Protein AF-A0A4T0MCL0-F1 (afdb_monomer)

Mean predicted aligned error: 19.54 Å

Structure (mmCIF, N/CA/C/O backbone):
data_AF-A0A4T0MCL0-F1
#
_entry.id   AF-A0A4T0MCL0-F1
#
loop_
_atom_site.group_PDB
_atom_site.id
_atom_site.type_symbol
_atom_site.label_atom_id
_atom_site.label_alt_id
_atom_site.label_comp_id
_atom_site.label_asym_id
_atom_site.label_entity_id
_atom_site.label_seq_id
_atom_site.pdbx_PDB_ins_code
_atom_site.Cartn_x
_atom_site.Cartn_y
_atom_site.Cartn_z
_atom_site.occupancy
_atom_site.B_iso_or_equiv
_atom_site.auth_seq_id
_atom_site.auth_comp_id
_atom_site.auth_asym_id
_atom_site.auth_atom_id
_atom_site.pdbx_PDB_model_num
ATOM 1 N N . MET A 1 1 ? -9.465 30.708 39.239 1.00 35.47 1 MET A N 1
ATOM 2 C CA . MET A 1 1 ? -9.310 29.512 40.098 1.00 35.47 1 MET A CA 1
ATOM 3 C C . MET A 1 1 ? -10.680 28.953 40.477 1.00 35.47 1 MET A C 1
ATOM 5 O O . MET A 1 1 ? -11.430 29.629 41.169 1.00 35.47 1 MET A O 1
ATOM 9 N N . LYS A 1 2 ? -10.993 27.729 40.043 1.00 23.66 2 LYS A N 1
ATOM 10 C CA . LYS A 1 2 ? -11.916 26.788 40.710 1.00 23.66 2 LYS A CA 1
ATOM 11 C C . LYS A 1 2 ? -11.189 25.430 40.770 1.00 23.66 2 LYS A C 1
ATOM 13 O O . LYS A 1 2 ? -10.156 25.287 40.120 1.00 23.66 2 LYS A O 1
ATOM 18 N N . ARG A 1 3 ? -11.621 24.527 41.655 1.00 25.94 3 ARG A N 1
ATOM 19 C CA . ARG A 1 3 ? -10.794 23.405 42.150 1.00 25.94 3 ARG A CA 1
ATOM 20 C C . ARG A 1 3 ? -10.579 22.286 41.110 1.00 25.94 3 ARG A C 1
ATOM 22 O O . ARG A 1 3 ? -11.408 22.162 40.210 1.00 25.94 3 ARG A O 1
ATOM 29 N N . PRO A 1 4 ? -9.523 21.458 41.260 1.00 33.88 4 PRO A N 1
ATOM 30 C CA . PRO A 1 4 ? -9.397 20.187 40.544 1.00 33.88 4 PRO A CA 1
ATOM 31 C C . PRO A 1 4 ? -10.547 19.228 40.881 1.00 33.88 4 PRO A C 1
ATOM 33 O O . PRO A 1 4 ? -11.198 19.370 41.919 1.00 33.88 4 PRO A O 1
ATOM 36 N N . TYR A 1 5 ? -10.757 18.217 40.036 1.00 29.42 5 TYR A N 1
ATOM 37 C CA . TYR A 1 5 ? -11.669 17.114 40.335 1.00 29.42 5 TYR A CA 1
ATOM 38 C C . TYR A 1 5 ? -11.066 16.182 41.395 1.00 29.42 5 TYR A C 1
ATOM 40 O O . TYR A 1 5 ? -10.228 15.335 41.093 1.00 29.42 5 TYR A O 1
ATOM 48 N N . GLU A 1 6 ? -11.531 16.300 42.638 1.00 30.05 6 GLU A N 1
ATOM 49 C CA . GLU A 1 6 ? -11.354 15.247 43.640 1.00 30.05 6 GLU A CA 1
ATOM 50 C C . GLU A 1 6 ? -12.147 14.006 43.197 1.00 30.05 6 GLU A C 1
ATOM 52 O O . GLU A 1 6 ? -13.378 14.040 43.100 1.00 30.05 6 GLU A O 1
ATOM 57 N N . ILE A 1 7 ? -11.453 12.896 42.917 1.00 34.06 7 ILE A N 1
ATOM 58 C CA . ILE A 1 7 ? -12.102 11.607 42.648 1.00 34.06 7 ILE A CA 1
ATOM 59 C C . ILE A 1 7 ? -12.719 11.125 43.961 1.00 34.06 7 ILE A C 1
ATOM 61 O O . ILE A 1 7 ? -12.040 10.596 44.837 1.00 34.06 7 ILE A O 1
ATOM 65 N N . ASN A 1 8 ? -14.023 11.345 44.104 1.00 29.36 8 ASN A N 1
ATOM 66 C CA . ASN A 1 8 ? -14.743 11.103 45.345 1.00 29.36 8 ASN A CA 1
ATOM 67 C C . ASN A 1 8 ? -14.793 9.592 45.662 1.00 29.36 8 ASN A C 1
ATOM 69 O O . ASN A 1 8 ? -15.578 8.847 45.068 1.00 29.36 8 ASN A O 1
ATOM 73 N N . GLU A 1 9 ? -13.951 9.128 46.594 1.00 33.19 9 GLU A N 1
ATOM 74 C CA . GLU A 1 9 ? -13.765 7.698 46.911 1.00 33.19 9 GLU A CA 1
ATOM 75 C C . GLU A 1 9 ? -15.066 6.975 47.295 1.00 33.19 9 GLU A C 1
ATOM 77 O O . GLU A 1 9 ? -15.204 5.767 47.075 1.00 33.19 9 GLU A O 1
ATOM 82 N N . THR A 1 10 ? -16.049 7.707 47.823 1.00 31.98 10 THR A N 1
ATOM 83 C CA . THR A 1 10 ? -17.382 7.170 48.123 1.00 31.98 10 THR A CA 1
ATOM 84 C C . THR A 1 10 ? -18.070 6.615 46.871 1.00 31.98 10 THR A C 1
ATOM 86 O O . THR A 1 10 ? -18.556 5.484 46.899 1.00 31.98 10 THR A O 1
ATOM 89 N N . ALA A 1 11 ? -18.014 7.323 45.738 1.00 33.84 11 ALA A N 1
ATOM 90 C CA . ALA A 1 11 ? -18.582 6.866 44.467 1.00 33.84 11 ALA A CA 1
ATOM 91 C C . ALA A 1 11 ? -17.864 5.617 43.917 1.00 33.84 11 ALA A C 1
ATOM 93 O O . ALA A 1 11 ? -18.502 4.737 43.335 1.00 33.84 11 ALA A O 1
ATOM 94 N N . SER A 1 12 ? -16.553 5.493 44.161 1.00 39.44 12 SER A N 1
ATOM 95 C CA . SER A 1 12 ? -15.769 4.294 43.822 1.00 39.44 12 SER A CA 1
ATOM 96 C C . SER A 1 12 ? -16.256 3.056 44.589 1.00 39.44 12 SER A C 1
ATOM 98 O O . SER A 1 12 ? -16.355 1.970 44.014 1.00 39.44 12 SER A O 1
ATOM 100 N N . ARG A 1 13 ? -16.635 3.208 45.867 1.00 38.28 13 ARG A N 1
ATOM 101 C CA . ARG A 1 13 ? -17.207 2.113 46.670 1.00 38.28 13 ARG A CA 1
ATOM 102 C C . ARG A 1 13 ? -18.640 1.770 46.251 1.00 38.28 13 ARG A C 1
ATOM 104 O O . ARG A 1 13 ? -18.924 0.590 46.049 1.00 38.28 13 ARG A O 1
ATOM 111 N N . THR A 1 14 ? -19.513 2.760 46.051 1.00 44.50 14 THR A N 1
ATOM 112 C CA . THR A 1 14 ? -20.922 2.518 45.679 1.00 44.50 14 THR A CA 1
ATOM 113 C C . THR A 1 14 ? -21.052 1.822 44.321 1.00 44.50 14 THR A C 1
ATOM 115 O O . THR A 1 14 ? -21.792 0.846 44.208 1.00 44.50 14 THR A O 1
ATOM 118 N N . ASN A 1 15 ? -20.269 2.233 43.313 1.00 48.12 15 ASN A N 1
ATOM 119 C CA . ASN A 1 15 ? -20.253 1.559 42.009 1.00 48.12 15 ASN A CA 1
ATOM 120 C C . ASN A 1 15 ? -19.793 0.095 42.118 1.00 48.12 15 ASN A C 1
ATOM 122 O O . ASN A 1 15 ? -20.393 -0.779 41.501 1.00 48.12 15 ASN A O 1
ATOM 126 N N . ARG A 1 16 ? -18.772 -0.210 42.934 1.00 45.88 16 ARG A N 1
ATOM 127 C CA . ARG A 1 16 ? -18.293 -1.595 43.123 1.00 45.88 16 ARG A CA 1
ATOM 128 C C . ARG A 1 16 ? -19.343 -2.514 43.759 1.00 45.88 16 ARG A C 1
ATOM 130 O O . ARG A 1 16 ? -19.327 -3.707 43.461 1.00 45.88 16 ARG A O 1
ATOM 137 N N . ALA A 1 17 ? -20.239 -1.977 44.590 1.00 46.94 17 ALA A N 1
ATOM 138 C CA . ALA A 1 17 ? -21.375 -2.716 45.142 1.00 46.94 17 ALA A CA 1
ATOM 139 C C . ALA A 1 17 ? -22.468 -2.944 44.080 1.00 46.94 17 ALA A C 1
ATOM 141 O O . ALA A 1 17 ? -22.787 -4.093 43.778 1.00 46.94 17 ALA A O 1
ATOM 142 N N . TYR A 1 18 ? -22.948 -1.877 43.428 1.00 50.81 18 TYR A N 1
ATOM 143 C CA . TYR A 1 18 ? -23.974 -1.962 42.375 1.00 50.81 18 TYR A CA 1
ATOM 144 C C . TYR A 1 18 ? -23.580 -2.905 41.226 1.00 50.81 18 TYR A C 1
ATOM 146 O O . TYR A 1 18 ? -24.400 -3.678 40.739 1.00 50.81 18 TYR A O 1
ATOM 154 N N . ILE A 1 19 ? -22.311 -2.891 40.814 1.00 48.31 19 ILE A N 1
ATOM 155 C CA . ILE A 1 19 ? -21.790 -3.755 39.745 1.00 48.31 19 ILE A CA 1
ATOM 156 C C . ILE A 1 19 ? -21.726 -5.239 40.171 1.00 48.31 19 ILE A C 1
ATOM 158 O O . ILE A 1 19 ? -21.778 -6.129 39.322 1.00 48.31 19 ILE A O 1
ATOM 162 N N . ALA A 1 20 ? -21.634 -5.534 41.473 1.00 50.47 20 ALA A N 1
ATOM 163 C CA . ALA A 1 20 ? -21.706 -6.904 41.983 1.00 50.47 20 ALA A CA 1
ATOM 164 C C . ALA A 1 20 ? -23.153 -7.428 42.069 1.00 50.47 20 ALA A C 1
ATOM 166 O O . ALA A 1 20 ? -23.376 -8.612 41.838 1.00 50.47 20 ALA A O 1
ATOM 167 N N . GLU A 1 21 ? -24.115 -6.552 42.366 1.00 53.91 21 GLU A N 1
ATOM 168 C CA . GLU A 1 21 ? -25.534 -6.888 42.551 1.00 53.91 21 GLU A CA 1
ATOM 169 C C . GLU A 1 21 ? -26.311 -6.938 41.220 1.00 53.91 21 GLU A C 1
ATOM 171 O O . GLU A 1 21 ? -27.020 -7.902 40.939 1.00 53.91 21 GLU A O 1
ATOM 176 N N . PHE A 1 22 ? -26.110 -5.952 40.338 1.00 61.03 22 PHE A N 1
ATOM 177 C CA . PHE A 1 22 ? -26.878 -5.776 39.094 1.00 61.03 22 PHE A CA 1
ATOM 178 C C . PHE A 1 22 ? -26.144 -6.251 37.829 1.00 61.03 22 PHE A C 1
ATOM 180 O O . PHE A 1 22 ? -26.522 -5.894 36.712 1.00 61.03 22 PHE A O 1
ATOM 187 N N . GLY A 1 23 ? -25.097 -7.068 37.969 1.00 62.66 23 GLY A N 1
ATOM 188 C CA . GLY A 1 23 ? -24.224 -7.462 36.856 1.00 62.66 23 GLY A CA 1
ATOM 189 C C . GLY A 1 23 ? -24.945 -8.086 35.647 1.00 62.66 23 GLY A C 1
ATOM 190 O O . GLY A 1 23 ? -24.581 -7.804 34.507 1.00 62.66 23 GLY A O 1
ATOM 191 N N . LEU A 1 24 ? -26.003 -8.876 35.873 1.00 67.12 24 LEU A N 1
ATOM 192 C CA . LEU A 1 24 ? -26.820 -9.447 34.791 1.00 67.12 24 LEU A CA 1
ATOM 193 C C . LEU A 1 24 ? -27.650 -8.376 34.060 1.00 67.12 24 LEU A C 1
ATOM 195 O O . LEU A 1 24 ? -27.776 -8.425 32.838 1.00 67.12 24 LEU A O 1
ATOM 199 N N . ALA A 1 25 ? -28.173 -7.382 34.784 1.00 71.38 25 ALA A N 1
ATOM 200 C CA . ALA A 1 25 ? -28.903 -6.269 34.183 1.00 71.38 25 ALA A CA 1
ATOM 201 C C . ALA A 1 25 ? -27.974 -5.418 33.304 1.00 71.38 25 ALA A C 1
ATOM 203 O O . ALA A 1 25 ? -28.339 -5.088 32.181 1.00 71.38 25 ALA A O 1
ATOM 204 N N . TYR A 1 26 ? -26.743 -5.145 33.752 1.00 72.69 26 TYR A N 1
ATOM 205 C CA . TYR A 1 26 ? -25.740 -4.470 32.922 1.00 72.69 26 TYR A CA 1
ATOM 206 C C . TYR A 1 26 ? -25.353 -5.263 31.669 1.00 72.69 26 TYR A C 1
ATOM 208 O O . TYR A 1 26 ? -25.144 -4.648 30.628 1.00 72.69 26 TYR A O 1
ATOM 216 N N . HIS A 1 27 ? -25.296 -6.599 31.727 1.00 73.69 27 HIS A N 1
ATOM 217 C CA . HIS A 1 27 ? -25.091 -7.415 30.525 1.00 73.69 27 HIS A CA 1
ATOM 218 C C . HIS A 1 27 ? -26.250 -7.259 29.530 1.00 73.69 27 HIS A C 1
ATOM 220 O O . HIS A 1 27 ? -26.014 -6.949 28.364 1.00 73.69 27 HIS A O 1
ATOM 226 N N . LEU A 1 28 ? -27.496 -7.387 29.999 1.00 76.25 28 LEU A N 1
ATOM 227 C CA . LEU A 1 28 ? -28.688 -7.204 29.163 1.00 76.25 28 LEU A CA 1
ATOM 228 C C . LEU A 1 28 ? -28.732 -5.798 28.540 1.00 76.25 28 LEU A C 1
ATOM 230 O O . LEU A 1 28 ? -28.903 -5.674 27.328 1.00 76.25 28 LEU A O 1
ATOM 234 N N . ILE A 1 29 ? -28.493 -4.753 29.340 1.00 83.62 29 ILE A N 1
ATOM 235 C CA . ILE A 1 29 ? -28.441 -3.358 28.878 1.00 83.62 29 ILE A CA 1
ATOM 236 C C . ILE A 1 29 ? -27.310 -3.164 27.856 1.00 83.62 29 ILE A C 1
ATOM 238 O O . ILE A 1 29 ? -27.558 -2.585 26.800 1.00 83.62 29 ILE A O 1
ATOM 242 N N . TYR A 1 30 ? -26.102 -3.689 28.102 1.00 88.12 30 TYR A N 1
ATOM 243 C CA . TYR A 1 30 ? -25.001 -3.633 27.132 1.00 88.12 30 TYR A CA 1
ATOM 244 C C . TYR A 1 30 ? -25.420 -4.249 25.793 1.00 88.12 30 TYR A C 1
ATOM 246 O O . TYR A 1 30 ? -25.293 -3.594 24.763 1.00 88.12 30 TYR A O 1
ATOM 254 N N . THR A 1 31 ? -26.009 -5.451 25.802 1.00 85.25 31 THR A N 1
ATOM 255 C CA . THR A 1 31 ? -26.493 -6.109 24.573 1.00 85.25 31 THR A CA 1
ATOM 256 C C . THR A 1 31 ? -27.685 -5.409 23.909 1.00 85.25 31 THR A C 1
ATOM 258 O O . THR A 1 31 ? -28.024 -5.742 22.772 1.00 85.25 31 THR A O 1
ATOM 261 N N . GLY A 1 32 ? -28.320 -4.444 24.579 1.00 86.25 32 GLY A N 1
ATOM 262 C CA . GLY A 1 32 ? -29.332 -3.564 23.995 1.00 86.25 32 GLY A CA 1
ATOM 263 C C . GLY A 1 32 ? -28.739 -2.431 23.151 1.00 86.25 32 GLY A C 1
ATOM 264 O O . GLY A 1 32 ? -29.317 -2.095 22.123 1.00 86.25 32 GLY A O 1
ATOM 265 N N . TYR A 1 33 ? -27.584 -1.887 23.550 1.00 91.12 33 TYR A N 1
ATOM 266 C CA . TYR A 1 33 ? -26.942 -0.727 22.906 1.00 91.12 33 TYR A CA 1
ATOM 267 C C . TYR A 1 33 ? -25.737 -1.073 22.019 1.00 91.12 33 TYR A C 1
ATOM 269 O O . TYR A 1 33 ? -25.442 -0.339 21.082 1.00 91.12 33 TYR A O 1
ATOM 277 N N . PHE A 1 34 ? -25.039 -2.174 22.301 1.00 93.00 34 PHE A N 1
ATOM 278 C CA . PHE A 1 34 ? -23.826 -2.579 21.594 1.00 93.00 34 PHE A CA 1
ATOM 279 C C . PHE A 1 34 ? -23.909 -4.028 21.106 1.00 93.00 34 PHE A C 1
ATOM 281 O O . PHE A 1 34 ? -24.577 -4.885 21.700 1.00 93.00 34 PHE A O 1
ATOM 288 N N . ASP A 1 35 ? -23.199 -4.312 20.019 1.00 91.94 35 ASP A N 1
ATOM 289 C CA . ASP A 1 35 ? -22.966 -5.675 19.548 1.00 91.94 35 ASP A CA 1
ATOM 290 C C . ASP A 1 35 ? -21.971 -6.411 20.459 1.00 91.94 35 ASP A C 1
ATOM 292 O O . ASP A 1 35 ? -20.990 -5.841 20.932 1.00 91.94 35 ASP A O 1
ATOM 296 N N . SER A 1 36 ? -22.236 -7.693 20.728 1.00 88.06 36 SER A N 1
ATOM 297 C CA . SER A 1 36 ? -21.440 -8.517 21.654 1.00 88.06 36 SER A CA 1
ATOM 298 C C . SER A 1 36 ? -20.767 -9.729 21.005 1.00 88.06 36 SER A C 1
ATOM 300 O O . SER A 1 36 ? -19.917 -10.360 21.636 1.00 88.06 36 SER A O 1
ATOM 302 N N . LEU A 1 37 ? -21.104 -10.069 19.753 1.00 89.88 37 LEU A N 1
ATOM 303 C CA . LEU A 1 37 ? -20.612 -11.292 19.107 1.00 89.88 37 LEU A CA 1
ATOM 304 C C . LEU A 1 37 ? -19.093 -11.252 18.919 1.00 89.88 37 LEU A C 1
ATOM 306 O O . LEU A 1 37 ? -18.436 -12.262 19.148 1.00 89.88 37 LEU A O 1
ATOM 310 N N . ALA A 1 38 ? -18.539 -10.093 18.555 1.00 91.44 38 ALA A N 1
ATOM 311 C CA . ALA A 1 38 ? -17.099 -9.866 18.464 1.00 91.44 38 ALA A CA 1
ATOM 312 C C . ALA A 1 38 ? -16.371 -10.242 19.762 1.00 91.44 38 ALA A C 1
ATOM 314 O O . ALA A 1 38 ? -15.429 -11.032 19.768 1.00 91.44 38 ALA A O 1
ATOM 315 N N . ILE A 1 39 ? -16.864 -9.723 20.884 1.00 89.00 39 ILE A N 1
ATOM 316 C CA . ILE A 1 39 ? -16.235 -9.884 22.193 1.00 89.00 39 ILE A CA 1
ATOM 317 C C . ILE A 1 39 ? -16.382 -11.328 22.693 1.00 89.00 39 ILE A C 1
ATOM 319 O O . ILE A 1 39 ? -15.420 -11.892 23.210 1.00 89.00 39 ILE A O 1
ATOM 323 N N . ASN A 1 40 ? -17.527 -11.969 22.428 1.00 86.12 40 ASN A N 1
ATOM 324 C CA . ASN A 1 40 ? -17.756 -13.395 22.694 1.00 86.12 40 ASN A CA 1
ATOM 325 C C . ASN A 1 40 ? -16.797 -14.330 21.924 1.00 86.12 40 ASN A C 1
ATOM 327 O O . ASN A 1 40 ? -16.605 -15.468 22.345 1.00 86.12 40 ASN A O 1
ATOM 331 N N . ARG A 1 41 ? -16.215 -13.887 20.797 1.00 89.25 41 ARG A N 1
ATOM 332 C CA . ARG A 1 41 ? -15.206 -14.648 20.029 1.00 89.25 41 ARG A CA 1
ATOM 333 C C . ARG A 1 41 ? -13.765 -14.335 20.450 1.00 89.25 41 ARG A C 1
ATOM 335 O O . ARG A 1 41 ? -12.896 -15.185 20.278 1.00 89.25 41 ARG A O 1
ATOM 342 N N . ARG A 1 42 ? -13.512 -13.126 20.970 1.00 87.81 42 ARG A N 1
ATOM 343 C CA . ARG A 1 42 ? -12.167 -12.583 21.249 1.00 87.81 42 ARG A CA 1
ATOM 344 C C . ARG A 1 42 ? -11.719 -12.735 22.711 1.00 87.81 42 ARG A C 1
ATOM 346 O O . ARG A 1 42 ? -10.526 -12.895 22.960 1.00 87.81 42 ARG A O 1
ATOM 353 N N . LEU A 1 43 ? -12.634 -12.693 23.686 1.00 82.12 43 LEU A N 1
ATOM 354 C CA . LEU A 1 43 ? -12.301 -12.810 25.114 1.00 82.12 43 LEU A CA 1
ATOM 355 C C . LEU A 1 43 ? -12.535 -14.222 25.665 1.00 82.12 43 LEU A C 1
ATOM 357 O O . LEU A 1 43 ? -13.575 -14.830 25.437 1.00 82.12 43 LEU A O 1
ATOM 361 N N . ALA A 1 44 ? -11.577 -14.711 26.461 1.00 71.44 44 ALA A N 1
ATOM 362 C CA . ALA A 1 44 ? -11.624 -16.045 27.065 1.00 71.44 44 ALA A CA 1
ATOM 363 C C . ALA A 1 44 ? -12.731 -16.208 28.121 1.00 71.44 44 ALA A C 1
ATOM 365 O O . ALA A 1 44 ? -13.306 -17.285 28.266 1.00 71.44 44 ALA A O 1
ATOM 366 N N . SER A 1 45 ? -13.043 -15.141 28.860 1.00 69.88 45 SER A N 1
ATOM 367 C CA . SER A 1 45 ? -14.214 -15.082 29.732 1.00 69.88 45 SER A CA 1
ATOM 368 C C . SER A 1 45 ? -14.742 -13.653 29.833 1.00 69.88 45 SER A C 1
ATOM 370 O O . SER A 1 45 ? -13.980 -12.694 29.975 1.00 69.88 45 SER A O 1
ATOM 372 N N . LEU A 1 46 ? -16.066 -13.512 29.778 1.00 74.06 46 LEU A N 1
ATOM 373 C CA . LEU A 1 46 ? -16.759 -12.268 30.083 1.00 74.06 46 LEU A CA 1
ATOM 374 C C . LEU A 1 46 ? -17.310 -12.341 31.502 1.00 74.06 46 LEU A C 1
ATOM 376 O O . LEU A 1 46 ? -18.221 -13.113 31.792 1.00 74.06 46 LEU A O 1
ATOM 380 N N . ASN A 1 47 ? -16.762 -11.516 32.391 1.00 77.19 47 ASN A N 1
ATOM 381 C CA . ASN A 1 47 ? -17.321 -11.318 33.721 1.00 77.19 47 ASN A CA 1
ATOM 382 C C . ASN A 1 47 ? -18.232 -10.080 33.721 1.00 77.19 47 ASN A C 1
ATOM 384 O O . ASN A 1 47 ? -17.921 -9.064 33.095 1.00 77.19 47 ASN A O 1
ATOM 388 N N . ASN A 1 48 ? -19.344 -10.143 34.459 1.00 80.38 48 ASN A N 1
ATOM 389 C CA . ASN A 1 48 ? -20.340 -9.065 34.484 1.00 80.38 48 ASN A CA 1
ATOM 390 C C . ASN A 1 48 ? -19.750 -7.704 34.891 1.00 80.38 48 ASN A C 1
ATOM 392 O O . ASN A 1 48 ? -20.187 -6.679 34.379 1.00 80.38 48 ASN A O 1
ATOM 396 N N . LYS A 1 49 ? -18.724 -7.684 35.757 1.00 80.75 49 LYS A N 1
ATOM 397 C CA . LYS A 1 49 ? -18.076 -6.438 36.199 1.00 80.75 49 LYS A CA 1
ATOM 398 C C . LYS A 1 49 ? -17.354 -5.737 35.048 1.00 80.75 49 LYS A C 1
ATOM 400 O O . LYS A 1 49 ? -17.441 -4.518 34.926 1.00 80.75 49 LYS A O 1
ATOM 405 N N . GLY A 1 50 ? -16.706 -6.518 34.185 1.00 85.62 50 GLY A N 1
ATOM 406 C CA . GLY A 1 50 ? -16.109 -6.064 32.936 1.00 85.62 50 GLY A CA 1
ATOM 407 C C . GLY A 1 50 ? -17.122 -5.457 31.978 1.00 85.62 50 GLY A C 1
ATOM 408 O O . GLY A 1 50 ? -16.881 -4.378 31.449 1.00 85.62 50 GLY A O 1
ATOM 409 N N . ILE A 1 51 ? -18.281 -6.095 31.817 1.00 85.81 51 ILE A N 1
ATOM 410 C CA . ILE A 1 51 ? -19.350 -5.601 30.940 1.00 85.81 51 ILE A CA 1
ATOM 411 C C . ILE A 1 51 ? -19.960 -4.300 31.490 1.00 85.81 51 ILE A C 1
ATOM 413 O O . ILE A 1 51 ? -20.124 -3.343 30.737 1.00 85.81 51 ILE A O 1
ATOM 417 N N . SER A 1 52 ? -20.217 -4.210 32.803 1.00 84.50 52 SER A N 1
ATOM 418 C CA . SER A 1 52 ? -20.655 -2.963 33.454 1.00 84.50 52 SER A CA 1
ATOM 419 C C . SER A 1 52 ? -19.644 -1.824 33.295 1.00 84.50 52 SER A C 1
ATOM 421 O O . SER A 1 52 ? -20.038 -0.684 33.052 1.00 84.50 52 SER A O 1
ATOM 423 N N . PHE A 1 53 ? -18.348 -2.122 33.444 1.00 87.56 53 PHE A N 1
ATOM 424 C CA . PHE A 1 53 ? -17.271 -1.149 33.269 1.00 87.56 53 PHE A CA 1
ATOM 425 C C . PHE A 1 53 ? -17.213 -0.651 31.820 1.00 87.56 53 PHE A C 1
ATOM 427 O O . PHE A 1 53 ? -17.313 0.550 31.581 1.00 87.56 53 PHE A O 1
ATOM 434 N N . GLU A 1 54 ? -17.132 -1.574 30.859 1.00 91.50 54 GLU A N 1
ATOM 435 C CA . GLU A 1 54 ? -17.064 -1.266 29.429 1.00 91.50 54 GLU A CA 1
ATOM 436 C C . GLU A 1 54 ? -18.276 -0.444 28.970 1.00 91.50 54 GLU A C 1
ATOM 438 O O . GLU A 1 54 ? -18.116 0.554 28.271 1.00 91.50 54 GLU A O 1
ATOM 443 N N . PHE A 1 55 ? -19.484 -0.809 29.412 1.00 91.31 55 PHE A N 1
ATOM 444 C CA . PHE A 1 55 ? -20.717 -0.082 29.110 1.00 91.31 55 PHE A CA 1
ATOM 445 C C . PHE A 1 55 ? -20.619 1.409 29.474 1.00 91.31 55 PHE A C 1
ATOM 447 O O . PHE A 1 55 ? -20.862 2.284 28.640 1.00 91.31 55 PHE A O 1
ATOM 454 N N . VAL A 1 56 ? -20.215 1.702 30.714 1.00 90.44 56 VAL A N 1
ATOM 455 C CA . VAL A 1 56 ? -20.049 3.076 31.214 1.00 90.44 56 VAL A CA 1
ATOM 456 C C . VAL A 1 56 ? -18.930 3.805 30.463 1.00 90.44 56 VAL A C 1
ATOM 458 O O . VAL A 1 56 ? -19.070 4.979 30.115 1.00 90.44 56 VAL A O 1
ATOM 461 N N . GLU A 1 57 ? -17.828 3.115 30.187 1.00 92.75 57 GLU A N 1
ATOM 462 C CA . GLU A 1 57 ? -16.654 3.672 29.519 1.00 92.75 57 GLU A CA 1
ATOM 463 C C . GLU A 1 57 ? -16.872 3.985 28.029 1.00 92.75 57 GLU A C 1
ATOM 465 O O . GLU A 1 57 ? -16.325 4.977 27.533 1.00 92.75 57 GLU A O 1
ATOM 470 N N . ARG A 1 58 ? -17.714 3.217 27.323 1.00 94.62 58 ARG A N 1
ATOM 471 C CA . ARG A 1 58 ? -18.150 3.531 25.950 1.00 94.62 58 ARG A CA 1
ATOM 472 C C . ARG A 1 58 ? -19.064 4.751 25.917 1.00 94.62 58 ARG A C 1
ATOM 474 O O . ARG A 1 58 ? -18.828 5.654 25.120 1.00 94.62 58 ARG A O 1
ATOM 481 N N . PHE A 1 59 ? -20.042 4.847 26.819 1.00 94.50 59 PHE A N 1
ATOM 482 C CA . PHE A 1 59 ? -20.926 6.018 26.865 1.00 94.50 59 PHE A CA 1
ATOM 483 C C . PHE A 1 59 ? -20.193 7.316 27.236 1.00 94.50 59 PHE A C 1
ATOM 485 O O . PHE A 1 59 ? -20.450 8.348 26.619 1.00 94.50 59 PHE A O 1
ATOM 492 N N . LYS A 1 60 ? -19.225 7.286 28.166 1.00 95.19 60 LYS A N 1
ATOM 493 C CA . LYS A 1 60 ? -18.341 8.442 28.427 1.00 95.19 60 LYS A CA 1
ATOM 494 C C . LYS A 1 60 ? -17.584 8.880 27.171 1.00 95.19 60 LYS A C 1
ATOM 496 O O . LYS A 1 60 ? -17.587 10.060 26.838 1.00 95.19 60 LYS A O 1
ATOM 501 N N . CYS A 1 61 ? -16.969 7.921 26.483 1.00 96.69 61 CYS A N 1
ATOM 502 C CA . CYS A 1 61 ? -16.184 8.132 25.270 1.00 96.69 61 CYS A CA 1
ATOM 503 C C . CYS A 1 61 ? -17.015 8.794 24.155 1.00 96.69 61 CYS A C 1
ATOM 505 O O . CYS A 1 61 ? -16.667 9.865 23.658 1.00 96.69 61 CYS A O 1
ATOM 507 N N . LEU A 1 62 ? -18.181 8.226 23.835 1.00 96.69 62 LEU A N 1
ATOM 508 C CA . LEU A 1 62 ? -19.096 8.747 22.812 1.00 96.69 62 LEU A CA 1
ATOM 509 C C . LEU A 1 62 ? -19.658 10.139 23.169 1.00 96.69 62 LEU A C 1
ATOM 511 O O . LEU A 1 62 ? -19.776 11.013 22.303 1.00 96.69 62 LEU A O 1
ATOM 515 N N . ASN A 1 63 ? -19.925 10.393 24.455 1.00 96.12 63 ASN A N 1
ATOM 516 C CA . ASN A 1 63 ? -20.311 11.721 24.939 1.00 96.12 63 ASN A CA 1
ATOM 517 C C . ASN A 1 63 ? -19.163 12.740 24.807 1.00 96.12 63 ASN A C 1
ATOM 519 O O . ASN A 1 63 ? -19.414 13.889 24.432 1.00 96.12 63 ASN A O 1
ATOM 523 N N . ARG A 1 64 ? -17.902 12.338 25.041 1.00 97.12 64 ARG A N 1
ATOM 524 C CA . ARG A 1 64 ? -16.730 13.194 24.781 1.00 97.12 64 ARG A CA 1
ATOM 525 C C . ARG A 1 64 ? -16.609 13.534 23.297 1.00 97.12 64 ARG A C 1
ATOM 527 O O . ARG A 1 64 ? -16.529 14.716 22.992 1.00 97.12 64 ARG A O 1
ATOM 534 N N . PHE A 1 65 ? -16.736 12.581 22.369 1.00 97.25 65 PHE A N 1
ATOM 535 C CA . PHE A 1 65 ? -16.758 12.893 20.925 1.00 97.25 65 PHE A CA 1
ATOM 536 C C . PHE A 1 65 ? -17.877 13.874 20.533 1.00 97.25 65 PHE A C 1
ATOM 538 O O . PHE A 1 65 ? -17.633 14.834 19.800 1.00 97.25 65 PHE A O 1
ATOM 545 N N . THR A 1 66 ? -19.078 13.708 21.094 1.00 95.56 66 THR A N 1
ATOM 546 C CA . THR A 1 66 ? -20.198 14.652 20.902 1.00 95.56 66 THR A CA 1
ATOM 547 C C . THR A 1 66 ? -19.870 16.057 21.442 1.00 95.56 66 THR A C 1
ATOM 549 O O . THR A 1 66 ? -20.221 17.073 20.834 1.00 95.56 66 THR A O 1
ATOM 552 N N . THR A 1 67 ? -19.136 16.134 22.555 1.00 96.12 67 THR A N 1
ATOM 553 C CA . THR A 1 67 ? -18.645 17.395 23.140 1.00 96.12 67 THR A CA 1
ATOM 554 C C . THR A 1 67 ? -17.542 18.028 22.283 1.00 96.12 67 THR A C 1
ATOM 556 O O . THR A 1 67 ? -17.602 19.227 22.012 1.00 96.12 67 THR A O 1
ATOM 559 N N . ARG A 1 68 ? -16.574 17.244 21.786 1.00 96.06 68 ARG A N 1
ATOM 560 C CA . ARG A 1 68 ? -15.487 17.711 20.900 1.00 96.06 68 ARG A CA 1
ATOM 561 C C . ARG A 1 68 ? -16.033 18.353 19.623 1.00 96.06 68 ARG A C 1
ATOM 563 O O . ARG A 1 68 ? -15.623 19.452 19.260 1.00 96.06 68 ARG A O 1
ATOM 570 N N . ILE A 1 69 ? -17.032 17.726 18.996 1.00 94.56 69 ILE A N 1
ATOM 571 C CA . ILE A 1 69 ? -17.727 18.276 17.820 1.00 94.56 69 ILE A CA 1
ATOM 572 C C . ILE A 1 69 ? -18.483 19.570 18.142 1.00 94.56 69 ILE A C 1
ATOM 574 O O . ILE A 1 69 ? -18.302 20.576 17.456 1.00 94.56 69 ILE A O 1
ATOM 578 N N . SER A 1 70 ? -19.313 19.575 19.189 1.00 94.75 70 SER A N 1
ATOM 579 C CA . SER A 1 70 ? -20.157 20.737 19.516 1.00 94.75 70 SER A CA 1
ATOM 580 C C . SER A 1 70 ? -19.368 21.951 20.026 1.00 94.75 70 SER A C 1
ATOM 582 O O . SER A 1 70 ? -19.781 23.085 19.792 1.00 94.75 70 SER A O 1
ATOM 584 N N . THR A 1 71 ? -18.214 21.735 20.664 1.00 95.44 71 THR A N 1
ATOM 585 C CA . THR A 1 71 ? -17.304 22.803 21.126 1.00 95.44 71 THR A CA 1
ATOM 586 C C . THR A 1 71 ? -16.226 23.188 20.109 1.00 95.44 71 THR A C 1
ATOM 588 O O . THR A 1 71 ? -15.591 24.228 20.272 1.00 95.44 71 THR A O 1
ATOM 591 N N . ARG A 1 72 ? -16.012 22.363 19.073 1.00 91.50 72 ARG A N 1
ATOM 592 C CA . ARG A 1 72 ? -14.871 22.399 18.134 1.00 91.50 72 ARG A CA 1
ATOM 593 C C . ARG A 1 72 ? -13.488 22.211 18.780 1.00 91.50 72 ARG A C 1
ATOM 595 O O . ARG A 1 72 ? -12.475 22.421 18.117 1.00 91.50 72 ARG A O 1
ATOM 602 N N . VAL A 1 73 ? -13.423 21.783 20.041 1.00 94.62 73 VAL A N 1
ATOM 603 C CA . VAL A 1 73 ? -12.173 21.381 20.699 1.00 94.62 73 VAL A CA 1
ATOM 604 C C . VAL A 1 73 ? -11.936 19.910 20.374 1.00 94.62 73 VAL A C 1
ATOM 606 O O . VAL A 1 73 ? -12.522 19.035 21.000 1.00 94.62 73 VAL A O 1
ATOM 609 N N . LEU A 1 74 ? -11.129 19.630 19.347 1.00 93.75 74 LEU A N 1
ATOM 610 C CA . LEU A 1 74 ? -10.926 18.262 18.849 1.00 93.75 74 LEU A CA 1
ATOM 611 C C . LEU A 1 74 ? -9.857 17.465 19.617 1.00 93.75 74 LEU A C 1
ATOM 613 O O . LEU A 1 74 ? -9.803 16.252 19.466 1.00 93.75 74 LEU A O 1
ATOM 617 N N . LEU A 1 75 ? -9.027 18.120 20.435 1.00 94.62 75 LEU A N 1
ATOM 618 C CA . LEU A 1 75 ? -7.948 17.493 21.205 1.00 94.62 75 LEU A CA 1
ATOM 619 C C . LEU A 1 75 ? -8.064 17.822 22.697 1.00 94.62 75 LEU A C 1
ATOM 621 O O . LEU A 1 75 ? -8.260 18.976 23.076 1.00 94.62 75 LEU A O 1
ATOM 625 N N . ASP A 1 76 ? -7.886 16.795 23.521 1.00 93.81 76 ASP A N 1
ATOM 626 C CA . ASP A 1 76 ? -7.789 16.832 24.982 1.00 93.81 76 ASP A CA 1
ATOM 627 C C . ASP A 1 76 ? -7.003 15.605 25.497 1.00 93.81 76 ASP A C 1
ATOM 629 O O . ASP A 1 76 ? -6.688 14.690 24.729 1.00 93.81 76 ASP A O 1
ATOM 633 N N . ASP A 1 77 ? -6.713 15.562 26.801 1.00 92.38 77 ASP A N 1
ATOM 634 C CA . ASP A 1 77 ? -5.898 14.511 27.435 1.00 92.38 77 ASP A CA 1
ATOM 635 C C . ASP A 1 77 ? -6.499 13.089 27.318 1.00 92.38 77 ASP A C 1
ATOM 637 O O . ASP A 1 77 ? -5.765 12.100 27.349 1.00 92.38 77 ASP A O 1
ATOM 641 N N . ASP A 1 78 ? -7.822 12.958 27.151 1.00 94.19 78 ASP A N 1
ATOM 642 C CA . ASP A 1 78 ? -8.505 11.668 26.960 1.00 94.19 78 ASP A CA 1
ATOM 643 C C . ASP A 1 78 ? -8.412 11.156 25.506 1.00 94.19 78 ASP A C 1
ATOM 645 O O . ASP A 1 78 ? -8.652 9.971 25.250 1.00 94.19 78 ASP A O 1
ATOM 649 N N . THR A 1 79 ? -8.097 12.026 24.537 1.00 95.19 79 THR A N 1
ATOM 650 C CA . THR A 1 79 ? -8.365 11.787 23.105 1.00 95.19 79 THR A CA 1
ATOM 651 C C . THR A 1 79 ? -7.675 10.540 22.545 1.00 95.19 79 THR A C 1
ATOM 653 O O . THR A 1 79 ? -8.289 9.818 21.762 1.00 95.19 79 THR A O 1
ATOM 656 N N . LEU A 1 80 ? -6.446 10.217 22.967 1.00 94.88 80 LEU A N 1
ATOM 657 C CA . LEU A 1 80 ? -5.747 9.006 22.509 1.00 94.88 80 LEU A CA 1
ATOM 658 C C . LEU A 1 80 ? -6.478 7.717 22.931 1.00 94.88 80 LEU A C 1
ATOM 660 O O . LEU A 1 80 ? -6.704 6.835 22.103 1.00 94.88 80 LEU A O 1
ATOM 664 N N . LEU A 1 81 ? -6.868 7.612 24.206 1.00 94.62 81 LEU A N 1
ATOM 665 C CA . LEU A 1 81 ? -7.576 6.439 24.735 1.00 94.62 81 LEU A CA 1
ATOM 666 C C . LEU A 1 81 ? -9.001 6.345 24.180 1.00 94.62 81 LEU A C 1
ATOM 668 O O . LEU A 1 81 ? -9.477 5.249 23.881 1.00 94.62 81 LEU A O 1
ATOM 672 N N . ASP A 1 82 ? -9.658 7.490 24.000 1.00 97.19 82 ASP A N 1
ATOM 673 C CA . ASP A 1 82 ? -10.966 7.579 23.357 1.00 97.19 82 ASP A CA 1
ATOM 674 C C . ASP A 1 82 ? -10.929 7.107 21.900 1.00 97.19 82 ASP A C 1
ATOM 676 O O . ASP A 1 82 ? -11.790 6.325 21.503 1.00 97.19 82 ASP A O 1
ATOM 680 N N . LEU A 1 83 ? -9.924 7.522 21.120 1.00 97.81 83 LEU A N 1
ATOM 681 C CA . LEU A 1 83 ? -9.735 7.083 19.735 1.00 97.81 83 LEU A CA 1
ATOM 682 C C . LEU A 1 83 ? -9.588 5.560 19.645 1.00 97.81 83 LEU A C 1
ATOM 684 O O . LEU A 1 83 ? -10.326 4.916 18.898 1.00 97.81 83 LEU A O 1
ATOM 688 N N . ILE A 1 84 ? -8.703 4.966 20.453 1.00 96.94 84 ILE A N 1
ATOM 689 C CA . ILE A 1 84 ? -8.519 3.504 20.498 1.00 96.94 84 ILE A CA 1
ATOM 690 C C . ILE A 1 84 ? -9.841 2.804 20.866 1.00 96.94 84 ILE A C 1
ATOM 692 O O . ILE A 1 84 ? -10.195 1.783 20.273 1.00 96.94 84 ILE A O 1
ATOM 696 N N . ARG A 1 85 ? -10.615 3.369 21.802 1.00 97.12 85 ARG A N 1
ATOM 697 C CA . ARG A 1 85 ? -11.905 2.808 22.225 1.00 97.12 85 ARG A CA 1
ATOM 698 C C . ARG A 1 85 ? -12.982 2.896 21.139 1.00 97.12 85 ARG A C 1
ATOM 700 O O . ARG A 1 85 ? -13.716 1.925 20.973 1.00 97.12 85 ARG A O 1
ATOM 707 N N . VAL A 1 86 ? -13.083 3.987 20.373 1.00 97.69 86 VAL A N 1
ATOM 708 C CA . VAL A 1 86 ? -14.048 4.049 19.253 1.00 97.69 86 VAL A CA 1
ATOM 709 C C . VAL A 1 86 ? -13.623 3.203 18.061 1.00 97.69 86 VAL A C 1
ATOM 711 O O . VAL A 1 86 ? -14.493 2.620 17.421 1.00 97.69 86 VAL A O 1
ATOM 714 N N . TYR A 1 87 ? -12.321 3.032 17.813 1.00 97.94 87 TYR A N 1
ATOM 715 C CA . TYR A 1 87 ? -11.840 2.048 16.839 1.00 97.94 87 TYR A CA 1
ATOM 716 C C . TYR A 1 87 ? -12.331 0.636 17.190 1.00 97.94 87 TYR A C 1
ATOM 718 O O . TYR A 1 87 ? -12.907 -0.032 16.334 1.00 97.94 87 TYR A O 1
ATOM 726 N N . LEU A 1 88 ? -12.219 0.224 18.461 1.00 97.00 88 LEU A N 1
ATOM 727 C CA . LEU A 1 88 ? -12.779 -1.048 18.936 1.00 97.00 88 LEU A CA 1
ATOM 728 C C . LEU A 1 88 ? -14.302 -1.127 18.730 1.00 97.00 88 LEU A C 1
ATOM 730 O O . LEU A 1 88 ? -14.774 -2.119 18.186 1.00 97.00 88 LEU A O 1
ATOM 734 N N . ILE A 1 89 ? -15.069 -0.078 19.058 1.00 96.75 89 ILE A N 1
ATOM 735 C CA . ILE A 1 89 ? -16.526 -0.033 18.798 1.00 96.75 89 ILE A CA 1
ATOM 736 C C . ILE A 1 89 ? -16.844 -0.234 17.301 1.00 96.75 89 ILE A C 1
ATOM 738 O O . ILE A 1 89 ? -17.805 -0.931 16.968 1.00 96.75 89 ILE A O 1
ATOM 742 N N . ILE A 1 90 ? -16.045 0.336 16.394 1.00 97.56 90 ILE A N 1
ATOM 743 C CA . ILE A 1 90 ? -16.234 0.198 14.942 1.00 97.56 90 ILE A CA 1
ATOM 744 C C . ILE A 1 90 ? -15.912 -1.233 14.477 1.00 97.56 90 ILE A C 1
ATOM 746 O O . ILE A 1 90 ? -16.732 -1.836 13.786 1.00 97.56 90 ILE A O 1
ATOM 750 N N . ILE A 1 91 ? -14.784 -1.822 14.897 1.00 96.88 91 ILE A N 1
ATOM 751 C CA . ILE A 1 91 ? -14.373 -3.189 14.491 1.00 96.88 91 ILE A CA 1
ATOM 752 C C . ILE A 1 91 ? -15.077 -4.327 15.263 1.00 96.88 91 ILE A C 1
ATOM 754 O O . ILE A 1 91 ? -14.761 -5.511 15.097 1.00 96.88 91 ILE A O 1
ATOM 758 N N . GLU A 1 92 ? -16.020 -3.974 16.134 1.00 96.00 92 GLU A N 1
ATOM 759 C CA . GLU A 1 92 ? -16.932 -4.873 16.853 1.00 96.00 92 GLU A CA 1
ATOM 760 C C . GLU A 1 92 ? -18.383 -4.762 16.355 1.00 96.00 92 GLU A C 1
ATOM 762 O O . GLU A 1 92 ? -19.269 -5.408 16.905 1.00 96.00 92 GLU A O 1
ATOM 767 N N . ASN A 1 93 ? -18.638 -3.952 15.324 1.00 94.94 93 ASN A N 1
ATOM 768 C CA . ASN A 1 93 ? -19.968 -3.723 14.769 1.00 94.94 93 ASN A CA 1
ATOM 769 C C . ASN A 1 93 ? -20.480 -4.919 13.950 1.00 94.94 93 ASN A C 1
ATOM 771 O O . ASN A 1 93 ? -19.886 -5.285 12.935 1.00 94.94 93 ASN A O 1
ATOM 775 N N . ASP A 1 94 ? -21.641 -5.443 14.333 1.00 94.38 94 ASP A N 1
ATOM 776 C CA . ASP A 1 94 ? -22.424 -6.411 13.553 1.00 94.38 94 ASP A CA 1
ATOM 777 C C . ASP A 1 94 ? -23.771 -5.817 13.090 1.00 94.38 94 ASP A C 1
ATOM 779 O O . ASP A 1 94 ? -24.406 -6.339 12.174 1.00 94.38 94 ASP A O 1
ATOM 783 N N . GLY A 1 95 ? -24.178 -4.672 13.649 1.00 91.00 95 GLY A N 1
ATOM 784 C CA . GLY A 1 95 ? -25.291 -3.864 13.159 1.00 91.00 95 GLY A CA 1
ATOM 785 C C . GLY A 1 95 ? -25.689 -2.698 14.066 1.00 91.00 95 GLY A C 1
ATOM 786 O O . GLY A 1 95 ? -26.084 -1.657 13.545 1.00 91.00 95 GLY A O 1
ATOM 787 N N . LYS A 1 96 ? -25.575 -2.843 15.392 1.00 89.44 96 LYS A N 1
ATOM 788 C CA . LYS A 1 96 ? -26.065 -1.866 16.386 1.00 89.44 96 LYS A CA 1
ATOM 789 C C . LYS A 1 96 ? -25.131 -0.682 16.575 1.00 89.44 96 LYS A C 1
ATOM 791 O O . LYS A 1 96 ? -25.591 0.444 16.724 1.00 89.44 96 LYS A O 1
ATOM 796 N N . ASN A 1 97 ? -23.817 -0.911 16.524 1.00 92.31 97 ASN A N 1
ATOM 797 C CA . ASN A 1 97 ? -22.840 0.151 16.788 1.00 92.31 97 ASN A CA 1
ATOM 798 C C . ASN A 1 97 ? -22.901 1.282 15.726 1.00 92.31 97 ASN A C 1
ATOM 800 O O . ASN A 1 97 ? -22.354 2.364 15.951 1.00 92.31 97 ASN A O 1
ATOM 804 N N . ARG A 1 98 ? -23.603 1.052 14.601 1.00 91.56 98 ARG A N 1
ATOM 805 C CA . ARG A 1 98 ? -23.875 2.017 13.521 1.00 91.56 98 ARG A CA 1
ATOM 806 C C . ARG A 1 98 ? -24.541 3.313 13.988 1.00 91.56 98 ARG A C 1
ATOM 808 O O . ARG A 1 98 ? -24.245 4.355 13.407 1.00 91.56 98 ARG A O 1
ATOM 815 N N . ASP A 1 99 ? -25.363 3.283 15.038 1.00 89.56 99 ASP A N 1
ATOM 816 C CA . ASP A 1 99 ? -26.050 4.476 15.571 1.00 89.56 99 ASP A CA 1
ATOM 817 C C . ASP A 1 99 ? -25.067 5.588 15.987 1.00 89.56 99 ASP A C 1
ATOM 819 O O . ASP A 1 99 ? -25.388 6.777 15.950 1.00 89.56 99 ASP A O 1
ATOM 823 N N . TYR A 1 100 ? -23.833 5.212 16.332 1.00 92.31 100 TYR A N 1
ATOM 824 C CA . TYR A 1 100 ? -22.776 6.131 16.752 1.00 92.31 100 TYR A CA 1
ATOM 825 C C . TYR A 1 100 ? -21.905 6.639 15.593 1.00 92.31 100 TYR A C 1
ATOM 827 O O . TYR A 1 100 ? -21.159 7.606 15.764 1.00 92.31 100 TYR A O 1
ATOM 835 N N . PHE A 1 101 ? -21.982 6.014 14.413 1.00 95.19 101 PHE A N 1
ATOM 836 C CA . PHE A 1 101 ? -21.013 6.224 13.333 1.00 95.19 101 PHE A CA 1
ATOM 837 C C . PHE A 1 101 ? -21.039 7.646 12.766 1.00 95.19 101 PHE A C 1
ATOM 839 O O . PHE A 1 101 ? -19.975 8.179 12.477 1.00 95.19 101 PHE A O 1
ATOM 846 N N . SER A 1 102 ? -22.201 8.305 12.684 1.00 95.19 102 SER A N 1
ATOM 847 C CA . SER A 1 102 ? -22.295 9.685 12.170 1.00 95.19 102 SER A CA 1
ATOM 848 C C . SER A 1 102 ? -21.435 10.671 12.978 1.00 95.19 102 SER A C 1
ATOM 850 O O . SER A 1 102 ? -20.658 11.437 12.411 1.00 95.19 102 SER A O 1
ATOM 852 N N . THR A 1 103 ? -21.478 10.604 14.314 1.00 95.75 103 THR A N 1
ATOM 853 C CA . THR A 1 103 ? -20.651 11.458 15.189 1.00 95.75 103 THR A CA 1
ATOM 854 C C . THR A 1 103 ? -19.154 11.188 15.011 1.00 95.75 103 THR A C 1
ATOM 856 O O . THR A 1 103 ? -18.352 12.119 15.064 1.00 95.75 103 THR A O 1
ATOM 859 N N . LEU A 1 104 ? -18.775 9.929 14.774 1.00 97.56 104 LEU A N 1
ATOM 860 C CA . LEU A 1 104 ? -17.381 9.510 14.601 1.00 97.56 104 LEU A CA 1
ATOM 861 C C . LEU A 1 104 ? -16.833 9.883 13.213 1.00 97.56 104 LEU A C 1
ATOM 863 O O . LEU A 1 104 ? -15.726 10.411 13.133 1.00 97.56 104 LEU A O 1
ATOM 867 N N . SER A 1 105 ? -17.634 9.717 12.154 1.00 96.62 105 SER A N 1
ATOM 868 C CA . SER A 1 105 ? -17.392 10.257 10.807 1.00 96.62 105 SER A CA 1
ATOM 869 C C . SER A 1 105 ? -17.133 11.759 10.846 1.00 96.62 105 SER A C 1
ATOM 871 O O . SER A 1 105 ? -16.082 12.217 10.402 1.00 96.62 105 SER A O 1
ATOM 873 N N . ASN A 1 106 ? -18.060 12.517 11.444 1.00 96.44 106 ASN A N 1
ATOM 874 C CA . ASN A 1 106 ? -17.963 13.972 11.550 1.00 96.44 106 ASN A CA 1
ATOM 875 C C . ASN A 1 106 ? -16.715 14.406 12.335 1.00 96.44 106 ASN A C 1
ATOM 877 O O . ASN A 1 106 ? -16.123 15.435 12.019 1.00 96.44 106 ASN A O 1
ATOM 881 N N . TYR A 1 107 ? -16.300 13.635 13.349 1.00 97.81 107 TYR A N 1
ATOM 882 C CA . TYR A 1 107 ? -15.068 13.907 14.090 1.00 97.81 107 TYR A CA 1
ATOM 883 C C . TYR A 1 107 ? -13.818 13.639 13.251 1.00 97.81 107 TYR A C 1
ATOM 885 O O . TYR A 1 107 ? -12.947 14.504 13.198 1.00 97.81 107 TYR A O 1
ATOM 893 N N . ALA A 1 108 ? -13.715 12.477 12.598 1.00 97.62 108 ALA A N 1
ATOM 894 C CA . ALA A 1 108 ? -12.545 12.146 11.787 1.00 97.62 108 ALA A CA 1
ATOM 895 C C . ALA A 1 108 ? -12.376 13.143 10.632 1.00 97.62 108 ALA A C 1
ATOM 897 O O . ALA A 1 108 ? -11.280 13.653 10.414 1.00 97.62 108 ALA A O 1
ATOM 898 N N . ASP A 1 109 ? -13.483 13.505 9.983 1.00 95.56 109 ASP A N 1
ATOM 899 C CA . ASP A 1 109 ? -13.535 14.534 8.948 1.00 95.56 109 ASP A CA 1
ATOM 900 C C . ASP A 1 109 ? -13.071 15.910 9.464 1.00 95.56 109 ASP A C 1
ATOM 902 O O . ASP A 1 109 ? -12.134 16.502 8.922 1.00 95.56 109 ASP A O 1
ATOM 906 N N . ALA A 1 110 ? -13.655 16.393 10.567 1.00 95.94 110 ALA A N 1
ATOM 907 C CA . ALA A 1 110 ? -13.266 17.665 11.175 1.00 95.94 110 ALA A CA 1
ATOM 908 C C . ALA A 1 110 ? -11.797 17.678 11.633 1.00 95.94 110 ALA A C 1
ATOM 910 O O . ALA A 1 110 ? -11.146 18.720 11.557 1.00 95.94 110 ALA A O 1
ATOM 911 N N . PHE A 1 111 ? -11.263 16.534 12.079 1.00 97.44 111 PHE A N 1
ATOM 912 C CA . PHE A 1 111 ? -9.866 16.388 12.483 1.00 97.44 111 PHE A CA 1
ATOM 913 C C . PHE A 1 111 ? -8.920 16.441 11.279 1.00 97.44 111 PHE A C 1
ATOM 915 O O . PHE A 1 111 ? -7.963 17.212 11.301 1.00 97.44 111 PHE A O 1
ATOM 922 N N . ILE A 1 112 ? -9.206 15.686 10.212 1.00 96.94 112 ILE A N 1
ATOM 923 C CA . ILE A 1 112 ? -8.389 15.636 8.985 1.00 96.94 112 ILE A CA 1
ATOM 924 C C . ILE A 1 112 ? -8.369 16.993 8.262 1.00 96.94 112 ILE A C 1
ATOM 926 O O . ILE A 1 112 ? -7.363 17.347 7.648 1.00 96.94 112 ILE A O 1
ATOM 930 N N . ARG A 1 113 ? -9.445 17.786 8.369 1.00 93.88 113 ARG A N 1
ATOM 931 C CA . ARG A 1 113 ? -9.506 19.172 7.862 1.00 93.88 113 ARG A CA 1
ATOM 932 C C . ARG A 1 113 ? -8.907 20.221 8.820 1.00 93.88 113 ARG A C 1
ATOM 934 O O . ARG A 1 113 ? -8.887 21.401 8.472 1.00 93.88 113 ARG A O 1
ATOM 941 N N . SER A 1 114 ? -8.452 19.841 10.018 1.00 94.06 114 SER A N 1
ATOM 942 C CA . SER A 1 114 ? -7.891 20.770 11.013 1.00 94.06 114 SER A CA 1
ATOM 943 C C . SER A 1 114 ? -6.386 20.993 10.836 1.00 94.06 114 SER A C 1
ATOM 945 O O . SER A 1 114 ? -5.668 20.132 10.334 1.00 94.06 114 SER A O 1
ATOM 947 N N . SER A 1 115 ? -5.870 22.112 11.352 1.00 90.81 115 SER A N 1
ATOM 948 C CA . SER A 1 115 ? -4.422 22.365 11.448 1.00 90.81 115 SER A CA 1
ATOM 949 C C . SER A 1 115 ? -3.691 21.463 12.455 1.00 90.81 115 SER A C 1
ATOM 951 O O . SER A 1 115 ? -2.473 21.559 12.582 1.00 90.81 115 SER A O 1
ATOM 953 N N . SER A 1 116 ? -4.406 20.588 13.170 1.00 90.94 116 SER A N 1
ATOM 954 C CA . SER A 1 116 ? -3.836 19.569 14.060 1.00 90.94 116 SER A CA 1
ATOM 955 C C . SER A 1 116 ? -3.555 18.235 13.354 1.00 90.94 116 SER A C 1
ATOM 957 O O . SER A 1 116 ? -3.160 17.278 14.019 1.00 90.94 116 SER A O 1
ATOM 959 N N . PHE A 1 117 ? -3.755 18.156 12.034 1.00 94.06 117 PHE A N 1
ATOM 960 C CA . PHE A 1 117 ? -3.491 16.974 11.218 1.00 94.06 117 PHE A CA 1
ATOM 961 C C . PHE A 1 117 ? -2.511 17.287 10.064 1.00 94.06 117 PHE A C 1
ATOM 963 O O . PHE A 1 117 ? -2.744 18.241 9.322 1.00 94.06 117 PHE A O 1
ATOM 970 N N . PRO A 1 118 ? -1.444 16.487 9.852 1.00 95.44 118 PRO A N 1
ATOM 971 C CA . PRO A 1 118 ? -0.959 15.397 10.703 1.00 95.44 118 PRO A CA 1
ATOM 972 C C . PRO A 1 118 ? -0.535 15.862 12.104 1.00 95.44 118 PRO A C 1
ATOM 974 O O . PRO A 1 118 ? 0.148 16.869 12.259 1.00 95.44 118 PRO A O 1
ATOM 977 N N . HIS A 1 119 ? -0.915 15.087 13.114 1.00 94.56 119 HIS A N 1
ATOM 978 C CA . HIS A 1 119 ? -0.557 15.284 14.514 1.00 94.56 119 HIS A CA 1
ATOM 979 C C . HIS A 1 119 ? 0.853 14.732 14.814 1.00 94.56 119 HIS A C 1
ATOM 981 O O . HIS A 1 119 ? 1.331 13.846 14.103 1.00 94.56 119 HIS A O 1
ATOM 987 N N . ASP A 1 120 ? 1.511 15.187 15.886 1.00 90.38 120 ASP A N 1
ATOM 988 C CA . ASP A 1 120 ? 2.843 14.682 16.281 1.00 90.38 120 ASP A CA 1
ATOM 989 C C . ASP A 1 120 ? 2.810 13.236 16.813 1.00 90.38 120 ASP A C 1
ATOM 991 O O . ASP A 1 120 ? 3.792 12.503 16.712 1.00 90.38 120 ASP A O 1
ATOM 995 N N . ASN A 1 121 ? 1.674 12.803 17.372 1.00 91.94 121 ASN A N 1
ATOM 996 C CA . ASN A 1 121 ? 1.456 11.414 17.782 1.00 91.94 121 ASN A CA 1
ATOM 997 C C . ASN A 1 121 ? 0.840 10.607 16.626 1.00 91.94 121 ASN A C 1
ATOM 999 O O . ASN A 1 121 ? -0.349 10.747 16.324 1.00 91.94 121 ASN A O 1
ATOM 1003 N N . ASP A 1 122 ? 1.636 9.719 16.027 1.00 90.31 122 ASP A N 1
ATOM 1004 C CA . ASP A 1 122 ? 1.239 8.925 14.860 1.00 90.31 122 ASP A CA 1
ATOM 1005 C C . ASP A 1 122 ? 0.141 7.884 15.136 1.00 90.31 122 ASP A C 1
ATOM 1007 O O . ASP A 1 122 ? -0.537 7.453 14.203 1.00 90.31 122 ASP A O 1
ATOM 1011 N N . ILE A 1 123 ? -0.123 7.548 16.402 1.00 93.88 123 ILE A N 1
ATOM 1012 C CA . ILE A 1 123 ? -1.246 6.686 16.799 1.00 93.88 123 ILE A CA 1
ATOM 1013 C C . ILE A 1 123 ? -2.575 7.430 16.624 1.00 93.88 123 ILE A C 1
ATOM 1015 O O . ILE A 1 123 ? -3.551 6.854 16.144 1.00 93.88 123 ILE A O 1
ATOM 1019 N N . ILE A 1 124 ? -2.604 8.729 16.944 1.00 96.94 124 ILE A N 1
ATOM 1020 C CA . ILE A 1 124 ? -3.770 9.590 16.700 1.00 96.94 124 ILE A CA 1
ATOM 1021 C C . ILE A 1 124 ? -4.018 9.704 15.192 1.00 96.94 124 ILE A C 1
ATOM 1023 O O . ILE A 1 124 ? -5.144 9.478 14.751 1.00 96.94 124 ILE A O 1
ATOM 1027 N N . ASN A 1 125 ? -2.965 9.943 14.399 1.00 97.25 125 ASN A N 1
ATOM 1028 C CA . ASN A 1 125 ? -3.055 9.952 12.934 1.00 97.25 125 ASN A CA 1
ATOM 1029 C C . ASN A 1 125 ? -3.643 8.644 12.392 1.00 97.25 125 ASN A C 1
ATOM 1031 O O . ASN A 1 125 ? -4.569 8.666 11.584 1.00 97.25 125 ASN A O 1
ATOM 1035 N N . ALA A 1 126 ? -3.112 7.506 12.843 1.00 97.31 126 ALA A N 1
ATOM 1036 C CA . ALA A 1 126 ? -3.522 6.199 12.360 1.00 97.31 126 ALA A CA 1
ATOM 1037 C C . ALA A 1 126 ? -4.987 5.891 12.675 1.00 97.31 126 ALA A C 1
ATOM 1039 O O . ALA A 1 126 ? -5.740 5.537 11.770 1.00 97.31 126 ALA A O 1
ATOM 1040 N N . ILE A 1 127 ? -5.416 6.067 13.928 1.00 98.25 127 ILE A N 1
ATOM 1041 C CA . ILE A 1 127 ? -6.797 5.765 14.307 1.00 98.25 127 ILE A CA 1
ATOM 1042 C C . ILE A 1 127 ? -7.786 6.712 13.610 1.00 98.25 127 ILE A C 1
ATOM 1044 O O . ILE A 1 127 ? -8.808 6.243 13.118 1.00 98.25 127 ILE A O 1
ATOM 1048 N N . VAL A 1 128 ? -7.481 8.010 13.488 1.00 98.44 128 VAL A N 1
ATOM 1049 C CA . VAL A 1 128 ? -8.337 8.964 12.755 1.00 98.44 128 VAL A CA 1
ATOM 1050 C C . VAL A 1 128 ? -8.497 8.562 11.282 1.00 98.44 128 VAL A C 1
ATOM 1052 O O . VAL A 1 128 ? -9.621 8.527 10.782 1.00 98.44 128 VAL A O 1
ATOM 1055 N N . LEU A 1 129 ? -7.406 8.178 10.610 1.00 98.56 129 LEU A N 1
ATOM 1056 C CA . LEU A 1 129 ? -7.441 7.680 9.229 1.00 98.56 129 LEU A CA 1
ATOM 1057 C C . LEU A 1 129 ? -8.244 6.376 9.084 1.00 98.56 129 LEU A C 1
ATOM 1059 O O . LEU A 1 129 ? -8.956 6.200 8.098 1.00 98.56 129 LEU A O 1
ATOM 1063 N N . TRP A 1 130 ? -8.165 5.469 10.062 1.00 98.38 130 TRP A N 1
ATOM 1064 C CA . TRP A 1 130 ? -8.968 4.243 10.068 1.00 98.38 130 TRP A CA 1
ATOM 1065 C C . TRP A 1 130 ? -10.460 4.508 10.320 1.00 98.38 130 TRP A C 1
ATOM 1067 O O . TRP A 1 130 ? -11.294 3.824 9.728 1.00 98.38 130 TRP A O 1
ATOM 1077 N N . ILE A 1 131 ? -10.817 5.507 11.136 1.00 98.25 131 ILE A N 1
ATOM 1078 C CA . ILE A 1 131 ? -12.215 5.934 11.316 1.00 98.25 131 ILE A CA 1
ATOM 1079 C C . ILE A 1 131 ? -12.764 6.519 10.004 1.00 98.25 131 ILE A C 1
ATOM 1081 O O . ILE A 1 131 ? -13.848 6.118 9.583 1.00 98.25 131 ILE A O 1
ATOM 1085 N N . ASP A 1 132 ? -12.015 7.394 9.320 1.00 98.00 132 ASP A N 1
ATOM 1086 C CA . ASP A 1 132 ? -12.403 7.910 7.996 1.00 98.00 132 ASP A CA 1
ATOM 1087 C C . ASP A 1 132 ? -12.610 6.778 6.978 1.00 98.00 132 ASP A C 1
ATOM 1089 O O . ASP A 1 132 ? -13.690 6.657 6.391 1.00 98.00 132 ASP A O 1
ATOM 1093 N N . TYR A 1 133 ? -11.607 5.907 6.811 1.00 97.75 133 TYR A N 1
ATOM 1094 C CA . TYR A 1 133 ? -11.658 4.823 5.832 1.00 97.75 133 TYR A CA 1
ATOM 1095 C C . TYR A 1 133 ? -12.910 3.948 6.006 1.00 97.75 133 TYR A C 1
ATOM 1097 O O . TYR A 1 133 ? -13.574 3.625 5.014 1.00 97.75 133 TYR A O 1
ATOM 1105 N N . LEU A 1 134 ? -13.244 3.595 7.252 1.00 97.50 134 LEU A N 1
ATOM 1106 C CA . LEU A 1 134 ? -14.339 2.683 7.578 1.00 97.50 134 LEU A CA 1
ATOM 1107 C C . LEU A 1 134 ? -15.726 3.339 7.573 1.00 97.50 134 LEU A C 1
ATOM 1109 O O . LEU A 1 134 ? -16.703 2.651 7.273 1.00 97.50 134 LEU A O 1
ATOM 1113 N N . LEU A 1 135 ? -15.839 4.628 7.914 1.00 96.69 135 LEU A N 1
ATOM 1114 C CA . LEU A 1 135 ? -17.140 5.276 8.133 1.00 96.69 135 LEU A CA 1
ATOM 1115 C C . LEU A 1 135 ? -17.556 6.257 7.027 1.00 96.69 135 LEU A C 1
ATOM 1117 O O . LEU A 1 135 ? -18.743 6.330 6.709 1.00 96.69 135 LEU A O 1
ATOM 1121 N N . ASN A 1 136 ? -16.612 6.978 6.418 1.00 94.06 136 ASN A N 1
ATOM 1122 C CA . ASN A 1 136 ? -16.895 7.932 5.341 1.00 94.06 136 ASN A CA 1
ATOM 1123 C C . ASN A 1 136 ? -16.928 7.244 3.965 1.00 94.06 136 ASN A C 1
ATOM 1125 O O . ASN A 1 136 ? -16.435 6.129 3.787 1.00 94.06 136 ASN A O 1
ATOM 1129 N N . SER A 1 137 ? -17.468 7.926 2.951 1.00 89.56 137 SER A N 1
ATOM 1130 C CA . SER A 1 137 ? -17.313 7.521 1.539 1.00 89.56 137 SER A CA 1
ATOM 1131 C C . SER A 1 137 ? -15.887 7.814 1.031 1.00 89.56 137 SER A C 1
ATOM 1133 O O . SER A 1 137 ? -14.969 8.000 1.832 1.00 89.56 137 SER A O 1
ATOM 1135 N N . ALA A 1 138 ? -15.642 7.799 -0.281 1.00 88.38 138 ALA A N 1
ATOM 1136 C CA . ALA A 1 138 ? -14.409 8.359 -0.837 1.00 88.38 138 ALA A CA 1
ATOM 1137 C C . ALA A 1 138 ? -14.241 9.840 -0.410 1.00 88.38 138 ALA A C 1
ATOM 1139 O O . ALA A 1 138 ? -15.226 10.579 -0.453 1.00 88.38 138 ALA A O 1
ATOM 1140 N N . PRO A 1 139 ? -13.041 10.287 0.010 1.00 91.88 139 PRO A N 1
ATOM 1141 C CA . PRO A 1 139 ? -12.820 11.678 0.409 1.00 91.88 139 PRO A CA 1
ATOM 1142 C C . PRO A 1 139 ? -12.778 12.602 -0.817 1.00 91.88 139 PRO A C 1
ATOM 1144 O O . PRO A 1 139 ? -12.166 12.249 -1.818 1.00 91.88 139 PRO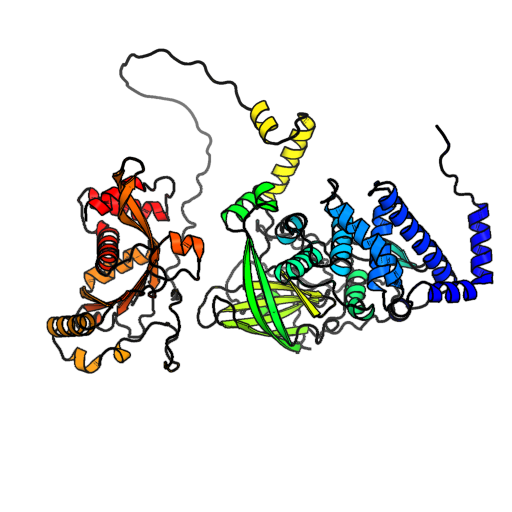 A O 1
ATOM 1147 N N . ASP A 1 140 ? -13.333 13.816 -0.732 1.00 90.00 140 ASP A N 1
ATOM 1148 C CA . ASP A 1 140 ? -13.349 14.771 -1.863 1.00 90.00 140 ASP A CA 1
ATOM 1149 C C . ASP A 1 140 ? -11.940 15.192 -2.333 1.00 90.00 140 ASP A C 1
ATOM 1151 O O . ASP A 1 140 ? -11.750 15.650 -3.459 1.00 90.00 140 ASP A O 1
ATOM 1155 N N . ASN A 1 141 ? -10.945 15.077 -1.449 1.00 92.25 141 ASN A N 1
ATOM 1156 C CA . ASN A 1 141 ? -9.568 15.490 -1.681 1.00 92.25 141 ASN A CA 1
ATOM 1157 C C . ASN A 1 141 ? -8.595 14.514 -1.004 1.00 92.25 141 ASN A C 1
ATOM 1159 O O . ASN A 1 141 ? -8.648 14.310 0.210 1.00 92.25 141 ASN A O 1
ATOM 1163 N N . ILE A 1 142 ? -7.664 13.955 -1.781 1.00 94.50 142 ILE A N 1
ATOM 1164 C CA . ILE A 1 142 ? -6.658 13.001 -1.294 1.00 94.50 142 ILE A CA 1
ATOM 1165 C C . ILE A 1 142 ? -5.401 13.666 -0.698 1.00 94.50 142 ILE A C 1
ATOM 1167 O O . ILE A 1 142 ? -4.584 12.991 -0.072 1.00 94.50 142 ILE A O 1
ATOM 1171 N N . THR A 1 143 ? -5.224 14.984 -0.840 1.00 94.31 143 THR A N 1
ATOM 1172 C CA . THR A 1 143 ? -4.018 15.695 -0.378 1.00 94.31 143 THR A CA 1
ATOM 1173 C C . THR A 1 143 ? -3.690 15.502 1.113 1.00 94.31 143 THR A C 1
ATOM 1175 O O . THR A 1 143 ? -2.526 15.218 1.393 1.00 94.31 143 THR A O 1
ATOM 1178 N N . PRO A 1 144 ? -4.643 15.525 2.072 1.00 95.75 144 PRO A N 1
ATOM 1179 C CA . PRO A 1 144 ? -4.344 15.240 3.485 1.00 95.75 144 PRO A CA 1
ATOM 1180 C C . PRO A 1 144 ? -3.753 13.841 3.739 1.00 95.75 144 PRO A C 1
ATOM 1182 O O . PRO A 1 144 ? -3.042 13.631 4.718 1.00 95.75 144 PRO A O 1
ATOM 1185 N N . TYR A 1 145 ? -4.012 12.882 2.845 1.00 96.94 145 TYR A N 1
ATOM 1186 C CA . TYR A 1 145 ? -3.585 11.485 2.959 1.00 96.94 145 TYR A CA 1
ATOM 1187 C C . TYR A 1 145 ? -2.191 11.246 2.352 1.00 96.94 145 TYR A C 1
ATOM 1189 O O . TYR A 1 145 ? -1.499 10.301 2.742 1.00 96.94 145 TYR A O 1
ATOM 1197 N N . LYS A 1 146 ? -1.740 12.116 1.433 1.00 94.75 146 LYS A N 1
ATOM 1198 C CA . LYS A 1 146 ? -0.446 12.003 0.731 1.00 94.75 146 LYS A CA 1
ATOM 1199 C C . LYS A 1 146 ? 0.776 11.801 1.646 1.00 94.75 146 LYS A C 1
ATOM 1201 O O . LYS A 1 146 ? 1.612 10.975 1.267 1.00 94.75 146 LYS A O 1
ATOM 1206 N N . PRO A 1 147 ? 0.901 12.432 2.836 1.00 92.75 147 PRO A N 1
ATOM 1207 C CA . PRO A 1 147 ? 2.008 12.164 3.755 1.00 92.75 147 PRO A CA 1
ATOM 1208 C C . PRO A 1 147 ? 2.149 10.686 4.116 1.00 92.75 147 PRO A C 1
ATOM 1210 O O . PRO A 1 147 ? 3.250 10.149 4.081 1.00 92.75 147 PRO A O 1
ATOM 1213 N N . PHE A 1 148 ? 1.038 10.010 4.398 1.00 94.88 148 PHE A N 1
ATOM 1214 C CA . PHE A 1 148 ? 1.009 8.615 4.841 1.00 94.88 148 PHE A CA 1
ATOM 1215 C C . PHE A 1 148 ? 1.165 7.626 3.673 1.00 94.88 148 PHE A C 1
ATOM 1217 O O . PHE A 1 148 ? 1.694 6.528 3.856 1.00 94.88 148 PHE A O 1
ATOM 1224 N N . ILE A 1 149 ? 0.758 8.038 2.466 1.00 93.62 149 ILE A N 1
ATOM 1225 C CA . ILE A 1 149 ? 0.937 7.281 1.219 1.00 93.62 149 ILE A CA 1
ATOM 1226 C C . ILE A 1 149 ? 2.413 7.314 0.781 1.00 93.62 149 ILE A C 1
ATOM 1228 O O . ILE A 1 149 ? 3.044 6.265 0.641 1.00 93.62 149 ILE A O 1
ATOM 1232 N N . PHE A 1 150 ? 2.974 8.512 0.582 1.00 89.69 150 PHE A N 1
ATOM 1233 C CA . PHE A 1 150 ? 4.266 8.712 -0.090 1.00 89.69 150 PHE A CA 1
ATOM 1234 C C . PHE A 1 150 ? 5.444 8.984 0.857 1.00 89.69 150 PHE A C 1
ATOM 1236 O O . PHE A 1 150 ? 6.593 8.717 0.499 1.00 89.69 150 PHE A O 1
ATOM 1243 N N . GLY A 1 151 ? 5.188 9.457 2.081 1.00 84.56 151 GLY A N 1
ATOM 1244 C CA . GLY A 1 151 ? 6.194 9.746 3.110 1.00 84.56 151 GLY A CA 1
ATOM 1245 C C . GLY A 1 151 ? 6.773 8.495 3.776 1.00 84.56 151 GLY A C 1
ATOM 1246 O O . GLY A 1 151 ? 6.827 8.408 5.002 1.00 84.56 151 GLY A O 1
ATOM 1247 N N . ALA A 1 152 ? 7.232 7.526 2.977 1.00 79.62 152 ALA A N 1
ATOM 1248 C CA . ALA A 1 152 ? 7.755 6.230 3.421 1.00 79.62 152 ALA A CA 1
ATOM 1249 C C . ALA A 1 152 ? 8.994 6.312 4.335 1.00 79.62 152 ALA A C 1
ATOM 1251 O O . ALA A 1 152 ? 9.337 5.336 4.991 1.00 79.62 152 ALA A O 1
ATOM 1252 N N . HIS A 1 153 ? 9.640 7.479 4.395 1.00 73.94 153 HIS A N 1
ATOM 1253 C CA . HIS A 1 153 ? 10.753 7.787 5.294 1.00 73.94 153 HIS A CA 1
ATOM 1254 C C . HIS A 1 153 ? 10.308 8.217 6.709 1.00 73.94 153 HIS A C 1
ATOM 1256 O O . HIS A 1 153 ? 11.161 8.353 7.585 1.00 73.94 153 HIS A O 1
ATOM 1262 N N . LYS A 1 154 ? 9.009 8.489 6.924 1.00 79.00 154 LYS A N 1
ATOM 1263 C CA . LYS A 1 154 ? 8.410 8.813 8.233 1.00 79.00 154 LYS A CA 1
ATOM 1264 C C . LYS A 1 154 ? 7.380 7.759 8.645 1.00 79.00 154 LYS A C 1
ATOM 1266 O O . LYS A 1 154 ? 7.431 7.270 9.765 1.00 79.00 154 LYS A O 1
ATOM 1271 N N . TYR A 1 155 ? 6.453 7.419 7.751 1.00 86.88 155 TYR A N 1
ATOM 1272 C CA . TYR A 1 155 ? 5.344 6.514 8.051 1.00 86.88 155 TYR A CA 1
ATOM 1273 C C . TYR A 1 155 ? 5.636 5.120 7.503 1.00 86.88 155 TYR A C 1
ATOM 1275 O O . TYR A 1 155 ? 5.655 4.923 6.284 1.00 86.88 155 TYR A O 1
ATOM 1283 N N . ASP A 1 156 ? 5.854 4.146 8.384 1.00 84.06 156 ASP A N 1
ATOM 1284 C CA . ASP A 1 156 ? 6.062 2.755 7.980 1.00 84.06 156 ASP A CA 1
ATOM 1285 C C . ASP A 1 156 ? 4.744 2.104 7.489 1.00 84.06 156 ASP A C 1
ATOM 1287 O O . ASP A 1 156 ? 3.639 2.616 7.704 1.00 84.06 156 ASP A O 1
ATOM 1291 N N . SER A 1 157 ? 4.867 0.990 6.772 1.00 89.62 157 SER A N 1
ATOM 1292 C CA . SER A 1 157 ? 3.776 0.128 6.310 1.00 89.62 157 SER A CA 1
ATOM 1293 C C . SER A 1 157 ? 3.889 -1.304 6.836 1.00 89.62 157 SER A C 1
ATOM 1295 O O . SER A 1 157 ? 3.101 -2.149 6.410 1.00 89.62 157 SER A O 1
ATOM 1297 N N . PHE A 1 158 ? 4.815 -1.580 7.761 1.00 90.69 158 PHE A N 1
ATOM 1298 C CA . PHE A 1 158 ? 5.034 -2.889 8.375 1.00 90.69 158 PHE A CA 1
ATOM 1299 C C . PHE A 1 158 ? 4.937 -2.826 9.905 1.00 90.69 158 PHE A C 1
ATOM 1301 O O . PHE A 1 158 ? 5.416 -1.882 10.526 1.00 90.69 158 PHE A O 1
ATOM 1308 N N . TYR A 1 159 ? 4.321 -3.844 10.517 1.00 91.38 159 TYR A N 1
ATOM 1309 C CA . TYR A 1 159 ? 4.139 -3.920 11.975 1.00 91.38 159 TYR A CA 1
ATOM 1310 C C . TYR A 1 159 ? 5.449 -4.219 12.726 1.00 91.38 159 TYR A C 1
ATOM 1312 O O . TYR A 1 159 ? 5.605 -3.841 13.885 1.00 91.38 159 TYR A O 1
ATOM 1320 N N . ALA A 1 160 ? 6.409 -4.839 12.037 1.00 87.94 160 ALA A N 1
ATOM 1321 C CA . ALA A 1 160 ? 7.802 -4.984 12.451 1.00 87.94 160 ALA A CA 1
ATOM 1322 C C . ALA A 1 160 ? 8.728 -4.910 11.222 1.00 87.94 160 ALA A C 1
ATOM 1324 O O . ALA A 1 160 ? 8.272 -5.250 10.120 1.00 87.94 160 ALA A O 1
ATOM 1325 N N . PRO A 1 161 ? 10.015 -4.531 11.366 1.00 82.44 161 PRO A N 1
ATOM 1326 C CA . PRO A 1 161 ? 10.887 -4.246 10.226 1.00 82.44 161 PRO A CA 1
ATOM 1327 C C . PRO A 1 161 ? 10.953 -5.414 9.232 1.00 82.44 161 PRO A C 1
ATOM 1329 O O . PRO A 1 161 ? 11.178 -6.569 9.603 1.00 82.44 161 PRO A O 1
ATOM 1332 N N . TRP A 1 162 ? 10.721 -5.127 7.948 1.00 79.06 162 TRP A N 1
ATOM 1333 C CA . TRP A 1 162 ? 10.467 -6.152 6.923 1.00 79.06 162 TRP A CA 1
ATOM 1334 C C . TRP A 1 162 ? 11.668 -7.061 6.619 1.00 79.06 162 TRP A C 1
ATOM 1336 O O . TRP A 1 162 ? 11.493 -8.132 6.045 1.00 79.06 162 TRP A O 1
ATOM 1346 N N . VAL A 1 163 ? 12.884 -6.657 7.004 1.00 74.44 163 VAL A N 1
ATOM 1347 C CA . VAL A 1 163 ? 14.115 -7.441 6.794 1.00 74.44 163 VAL A CA 1
ATOM 1348 C C . VAL A 1 163 ? 14.169 -8.718 7.641 1.00 74.44 163 VAL A C 1
ATOM 1350 O O . VAL A 1 163 ? 14.909 -9.639 7.301 1.00 74.44 163 VAL A O 1
ATOM 1353 N N . TYR A 1 164 ? 13.391 -8.797 8.726 1.00 76.50 164 TYR A N 1
ATOM 1354 C CA . TYR A 1 164 ? 13.293 -9.987 9.569 1.00 76.50 164 TYR A CA 1
ATOM 1355 C C . TYR A 1 164 ? 12.158 -10.887 9.072 1.00 76.50 164 TYR A C 1
ATOM 1357 O O . TYR A 1 164 ? 10.986 -10.629 9.350 1.00 76.50 164 TYR A O 1
ATOM 1365 N N . SER A 1 165 ? 12.484 -11.961 8.347 1.00 71.00 165 SER A N 1
ATOM 1366 C CA . SER A 1 165 ? 11.476 -12.954 7.942 1.00 71.00 165 SER A CA 1
ATOM 1367 C C . SER A 1 165 ? 11.033 -13.871 9.087 1.00 71.00 165 SER A C 1
ATOM 1369 O O . SER A 1 165 ? 9.964 -14.466 9.001 1.00 71.00 165 SER A O 1
ATOM 1371 N N . VAL A 1 166 ? 11.850 -13.993 10.141 1.00 77.25 166 VAL A N 1
ATOM 1372 C CA . VAL A 1 166 ? 11.553 -14.764 11.355 1.00 77.25 166 VAL A CA 1
ATOM 1373 C C . VAL A 1 166 ? 11.648 -13.848 12.573 1.00 77.25 166 VAL A C 1
ATOM 1375 O O . VAL A 1 166 ? 12.638 -13.137 12.756 1.00 77.25 166 VAL A O 1
ATOM 1378 N N . LEU A 1 167 ? 10.578 -13.871 13.366 1.00 81.62 167 LEU A N 1
ATOM 1379 C CA . LEU A 1 167 ? 10.337 -13.108 14.588 1.00 81.62 167 LEU A CA 1
ATOM 1380 C C . LEU A 1 167 ? 9.535 -14.010 15.560 1.00 81.62 167 LEU A C 1
ATOM 1382 O O . LEU A 1 167 ? 8.808 -14.883 15.071 1.00 81.62 167 LEU A O 1
ATOM 1386 N N . PRO A 1 168 ? 9.610 -13.820 16.893 1.00 85.31 168 PRO A N 1
ATOM 1387 C CA . PRO A 1 168 ? 10.431 -12.834 17.600 1.00 85.31 168 PRO A CA 1
ATOM 1388 C C . PRO A 1 168 ? 11.937 -13.082 17.445 1.00 85.31 168 PRO A C 1
ATOM 1390 O O . PRO A 1 168 ? 12.359 -14.203 17.158 1.00 85.31 168 PRO A O 1
ATOM 1393 N N . ASN A 1 169 ? 12.754 -12.037 17.601 1.00 75.38 169 ASN A N 1
ATOM 1394 C CA . ASN A 1 169 ? 14.205 -12.143 17.442 1.00 75.38 169 ASN A CA 1
ATOM 1395 C C . ASN A 1 169 ? 14.970 -11.215 18.403 1.00 75.38 169 ASN A C 1
ATOM 1397 O O . ASN A 1 169 ? 14.707 -10.019 18.459 1.00 75.38 169 ASN A O 1
ATOM 1401 N N . ASN A 1 170 ? 15.954 -11.767 19.122 1.00 67.56 170 ASN A N 1
ATOM 1402 C CA . ASN A 1 170 ? 16.822 -11.028 20.051 1.00 67.56 170 ASN A CA 1
ATOM 1403 C C . ASN A 1 170 ? 18.217 -10.713 19.467 1.00 67.56 170 ASN A C 1
ATOM 1405 O O . ASN A 1 170 ? 18.971 -9.933 20.050 1.00 67.56 170 ASN A O 1
ATOM 1409 N N . ASN A 1 171 ? 18.591 -11.319 18.335 1.00 58.81 171 ASN A N 1
ATOM 1410 C CA . ASN A 1 171 ? 19.939 -11.243 17.771 1.00 58.81 171 ASN A CA 1
ATOM 1411 C C . ASN A 1 171 ? 20.092 -10.009 16.864 1.00 58.81 171 ASN A C 1
ATOM 1413 O O . ASN A 1 171 ? 19.898 -10.058 15.648 1.00 58.81 171 ASN A O 1
ATOM 1417 N N . PHE A 1 172 ? 20.459 -8.888 17.484 1.00 46.66 172 PHE A N 1
ATOM 1418 C CA . PHE A 1 172 ? 20.627 -7.584 16.842 1.00 46.66 172 PHE A CA 1
ATOM 1419 C C . PHE A 1 172 ? 21.935 -7.496 16.027 1.00 46.66 172 PHE A C 1
ATOM 1421 O O . PHE A 1 172 ? 22.961 -7.030 16.523 1.00 46.66 172 PHE A O 1
ATOM 1428 N N . ASN A 1 173 ? 21.920 -7.949 14.768 1.00 44.16 173 ASN A N 1
ATOM 1429 C CA . ASN A 1 173 ? 23.084 -7.855 13.877 1.00 44.16 173 ASN A CA 1
ATOM 1430 C C . ASN A 1 173 ? 23.111 -6.508 13.124 1.00 44.16 173 ASN A C 1
ATOM 1432 O O . ASN A 1 173 ? 22.534 -6.359 12.046 1.00 44.16 173 ASN A O 1
ATOM 1436 N N . PHE A 1 174 ? 23.766 -5.512 13.727 1.00 41.81 174 PHE A N 1
ATOM 1437 C CA . PHE A 1 174 ? 23.788 -4.123 13.257 1.00 41.81 174 PHE A CA 1
ATOM 1438 C C . PHE A 1 174 ? 24.944 -3.817 12.283 1.00 41.81 174 PHE A C 1
ATOM 1440 O O . PHE A 1 174 ? 25.650 -2.826 12.455 1.00 41.81 174 PHE A O 1
ATOM 1447 N N . ASP A 1 175 ? 25.132 -4.635 11.241 1.00 40.16 175 ASP A N 1
ATOM 1448 C CA . ASP A 1 175 ? 26.083 -4.330 10.155 1.00 40.16 175 ASP A CA 1
ATOM 1449 C C . ASP A 1 175 ? 25.433 -4.320 8.764 1.00 40.16 175 ASP A C 1
ATOM 1451 O O . ASP A 1 175 ? 25.862 -4.964 7.809 1.00 40.16 175 ASP A O 1
ATOM 1455 N N . ILE A 1 176 ? 24.355 -3.540 8.647 1.00 44.88 176 ILE A N 1
ATOM 1456 C CA . ILE A 1 176 ? 23.835 -3.103 7.350 1.00 44.88 176 ILE A CA 1
ATOM 1457 C C . ILE A 1 176 ? 24.020 -1.588 7.244 1.00 44.88 176 ILE A C 1
ATOM 1459 O O . ILE A 1 176 ? 23.099 -0.802 7.464 1.00 44.88 176 ILE A O 1
ATOM 1463 N N . ASN A 1 177 ? 25.229 -1.172 6.853 1.00 37.34 177 ASN A N 1
ATOM 1464 C CA . ASN A 1 177 ? 25.607 0.218 6.553 1.00 37.34 177 ASN A CA 1
ATOM 1465 C C . ASN A 1 177 ? 24.948 0.773 5.259 1.00 37.34 177 ASN A C 1
ATOM 1467 O O . ASN A 1 177 ? 25.553 1.511 4.480 1.00 37.34 177 ASN A O 1
ATOM 1471 N N . ASN A 1 178 ? 23.683 0.423 5.006 1.00 41.06 178 ASN A N 1
ATOM 1472 C CA . ASN A 1 178 ? 22.950 0.767 3.792 1.00 41.06 178 ASN A CA 1
ATOM 1473 C C . ASN A 1 178 ? 22.025 1.975 4.026 1.00 41.06 178 ASN A C 1
ATOM 1475 O O . ASN A 1 178 ? 21.076 1.913 4.806 1.00 41.06 178 ASN A O 1
ATOM 1479 N N . SER A 1 179 ? 22.277 3.080 3.319 1.00 37.44 179 SER A N 1
ATOM 1480 C CA . SER A 1 179 ? 21.633 4.392 3.537 1.00 37.44 179 SER A CA 1
ATOM 1481 C C . SER A 1 179 ? 20.190 4.509 3.003 1.00 37.44 179 SER A C 1
ATOM 1483 O O . SER A 1 179 ? 19.750 5.614 2.679 1.00 37.44 179 SER A O 1
ATOM 1485 N N . PHE A 1 180 ? 19.472 3.385 2.900 1.00 43.28 180 PHE A N 1
ATOM 1486 C CA . PHE A 1 180 ? 18.131 3.292 2.309 1.00 43.28 180 PHE A CA 1
ATOM 1487 C C . PHE A 1 180 ? 17.106 2.492 3.141 1.00 43.28 180 PHE A C 1
ATOM 1489 O O . PHE A 1 180 ? 15.925 2.519 2.796 1.00 43.28 180 PHE A O 1
ATOM 1496 N N . LEU A 1 181 ? 17.506 1.790 4.211 1.00 47.06 181 LEU A N 1
ATOM 1497 C CA . LEU A 1 181 ? 16.597 0.949 5.011 1.00 47.06 181 LEU A CA 1
ATOM 1498 C C . LEU A 1 181 ? 15.839 1.739 6.090 1.00 47.06 181 LEU A C 1
ATOM 1500 O O . LEU A 1 181 ? 16.419 2.633 6.702 1.00 47.06 181 LEU A O 1
ATOM 1504 N N . THR A 1 182 ? 14.566 1.368 6.309 1.00 51.12 182 THR A N 1
ATOM 1505 C CA . THR A 1 182 ? 13.662 1.889 7.366 1.00 51.12 182 THR A CA 1
ATOM 1506 C C . THR A 1 182 ? 14.224 1.673 8.781 1.00 51.12 182 THR A C 1
ATOM 1508 O O . THR A 1 182 ? 15.303 1.097 8.929 1.00 51.12 182 THR A O 1
ATOM 1511 N N . ASN A 1 183 ? 13.519 2.106 9.835 1.00 61.12 183 ASN A N 1
ATOM 1512 C CA . ASN A 1 183 ? 13.934 1.770 11.196 1.00 61.12 183 ASN A CA 1
ATOM 1513 C C . ASN A 1 183 ? 14.017 0.238 11.355 1.00 61.12 183 ASN A C 1
ATOM 1515 O O . ASN A 1 183 ? 13.054 -0.477 11.089 1.00 61.12 183 ASN A O 1
ATOM 1519 N N . LEU A 1 184 ? 15.192 -0.256 11.749 1.00 70.75 184 LEU A N 1
ATOM 1520 C CA . LEU A 1 184 ? 15.472 -1.682 11.953 1.00 70.75 184 LEU A CA 1
ATOM 1521 C C . LEU A 1 184 ? 15.429 -2.081 13.436 1.00 70.75 184 LEU A C 1
ATOM 1523 O O . LEU A 1 184 ? 15.668 -3.245 13.762 1.00 70.75 184 LEU A O 1
ATOM 1527 N N . GLU A 1 185 ? 15.155 -1.123 14.323 1.00 72.44 185 GLU A N 1
ATOM 1528 C CA . GLU A 1 185 ? 14.975 -1.349 15.753 1.00 72.44 185 GLU A CA 1
ATOM 1529 C C . GLU A 1 185 ? 13.715 -2.190 16.006 1.00 72.44 185 GLU A C 1
ATOM 1531 O O . GLU A 1 185 ? 12.645 -1.945 15.447 1.00 72.44 185 GLU A O 1
ATOM 1536 N N . LEU A 1 186 ? 13.855 -3.207 16.855 1.00 78.25 186 LEU A N 1
ATOM 1537 C CA . LEU A 1 186 ? 12.762 -4.082 17.260 1.00 78.25 186 LEU A CA 1
ATOM 1538 C C . LEU A 1 186 ? 12.104 -3.481 18.508 1.00 78.25 186 LEU A C 1
ATOM 1540 O O . LEU A 1 186 ? 12.524 -3.762 19.627 1.00 78.25 186 LEU A O 1
ATOM 1544 N N . THR A 1 187 ? 11.129 -2.592 18.304 1.00 80.56 187 THR A N 1
ATOM 1545 C CA . THR A 1 187 ? 10.462 -1.849 19.385 1.00 80.56 187 THR A CA 1
ATOM 1546 C C . THR A 1 187 ? 9.050 -2.359 19.672 1.00 80.56 187 THR A C 1
ATOM 1548 O O . THR A 1 187 ? 8.282 -2.671 18.761 1.00 80.56 187 THR A O 1
ATOM 1551 N N . ASP A 1 188 ? 8.682 -2.371 20.954 1.00 86.88 188 ASP A N 1
ATOM 1552 C CA . ASP A 1 188 ? 7.287 -2.441 21.391 1.00 86.88 188 ASP A CA 1
ATOM 1553 C C . ASP A 1 188 ? 6.592 -1.119 21.035 1.00 86.88 188 ASP A C 1
ATOM 1555 O O . ASP A 1 188 ? 6.919 -0.065 21.584 1.00 86.88 188 ASP A O 1
ATOM 1559 N N . ASN A 1 189 ? 5.650 -1.178 20.094 1.00 80.69 189 ASN A N 1
ATOM 1560 C CA . ASN A 1 189 ? 4.916 -0.013 19.586 1.00 80.69 189 ASN A CA 1
ATOM 1561 C C . ASN A 1 189 ? 3.442 -0.029 20.030 1.00 80.69 189 ASN A C 1
ATOM 1563 O O . ASN A 1 189 ? 2.571 0.521 19.351 1.00 80.69 189 ASN A O 1
ATOM 1567 N N . SER A 1 190 ? 3.136 -0.722 21.129 1.00 90.75 190 SER A N 1
ATOM 1568 C CA . SER A 1 190 ? 1.764 -0.974 21.565 1.00 90.75 190 SER A CA 1
ATOM 1569 C C . SER A 1 190 ? 1.228 0.018 22.600 1.00 90.75 190 SER A C 1
ATOM 1571 O O . SER A 1 190 ? 1.953 0.668 23.352 1.00 90.75 190 SER A O 1
ATOM 1573 N N . VAL A 1 191 ? -0.099 0.112 22.642 1.00 92.94 191 VAL A N 1
ATOM 1574 C CA . VAL A 1 191 ? -0.880 0.894 23.601 1.00 92.94 191 VAL A CA 1
ATOM 1575 C C . VAL A 1 191 ? -1.631 -0.036 24.543 1.00 92.94 191 VAL A C 1
ATOM 1577 O O . VAL A 1 191 ? -2.052 -1.127 24.156 1.00 92.94 191 VAL A O 1
ATOM 1580 N N . ALA A 1 192 ? -1.824 0.404 25.786 1.00 92.19 192 ALA A N 1
ATOM 1581 C CA . ALA A 1 192 ? -2.599 -0.321 26.783 1.00 92.19 192 ALA A CA 1
ATOM 1582 C C . ALA A 1 192 ? -3.866 0.455 27.166 1.00 92.19 192 ALA A C 1
ATOM 1584 O O . ALA A 1 192 ? -3.806 1.650 27.455 1.00 92.19 192 ALA A O 1
ATOM 1585 N N . LEU A 1 193 ? -5.000 -0.242 27.232 1.00 93.38 193 LEU A N 1
ATOM 1586 C CA . LEU A 1 193 ? -6.250 0.271 27.790 1.00 93.38 193 LEU A CA 1
ATOM 1587 C C . LEU A 1 193 ? -6.949 -0.789 28.646 1.00 93.38 193 LEU A C 1
ATOM 1589 O O . LEU A 1 193 ? -6.727 -1.989 28.486 1.00 93.38 193 LEU A O 1
ATOM 1593 N N . ILE A 1 194 ? -7.830 -0.347 29.544 1.00 91.06 194 ILE A N 1
ATOM 1594 C CA . ILE A 1 194 ? -8.754 -1.259 30.223 1.00 91.06 194 ILE A CA 1
ATOM 1595 C C . ILE A 1 194 ? -9.951 -1.506 29.302 1.00 91.06 194 ILE A C 1
ATOM 1597 O O . ILE A 1 194 ? -10.642 -0.561 28.918 1.00 91.06 194 ILE A O 1
ATOM 1601 N N . TYR A 1 195 ? -10.172 -2.778 28.979 1.00 91.38 195 TYR A N 1
ATOM 1602 C CA . TYR A 1 195 ? -11.188 -3.290 28.058 1.00 91.38 195 TYR A CA 1
ATOM 1603 C C . TYR A 1 195 ? -11.888 -4.469 28.741 1.00 91.38 195 TYR A C 1
ATOM 1605 O O . TYR A 1 195 ? -11.238 -5.446 29.119 1.00 91.38 195 TYR A O 1
ATOM 1613 N N . PHE A 1 196 ? -13.192 -4.352 29.003 1.00 89.69 196 PHE A N 1
ATOM 1614 C CA . PHE A 1 196 ? -13.961 -5.309 29.820 1.00 89.69 196 PHE A CA 1
ATOM 1615 C C . PHE A 1 196 ? -13.298 -5.673 31.172 1.00 89.69 196 PHE A C 1
ATOM 1617 O O . PHE A 1 196 ? -13.345 -6.819 31.620 1.00 89.69 196 PHE A O 1
ATOM 1624 N N . ASN A 1 197 ? -12.685 -4.691 31.849 1.00 84.94 197 ASN A N 1
ATOM 1625 C CA . ASN A 1 197 ? -11.923 -4.862 33.104 1.00 84.94 197 ASN A CA 1
ATOM 1626 C C . ASN A 1 197 ? -10.687 -5.794 32.988 1.00 84.94 197 ASN A C 1
ATOM 1628 O O . ASN A 1 197 ? -10.108 -6.178 34.001 1.00 84.94 197 ASN A O 1
ATOM 1632 N N . ASN A 1 198 ? -10.232 -6.106 31.774 1.00 85.88 198 ASN A N 1
ATOM 1633 C CA . ASN A 1 198 ? -8.918 -6.695 31.509 1.00 85.88 198 ASN A CA 1
ATOM 1634 C C . ASN A 1 198 ? -7.972 -5.605 30.979 1.00 85.88 198 ASN A C 1
ATOM 1636 O O . ASN A 1 198 ? -8.427 -4.627 30.383 1.00 85.88 198 ASN A O 1
ATOM 1640 N N . GLN A 1 199 ? -6.659 -5.756 31.169 1.00 89.25 199 GLN A N 1
ATOM 1641 C CA . GLN A 1 199 ? -5.677 -4.890 30.510 1.00 89.25 199 GLN A CA 1
ATOM 1642 C C . GLN A 1 199 ? -5.430 -5.417 29.092 1.00 89.25 199 GLN A C 1
ATOM 1644 O O . GLN A 1 199 ? -4.762 -6.430 28.909 1.00 89.25 199 GLN A O 1
ATOM 1649 N N . LEU A 1 200 ? -5.980 -4.735 28.090 1.00 91.12 200 LEU A N 1
ATOM 1650 C CA . LEU A 1 200 ? -5.724 -5.026 26.684 1.00 91.12 200 LEU A CA 1
ATOM 1651 C C . LEU A 1 200 ? -4.501 -4.223 26.236 1.00 91.12 200 LEU A C 1
ATOM 1653 O O . LEU A 1 200 ? -4.513 -2.994 26.300 1.00 91.12 200 LEU A O 1
ATOM 1657 N N . LYS A 1 201 ? -3.454 -4.920 25.787 1.00 93.44 201 LYS A N 1
ATOM 1658 C CA . LYS A 1 201 ? -2.265 -4.343 25.146 1.00 93.44 201 LYS A CA 1
ATOM 1659 C C . LYS A 1 201 ? -2.322 -4.693 23.656 1.00 93.44 201 LYS A C 1
ATOM 1661 O O . LYS A 1 201 ? -2.426 -5.873 23.329 1.00 93.44 201 LYS A O 1
ATOM 1666 N N . LEU A 1 202 ? -2.321 -3.689 22.780 1.00 93.62 202 LEU A N 1
ATOM 1667 C CA . LEU A 1 202 ? -2.462 -3.857 21.327 1.00 93.62 202 LEU A CA 1
ATOM 1668 C C . LEU A 1 202 ? -1.553 -2.896 20.560 1.00 93.62 202 LEU A C 1
ATOM 1670 O O . LEU A 1 202 ? -1.377 -1.751 20.969 1.00 93.62 202 LEU A O 1
ATOM 1674 N N . GLN A 1 203 ? -0.989 -3.335 19.441 1.00 93.31 203 GLN A N 1
ATOM 1675 C CA . GLN A 1 203 ? -0.348 -2.450 18.478 1.00 93.31 203 GLN A CA 1
ATOM 1676 C C . GLN A 1 203 ? -1.445 -1.699 17.709 1.00 93.31 203 GLN A C 1
ATOM 1678 O O . GLN A 1 203 ? -2.416 -2.328 17.287 1.00 93.31 203 GLN A O 1
ATOM 1683 N N . PRO A 1 204 ? -1.361 -0.372 17.535 1.00 93.31 204 PRO A N 1
ATOM 1684 C CA . PRO A 1 204 ? -2.300 0.346 16.681 1.00 93.31 204 PRO A CA 1
ATOM 1685 C C . PRO A 1 204 ? -2.204 -0.122 15.217 1.00 93.31 204 PRO A C 1
ATOM 1687 O O . PRO A 1 204 ? -1.104 -0.433 14.754 1.00 93.31 204 PRO A O 1
ATOM 1690 N N . PRO A 1 205 ? -3.318 -0.139 14.460 1.00 96.19 205 PRO A N 1
ATOM 1691 C CA . PRO A 1 205 ? -3.284 -0.406 13.024 1.00 96.19 205 PRO A CA 1
ATOM 1692 C C . PRO A 1 205 ? -2.536 0.724 12.298 1.00 96.19 205 PRO A C 1
ATOM 1694 O O . PRO A 1 205 ? -2.526 1.862 12.767 1.00 96.19 205 PRO A O 1
ATOM 1697 N N . LEU A 1 206 ? -1.904 0.453 11.153 1.00 95.38 206 LEU A N 1
ATOM 1698 C CA . LEU A 1 206 ? -0.984 1.426 10.543 1.00 95.38 206 LEU A CA 1
ATOM 1699 C C . LEU A 1 206 ? -1.701 2.546 9.770 1.00 95.38 206 LEU A C 1
ATOM 1701 O O . LEU A 1 206 ? -2.635 2.301 9.004 1.00 95.38 206 LEU A O 1
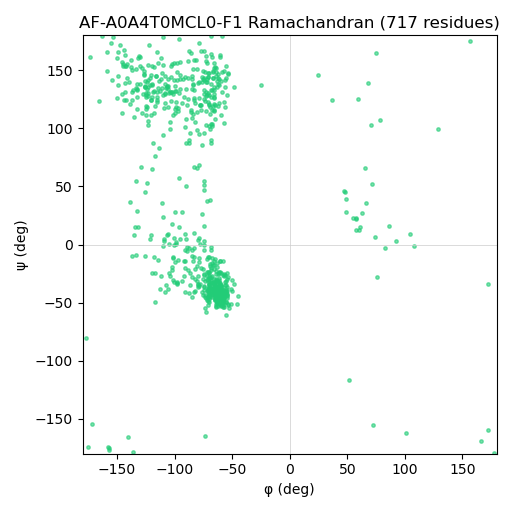ATOM 1705 N N . SER A 1 207 ? -1.209 3.781 9.913 1.00 96.44 207 SER A N 1
ATOM 1706 C CA . SER A 1 207 ? -1.728 4.976 9.223 1.00 96.44 207 SER A CA 1
ATOM 1707 C C . SER A 1 207 ? -1.590 4.898 7.701 1.00 96.44 207 SER A C 1
ATOM 1709 O O . SER A 1 207 ? -2.510 5.268 6.972 1.00 96.44 207 SER A O 1
ATOM 1711 N N . SER A 1 208 ? -0.466 4.367 7.211 1.00 95.69 208 SER A N 1
ATOM 1712 C CA . SER A 1 208 ? -0.233 4.181 5.775 1.00 95.69 208 SER A CA 1
ATOM 1713 C C . SER A 1 208 ? -1.220 3.191 5.149 1.00 95.69 208 SER A C 1
ATOM 1715 O O . SER A 1 208 ? -1.677 3.432 4.037 1.00 95.69 208 SER A O 1
ATOM 1717 N N . HIS A 1 209 ? -1.634 2.136 5.868 1.00 97.12 209 HIS A N 1
ATOM 1718 C CA . HIS A 1 209 ? -2.639 1.176 5.385 1.00 97.12 209 HIS A CA 1
ATOM 1719 C C . HIS A 1 209 ? -3.985 1.855 5.127 1.00 97.12 209 HIS A C 1
ATOM 1721 O O . HIS A 1 209 ? -4.508 1.752 4.019 1.00 97.12 209 HIS A O 1
ATOM 1727 N N . ALA A 1 210 ? -4.508 2.607 6.101 1.00 97.75 210 ALA A N 1
ATOM 1728 C CA . ALA A 1 210 ? -5.741 3.372 5.918 1.00 97.75 210 ALA A CA 1
ATOM 1729 C C . ALA A 1 210 ? -5.618 4.397 4.779 1.00 97.75 210 ALA A C 1
ATOM 1731 O O . ALA A 1 210 ? -6.521 4.513 3.957 1.00 97.75 210 ALA A O 1
ATOM 1732 N N . ALA A 1 211 ? -4.480 5.087 4.664 1.00 97.81 211 ALA A N 1
ATOM 1733 C CA . ALA A 1 211 ? -4.265 6.065 3.600 1.00 97.81 211 ALA A CA 1
ATOM 1734 C C . ALA A 1 211 ? -4.170 5.435 2.193 1.00 97.81 211 ALA A C 1
ATOM 1736 O O . ALA A 1 211 ? -4.692 6.008 1.235 1.00 97.81 211 ALA A O 1
ATOM 1737 N N . PHE A 1 212 ? -3.583 4.238 2.052 1.00 96.94 212 PHE A N 1
ATOM 1738 C CA . PHE A 1 212 ? -3.630 3.466 0.801 1.00 96.94 212 PHE A CA 1
ATOM 1739 C C . PHE A 1 212 ? -5.068 3.065 0.437 1.00 96.94 212 PHE A C 1
ATOM 1741 O O . PHE A 1 212 ? -5.448 3.117 -0.734 1.00 96.94 212 PHE A O 1
ATOM 1748 N N . LEU A 1 213 ? -5.882 2.697 1.429 1.00 96.81 213 LEU A N 1
ATOM 1749 C CA . LEU A 1 213 ? -7.272 2.295 1.220 1.00 96.81 213 LEU A CA 1
ATOM 1750 C C . LEU A 1 213 ? -8.193 3.492 0.919 1.00 96.81 213 LEU A C 1
ATOM 1752 O O . LEU A 1 213 ? -9.048 3.387 0.039 1.00 96.81 213 LEU A O 1
ATOM 1756 N N . SER A 1 214 ? -7.983 4.656 1.542 1.00 97.06 214 SER A N 1
ATOM 1757 C CA . SER A 1 214 ? -8.673 5.899 1.161 1.00 97.06 214 SER A CA 1
ATOM 1758 C C . SER A 1 214 ? -8.222 6.417 -0.216 1.00 97.06 214 SER A C 1
ATOM 1760 O O . SER A 1 214 ? -9.059 6.932 -0.957 1.00 97.06 214 SER A O 1
ATOM 1762 N N . LEU A 1 215 ? -6.969 6.185 -0.644 1.00 96.50 215 LEU A N 1
ATOM 1763 C CA . LEU A 1 215 ? -6.547 6.405 -2.040 1.00 96.50 215 LEU A CA 1
ATOM 1764 C C . LEU A 1 215 ? -7.264 5.456 -3.013 1.00 96.50 215 LEU A C 1
ATOM 1766 O O . LEU A 1 215 ? -7.691 5.896 -4.080 1.00 96.50 215 LEU A O 1
ATOM 1770 N N . LEU A 1 216 ? -7.430 4.177 -2.660 1.00 95.00 216 LEU A N 1
ATOM 1771 C CA . LEU A 1 216 ? -8.206 3.226 -3.463 1.00 95.00 216 LEU A CA 1
ATOM 1772 C C . LEU A 1 216 ? -9.675 3.667 -3.580 1.00 95.00 216 LEU A C 1
ATOM 1774 O O . LEU A 1 216 ? -10.198 3.707 -4.694 1.00 95.00 216 LEU A O 1
ATOM 1778 N N . LYS A 1 217 ? -10.313 4.076 -2.471 1.00 94.81 217 LYS A N 1
ATOM 1779 C CA . LYS A 1 217 ? -11.676 4.640 -2.481 1.00 94.81 217 LYS A CA 1
ATOM 1780 C C . LYS A 1 217 ? -11.773 5.875 -3.374 1.00 94.81 217 LYS A C 1
ATOM 1782 O O . LYS A 1 217 ? -12.668 5.922 -4.210 1.00 94.81 217 LYS A O 1
ATOM 1787 N N . TYR A 1 218 ? -10.841 6.823 -3.249 1.00 95.56 218 TYR A N 1
ATOM 1788 C CA . TYR A 1 218 ? -10.774 8.036 -4.073 1.00 95.56 218 TYR A CA 1
ATOM 1789 C C . TYR A 1 218 ? -10.676 7.718 -5.573 1.00 95.56 218 TYR A C 1
ATOM 1791 O O . TYR A 1 218 ? -11.509 8.152 -6.364 1.00 95.56 218 TYR A O 1
ATOM 1799 N N . GLN A 1 219 ? -9.699 6.895 -5.965 1.00 93.94 219 GLN A N 1
ATOM 1800 C CA . GLN A 1 219 ? -9.406 6.590 -7.373 1.00 93.94 219 GLN A CA 1
ATOM 1801 C C . GLN A 1 219 ? -10.467 5.720 -8.060 1.00 93.94 219 GLN A C 1
ATOM 1803 O O . GLN A 1 219 ? -10.589 5.741 -9.283 1.00 93.94 219 GLN A O 1
ATOM 1808 N N . LYS A 1 220 ? -11.236 4.941 -7.291 1.00 91.19 220 LYS A N 1
ATOM 1809 C CA . LYS A 1 220 ? -12.305 4.066 -7.800 1.00 91.19 220 LYS A CA 1
ATOM 1810 C C . LYS A 1 220 ? -13.721 4.558 -7.449 1.00 91.19 220 LYS A C 1
ATOM 1812 O O . LYS A 1 220 ? -14.675 3.848 -7.753 1.00 91.19 220 LYS A O 1
ATOM 1817 N N . GLN A 1 221 ? -13.859 5.738 -6.830 1.00 91.56 221 GLN A N 1
ATOM 1818 C CA . GLN A 1 221 ? -15.125 6.308 -6.333 1.00 91.56 221 GLN A CA 1
ATOM 1819 C C . GLN A 1 221 ? -15.956 5.310 -5.499 1.00 91.56 221 GLN A C 1
ATOM 1821 O O . GLN A 1 221 ? -17.160 5.142 -5.694 1.00 91.56 221 GLN A O 1
ATOM 1826 N N . LEU A 1 222 ? -15.292 4.596 -4.583 1.00 91.81 222 LEU A N 1
ATOM 1827 C CA . LEU A 1 222 ? -15.922 3.537 -3.788 1.00 91.81 222 LEU A CA 1
ATOM 1828 C C . LEU A 1 222 ? -16.626 4.096 -2.537 1.00 91.81 222 LEU A C 1
ATOM 1830 O O . LEU A 1 222 ? -16.114 5.025 -1.901 1.00 91.81 222 LEU A O 1
ATOM 1834 N N . PRO A 1 223 ? -17.761 3.497 -2.128 1.00 93.06 223 PRO A N 1
ATOM 1835 C CA . PRO A 1 223 ? -18.410 3.809 -0.859 1.00 93.06 223 PRO A CA 1
ATOM 1836 C C . PRO A 1 223 ? -17.575 3.329 0.342 1.00 93.06 223 PRO A C 1
ATOM 1838 O O . PRO A 1 223 ? -16.517 2.710 0.203 1.00 93.06 223 PRO A O 1
ATOM 1841 N N . GLN A 1 224 ? -18.079 3.588 1.549 1.00 90.75 224 GLN A N 1
ATOM 1842 C CA . GLN A 1 224 ? -17.583 2.955 2.774 1.00 90.75 224 GLN A CA 1
ATOM 1843 C C . GLN A 1 224 ? -17.619 1.410 2.681 1.00 90.75 224 GLN A C 1
ATOM 1845 O O . GLN A 1 224 ? -18.555 0.852 2.095 1.00 90.75 224 GLN A O 1
ATOM 1850 N N . PRO A 1 225 ? -16.633 0.695 3.250 1.00 93.75 225 PRO A N 1
ATOM 1851 C CA . PRO A 1 225 ? -16.537 -0.756 3.126 1.00 93.75 225 PRO A CA 1
ATOM 1852 C C . PRO A 1 225 ? -17.610 -1.465 3.973 1.00 93.75 225 PRO A C 1
ATOM 1854 O O . PRO A 1 225 ? -17.787 -1.185 5.158 1.00 93.75 225 PRO A O 1
ATOM 1857 N N . SER A 1 226 ? -18.330 -2.418 3.374 1.00 92.56 226 SER A N 1
ATOM 1858 C CA . SER A 1 226 ? -19.438 -3.132 4.029 1.00 92.56 226 SER A CA 1
ATOM 1859 C C . SER A 1 226 ? -18.954 -4.302 4.899 1.00 92.56 226 SER A C 1
ATOM 1861 O O . SER A 1 226 ? -19.219 -5.463 4.586 1.00 92.56 226 SER A O 1
ATOM 1863 N N . LEU A 1 227 ? -18.250 -3.987 5.988 1.00 95.62 227 LEU A N 1
ATOM 1864 C CA . LEU A 1 227 ? -17.652 -4.967 6.901 1.00 95.62 227 LEU A CA 1
ATOM 1865 C C . LEU A 1 227 ? -18.512 -5.238 8.148 1.00 95.62 227 LEU A C 1
ATOM 1867 O O . LEU A 1 227 ? -19.319 -4.403 8.570 1.00 95.62 227 LEU A O 1
ATOM 1871 N N . ASN A 1 228 ? -18.303 -6.412 8.742 1.00 96.06 228 ASN A N 1
ATOM 1872 C CA . ASN A 1 228 ? -18.844 -6.848 10.034 1.00 96.06 228 ASN A CA 1
ATOM 1873 C C . ASN A 1 228 ? -17.701 -7.233 10.992 1.00 96.06 228 ASN A C 1
ATOM 1875 O O . ASN A 1 228 ? -16.545 -7.344 10.575 1.00 96.06 228 ASN A O 1
ATOM 1879 N N . SER A 1 229 ? -17.995 -7.487 12.270 1.00 96.50 229 SER A N 1
ATOM 1880 C CA . SER A 1 229 ? -16.943 -7.731 13.265 1.00 96.50 229 SER A CA 1
ATOM 1881 C C . SER A 1 229 ? -16.068 -8.950 12.961 1.00 96.50 229 SER A C 1
ATOM 1883 O O . SER A 1 229 ? -14.903 -8.976 13.354 1.00 96.50 229 SER A O 1
ATOM 1885 N N . LYS A 1 230 ? -16.597 -9.968 12.273 1.00 95.88 230 LYS A N 1
ATOM 1886 C CA . LYS A 1 230 ? -15.855 -11.197 11.961 1.00 95.88 230 LYS A CA 1
ATOM 1887 C C . LYS A 1 230 ? -14.726 -10.949 10.964 1.00 95.88 230 LYS A C 1
ATOM 1889 O O . LYS A 1 230 ? -13.678 -11.581 11.070 1.00 95.88 230 LYS A O 1
ATOM 1894 N N . ASP A 1 231 ? -14.907 -9.994 10.055 1.00 96.56 231 ASP A N 1
ATOM 1895 C CA . ASP A 1 231 ? -13.903 -9.636 9.045 1.00 96.56 231 ASP A CA 1
ATOM 1896 C C . ASP A 1 231 ? -12.632 -9.063 9.699 1.00 96.56 231 ASP A C 1
ATOM 1898 O O . ASP A 1 231 ? -11.539 -9.177 9.150 1.00 96.56 231 ASP A O 1
ATOM 1902 N N . PHE A 1 232 ? -12.772 -8.495 10.903 1.00 96.75 232 PHE A N 1
ATOM 1903 C CA . PHE A 1 232 ? -11.685 -7.949 11.714 1.00 96.75 232 PHE A CA 1
ATOM 1904 C C . PHE A 1 232 ? -11.052 -8.946 12.690 1.00 96.75 232 PHE A C 1
ATOM 1906 O O . PHE A 1 232 ? -10.080 -8.582 13.345 1.00 96.75 232 PHE A O 1
ATOM 1913 N N . ASP A 1 233 ? -11.546 -10.181 12.829 1.00 94.56 233 ASP A N 1
ATOM 1914 C CA . ASP A 1 233 ? -11.018 -11.095 13.855 1.00 94.56 233 ASP A CA 1
ATOM 1915 C C . ASP A 1 233 ? -9.554 -11.498 13.595 1.00 94.56 233 ASP A C 1
ATOM 1917 O O . ASP A 1 233 ? -8.781 -11.608 14.545 1.00 94.56 233 ASP A O 1
ATOM 1921 N N . LEU A 1 234 ? -9.143 -11.647 12.327 1.00 93.69 234 LEU A N 1
ATOM 1922 C CA . LEU A 1 234 ? -7.736 -11.894 11.975 1.00 93.69 234 LEU A CA 1
ATOM 1923 C C . LEU A 1 234 ? -6.848 -10.681 12.302 1.00 93.69 234 LEU A C 1
ATOM 1925 O O . LEU A 1 234 ? -5.776 -10.847 12.882 1.00 93.69 234 LEU A O 1
ATOM 1929 N N . GLU A 1 235 ? -7.311 -9.463 11.996 1.00 95.31 235 GLU A N 1
ATOM 1930 C CA . GLU A 1 235 ? -6.572 -8.235 12.322 1.00 95.31 235 GLU A CA 1
ATOM 1931 C C . GLU A 1 235 ? -6.489 -8.032 13.838 1.00 95.31 235 GLU A C 1
ATOM 1933 O O . GLU A 1 235 ? -5.431 -7.702 14.358 1.00 95.31 235 GLU A O 1
ATOM 1938 N N . PHE A 1 236 ? -7.564 -8.305 14.581 1.00 95.19 236 PHE A N 1
ATOM 1939 C CA . PHE A 1 236 ? -7.563 -8.232 16.041 1.00 95.19 236 PHE A CA 1
ATOM 1940 C C . PHE A 1 236 ? -6.524 -9.183 16.654 1.00 95.19 236 PHE A C 1
ATOM 1942 O O . PHE A 1 236 ? -5.800 -8.789 17.572 1.00 95.19 236 PHE A O 1
ATOM 1949 N N . VAL A 1 237 ? -6.392 -10.408 16.126 1.00 93.94 237 VAL A N 1
ATOM 1950 C CA . VAL A 1 237 ? -5.320 -11.335 16.531 1.00 93.94 237 VAL A CA 1
ATOM 1951 C C . VAL A 1 237 ? -3.939 -10.774 16.171 1.00 93.94 237 VAL A C 1
ATOM 1953 O O . VAL A 1 237 ? -3.050 -10.838 17.022 1.00 93.94 237 VAL A O 1
ATOM 1956 N N . ARG A 1 238 ? -3.756 -10.153 14.993 1.00 94.38 238 ARG A N 1
ATOM 1957 C CA . ARG A 1 238 ? -2.509 -9.447 14.630 1.00 94.38 238 ARG A CA 1
ATOM 1958 C C . ARG A 1 238 ? -2.151 -8.383 15.668 1.00 94.38 238 ARG A C 1
ATOM 1960 O O . ARG A 1 238 ? -1.127 -8.490 16.338 1.00 94.38 238 ARG A O 1
ATOM 1967 N N . LEU A 1 239 ? -3.032 -7.401 15.860 1.00 95.00 239 LEU A N 1
ATOM 1968 C CA . LEU A 1 239 ? -2.792 -6.242 16.721 1.00 95.00 239 LEU A CA 1
ATOM 1969 C C . LEU A 1 239 ? -2.550 -6.635 18.188 1.00 95.00 239 LEU A C 1
ATOM 1971 O O . LEU A 1 239 ? -1.803 -5.953 18.882 1.00 95.00 239 LEU A O 1
ATOM 1975 N N . THR A 1 240 ? -3.142 -7.729 18.677 1.00 93.56 240 THR A N 1
ATOM 1976 C CA . THR A 1 240 ? -2.967 -8.193 20.071 1.00 93.56 240 THR A CA 1
ATOM 1977 C C . THR A 1 240 ? -1.814 -9.181 20.278 1.00 93.56 240 THR A C 1
ATOM 1979 O O . THR A 1 240 ? -1.321 -9.306 21.401 1.00 93.56 240 THR A O 1
ATOM 1982 N N . SER A 1 241 ? -1.340 -9.860 19.227 1.00 91.62 241 SER A N 1
ATOM 1983 C CA . SER A 1 241 ? -0.266 -10.868 19.328 1.00 91.62 241 SER A CA 1
ATOM 1984 C C . SER A 1 241 ? 1.107 -10.336 18.903 1.00 91.62 241 SER A C 1
ATOM 1986 O O . SER A 1 241 ? 2.124 -10.746 19.469 1.00 91.62 241 SER A O 1
ATOM 1988 N N . CYS A 1 242 ? 1.143 -9.407 17.942 1.00 91.88 242 CYS A N 1
ATOM 1989 C CA . CYS A 1 242 ? 2.344 -8.883 17.278 1.00 91.88 242 CYS A CA 1
ATOM 1990 C C . CYS A 1 242 ? 2.894 -7.596 17.931 1.00 91.88 242 CYS A C 1
ATOM 1992 O O . CYS A 1 242 ? 3.486 -6.761 17.265 1.00 91.88 242 CYS A O 1
ATOM 1994 N N . ILE A 1 243 ? 2.675 -7.398 19.233 1.00 91.69 243 ILE A N 1
ATOM 1995 C CA . ILE A 1 243 ? 2.937 -6.111 19.910 1.00 91.69 243 ILE A CA 1
ATOM 1996 C C . ILE A 1 243 ? 4.421 -5.718 20.035 1.00 91.69 243 ILE A C 1
ATOM 1998 O O . ILE A 1 243 ? 4.726 -4.529 20.089 1.00 91.69 243 ILE A O 1
ATOM 2002 N N . ASP A 1 244 ? 5.328 -6.698 20.075 1.00 90.19 244 ASP A N 1
ATOM 2003 C CA . ASP A 1 244 ? 6.775 -6.507 20.229 1.00 90.19 244 ASP A CA 1
ATOM 2004 C C . ASP A 1 244 ? 7.543 -7.580 19.426 1.00 90.19 244 ASP A C 1
ATOM 2006 O O . ASP A 1 244 ? 7.482 -8.763 19.773 1.00 90.19 244 ASP A O 1
ATOM 2010 N N . PRO A 1 245 ? 8.277 -7.219 18.361 1.00 88.00 245 PRO A N 1
ATOM 2011 C CA . PRO A 1 245 ? 9.011 -8.180 17.543 1.00 88.00 245 PRO A CA 1
ATOM 2012 C C . PRO A 1 245 ? 10.293 -8.727 18.189 1.00 88.00 245 PRO A C 1
ATOM 2014 O O . PRO A 1 245 ? 10.916 -9.618 17.611 1.00 88.00 245 PRO A O 1
ATOM 2017 N N . SER A 1 246 ? 10.697 -8.246 19.368 1.00 85.62 246 SER A N 1
ATOM 2018 C CA . SER A 1 246 ? 11.814 -8.826 20.124 1.00 85.62 246 SER A CA 1
ATOM 2019 C C . SER A 1 246 ? 11.377 -9.975 21.044 1.00 85.62 246 SER A C 1
ATOM 2021 O O . SER A 1 246 ? 12.037 -11.015 21.057 1.00 85.62 246 SER A O 1
ATOM 2023 N N . THR A 1 247 ? 10.239 -9.854 21.750 1.00 85.94 247 THR A N 1
ATOM 2024 C CA . THR A 1 247 ? 9.804 -10.865 22.742 1.00 85.94 247 THR A CA 1
ATOM 2025 C C . THR A 1 247 ? 8.485 -11.587 22.449 1.00 85.94 247 THR A C 1
ATOM 2027 O O . THR A 1 247 ? 8.293 -12.709 22.927 1.00 85.94 247 THR A O 1
ATOM 2030 N N . ASN A 1 248 ? 7.561 -11.006 21.678 1.00 88.00 248 ASN A N 1
ATOM 2031 C CA . ASN A 1 248 ? 6.210 -11.554 21.533 1.00 88.00 248 ASN A CA 1
ATOM 2032 C C . ASN A 1 248 ? 6.150 -12.657 20.453 1.00 88.00 248 ASN A C 1
ATOM 2034 O O . ASN A 1 248 ? 6.703 -12.475 19.370 1.00 88.00 248 ASN A O 1
ATOM 2038 N N . PRO A 1 249 ? 5.439 -13.783 20.671 1.00 84.44 249 PRO A N 1
ATOM 2039 C CA . PRO A 1 249 ? 5.429 -14.915 19.734 1.00 84.44 249 PRO A CA 1
ATOM 2040 C C . PRO A 1 249 ? 4.706 -14.639 18.405 1.00 84.44 249 PRO A C 1
ATOM 2042 O O . PRO A 1 249 ? 4.913 -15.381 17.450 1.00 84.44 249 PRO A O 1
ATOM 2045 N N . GLY A 1 250 ? 3.877 -13.592 18.331 1.00 88.50 250 GLY A N 1
ATOM 2046 C CA . GLY A 1 250 ? 3.098 -13.263 17.138 1.00 88.50 250 GLY A CA 1
ATOM 2047 C C . GLY A 1 250 ? 1.934 -14.226 16.876 1.00 88.50 250 GLY A C 1
ATOM 2048 O O . GLY A 1 250 ? 1.384 -14.846 17.788 1.00 88.50 250 GLY A O 1
ATOM 2049 N N . CYS A 1 251 ? 1.533 -14.298 15.610 1.00 88.62 251 CYS A N 1
ATOM 2050 C CA . CYS A 1 251 ? 0.472 -15.151 15.079 1.00 88.62 251 CYS A CA 1
ATOM 2051 C C . CYS A 1 251 ? 0.927 -16.615 14.887 1.00 88.62 251 CYS A C 1
ATOM 2053 O O . CYS A 1 251 ? 2.108 -16.941 14.975 1.00 88.62 251 CYS A O 1
ATOM 2055 N N . SER A 1 252 ? -0.009 -17.510 14.539 1.00 81.94 252 SER A N 1
ATOM 2056 C CA . SER A 1 252 ? 0.367 -18.777 13.890 1.00 81.94 252 SER A CA 1
ATOM 2057 C C . SER A 1 252 ? 0.726 -18.546 12.428 1.00 81.94 252 SER A C 1
ATOM 2059 O O . SER A 1 252 ? 0.057 -17.789 11.723 1.00 81.94 252 SER A O 1
ATOM 2061 N N . ALA A 1 253 ? 1.709 -19.313 11.960 1.00 76.94 253 ALA A N 1
ATOM 2062 C CA . ALA A 1 253 ? 2.166 -19.336 10.579 1.00 76.94 253 ALA A CA 1
ATOM 2063 C C . ALA A 1 253 ? 1.061 -19.598 9.535 1.00 76.94 253 ALA A C 1
ATOM 2065 O O . ALA A 1 253 ? 1.182 -19.160 8.394 1.00 76.94 253 ALA A O 1
ATOM 2066 N N . THR A 1 254 ? -0.037 -20.257 9.928 1.00 83.06 254 THR A N 1
ATOM 2067 C CA . THR A 1 254 ? -1.183 -20.558 9.049 1.00 83.06 254 THR A CA 1
ATOM 2068 C C . THR A 1 254 ? -2.419 -19.685 9.313 1.00 83.06 254 THR A C 1
ATOM 2070 O O . THR A 1 254 ? -3.470 -19.928 8.723 1.00 83.06 254 THR A O 1
ATOM 2073 N N . LEU A 1 255 ? -2.321 -18.640 10.150 1.00 89.44 255 LEU A N 1
ATOM 2074 C CA . LEU A 1 255 ? -3.460 -17.768 10.487 1.00 89.44 255 LEU A CA 1
ATOM 2075 C C . LEU A 1 255 ? -4.065 -17.070 9.254 1.00 89.44 255 LEU A C 1
ATOM 2077 O O . LEU A 1 255 ? -5.277 -16.896 9.180 1.00 89.44 255 LEU A O 1
ATOM 2081 N N . TYR A 1 256 ? -3.229 -16.714 8.276 1.00 91.06 256 TYR A N 1
ATOM 2082 C CA . TYR A 1 256 ? -3.627 -16.014 7.045 1.00 91.06 256 TYR A CA 1
ATOM 2083 C C . TYR A 1 256 ? -3.780 -16.955 5.844 1.00 91.06 256 TYR A C 1
ATOM 2085 O O . TYR A 1 256 ? -3.597 -16.550 4.697 1.00 91.06 256 TYR A O 1
ATOM 2093 N N . LYS A 1 257 ? -4.118 -18.220 6.101 1.00 91.38 257 LYS A N 1
ATOM 2094 C CA . LYS A 1 257 ? -4.433 -19.193 5.055 1.00 91.38 257 LYS A CA 1
ATOM 2095 C C . LYS A 1 257 ? -5.724 -18.814 4.312 1.00 91.38 257 LYS A C 1
ATOM 2097 O O . LYS A 1 257 ? -6.694 -18.344 4.910 1.00 91.38 257 LYS A O 1
ATOM 2102 N N . ASP A 1 258 ? -5.730 -19.065 3.007 1.00 92.69 258 ASP A N 1
ATOM 2103 C CA . ASP A 1 258 ? -6.794 -18.767 2.049 1.00 92.69 258 ASP A CA 1
ATOM 2104 C C . ASP A 1 258 ? -7.155 -17.251 2.009 1.00 92.69 258 ASP A C 1
ATOM 2106 O O . ASP A 1 258 ? -8.254 -16.894 1.590 1.00 92.69 258 ASP A O 1
ATOM 2110 N N . GLN A 1 259 ? -6.237 -16.355 2.429 1.00 94.44 259 GLN A N 1
ATOM 2111 C CA . GLN A 1 259 ? -6.400 -14.882 2.405 1.00 94.44 259 GLN A CA 1
ATOM 2112 C C . GLN A 1 259 ? -5.714 -14.189 1.209 1.00 94.44 259 GLN A C 1
ATOM 2114 O O . GLN A 1 259 ? -5.986 -13.021 0.936 1.00 94.44 259 GLN A O 1
ATOM 2119 N N . PHE A 1 260 ? -4.814 -14.879 0.503 1.00 95.06 260 PHE A N 1
ATOM 2120 C CA . PHE A 1 260 ? -4.035 -14.349 -0.628 1.00 95.06 260 PHE A CA 1
ATOM 2121 C C . PHE A 1 260 ? -4.430 -15.000 -1.959 1.00 95.06 260 PHE A C 1
ATOM 2123 O O . PHE A 1 260 ? -4.277 -14.406 -3.026 1.00 95.06 260 PHE A O 1
ATOM 2130 N N . LYS A 1 261 ? -4.936 -16.230 -1.912 1.00 94.75 261 LYS A N 1
ATOM 2131 C CA . LYS A 1 261 ? -5.341 -17.045 -3.059 1.00 94.75 261 LYS A CA 1
ATOM 2132 C C . LYS A 1 261 ? -6.559 -16.467 -3.784 1.00 94.75 261 LYS A C 1
ATOM 2134 O O . LYS A 1 261 ? -7.673 -16.478 -3.268 1.00 94.75 261 LYS A O 1
ATOM 2139 N N . GLY A 1 262 ? -6.368 -16.056 -5.035 1.00 94.50 262 GLY A N 1
ATOM 2140 C CA . GLY A 1 262 ? -7.439 -15.520 -5.874 1.00 94.50 262 GLY A CA 1
ATOM 2141 C C . GLY A 1 262 ? -6.941 -14.609 -6.998 1.00 94.50 262 GLY A C 1
ATOM 2142 O O . GLY A 1 262 ? -5.739 -14.351 -7.105 1.00 94.50 262 GLY A O 1
ATOM 2143 N N . PRO A 1 263 ? -7.849 -14.145 -7.875 1.00 95.50 263 PRO A N 1
ATOM 2144 C CA . PRO A 1 263 ? -7.602 -13.001 -8.741 1.00 95.50 263 PRO A CA 1
ATOM 2145 C C . PRO A 1 263 ? -7.672 -11.695 -7.934 1.00 95.50 263 PRO A C 1
ATOM 2147 O O . PRO A 1 263 ? -8.520 -11.543 -7.059 1.00 95.50 263 PRO A O 1
ATOM 2150 N N . TRP A 1 264 ? -6.817 -10.743 -8.283 1.00 95.00 264 TRP A N 1
ATOM 2151 C CA . TRP A 1 264 ? -6.721 -9.419 -7.679 1.00 95.00 264 TRP A CA 1
ATOM 2152 C C . TRP A 1 264 ? -6.627 -8.364 -8.780 1.00 95.00 264 TRP A C 1
ATOM 2154 O O . TRP A 1 264 ? -5.831 -8.507 -9.713 1.00 95.00 264 TRP A O 1
ATOM 2164 N N . GLU A 1 265 ? -7.393 -7.287 -8.638 1.00 93.50 265 GLU A N 1
ATOM 2165 C CA . GLU A 1 265 ? -7.223 -6.044 -9.391 1.00 93.50 265 GLU A CA 1
ATOM 2166 C C . GLU A 1 265 ? -6.801 -4.942 -8.415 1.00 93.50 265 GLU A C 1
ATOM 2168 O O . GLU A 1 265 ? -7.308 -4.858 -7.296 1.00 93.50 265 GLU A O 1
ATOM 2173 N N . GLY A 1 266 ? -5.888 -4.076 -8.840 1.00 92.19 266 GLY A N 1
ATOM 2174 C CA . GLY A 1 266 ? -5.528 -2.880 -8.096 1.00 92.19 266 GLY A CA 1
ATOM 2175 C C . GLY A 1 266 ? -4.612 -1.976 -8.906 1.00 92.19 266 GLY A C 1
ATOM 2176 O O . GLY A 1 266 ? -4.590 -2.003 -10.137 1.00 92.19 266 GLY A O 1
ATOM 2177 N N . PHE A 1 267 ? -3.818 -1.180 -8.206 1.00 92.75 267 PHE A N 1
ATOM 2178 C CA . PHE A 1 267 ? -2.752 -0.376 -8.787 1.00 92.75 267 PHE A CA 1
ATOM 2179 C C . PHE A 1 267 ? -1.620 -0.211 -7.773 1.00 92.75 267 PHE A C 1
ATOM 2181 O O . PHE A 1 267 ? -1.807 -0.450 -6.581 1.00 92.75 267 PHE A O 1
ATOM 2188 N N . PHE A 1 268 ? -0.457 0.248 -8.231 1.00 89.06 268 PHE A N 1
ATOM 2189 C CA . PHE A 1 268 ? 0.491 0.926 -7.347 1.00 89.06 268 PHE A CA 1
ATOM 2190 C C . PHE A 1 268 ? 0.637 2.390 -7.761 1.00 89.06 268 PHE A C 1
ATOM 2192 O O . PHE A 1 268 ? 0.369 2.750 -8.909 1.00 89.06 268 PHE A O 1
ATOM 2199 N N . CYS A 1 269 ? 1.040 3.230 -6.812 1.00 89.19 269 CYS A N 1
ATOM 2200 C CA . CYS A 1 269 ? 1.294 4.650 -7.025 1.00 89.19 269 CYS A CA 1
ATOM 2201 C C . CYS A 1 269 ? 2.728 5.014 -6.624 1.00 89.19 269 CYS A C 1
ATOM 2203 O O . CYS A 1 269 ? 3.353 4.319 -5.818 1.00 89.19 269 CYS A O 1
ATOM 2205 N N . TYR A 1 270 ? 3.266 6.078 -7.217 1.00 86.88 270 TYR A N 1
ATOM 2206 C CA . TYR A 1 270 ? 4.598 6.610 -6.916 1.00 86.88 270 TYR A CA 1
ATOM 2207 C C . TYR A 1 270 ? 4.701 8.073 -7.359 1.00 86.88 270 TYR A C 1
ATOM 2209 O O . TYR A 1 270 ? 4.058 8.463 -8.331 1.00 86.88 270 TYR A O 1
ATOM 2217 N N . TYR A 1 271 ? 5.510 8.882 -6.669 1.00 82.62 271 TYR A N 1
ATOM 2218 C CA . TYR A 1 271 ? 5.831 10.229 -7.147 1.00 82.62 271 TYR A CA 1
ATOM 2219 C C . TYR A 1 271 ? 6.734 10.185 -8.383 1.00 82.62 271 TYR A C 1
ATOM 2221 O O . TYR A 1 271 ? 7.585 9.300 -8.507 1.00 82.62 271 TYR A O 1
ATOM 2229 N N . GLU A 1 272 ? 6.566 11.161 -9.280 1.00 80.88 272 GLU A N 1
ATOM 2230 C CA . GLU A 1 272 ? 7.551 11.445 -10.331 1.00 80.88 272 GLU A CA 1
ATOM 2231 C C . GLU A 1 272 ? 8.936 11.706 -9.718 1.00 80.88 272 GLU A C 1
ATOM 2233 O O . GLU A 1 272 ? 9.040 12.132 -8.568 1.00 80.88 272 GLU A O 1
ATOM 2238 N N . PHE A 1 273 ? 10.008 11.454 -10.473 1.00 77.12 273 PHE A N 1
ATOM 2239 C CA . PHE A 1 273 ? 11.368 11.427 -9.923 1.00 77.12 273 PHE A CA 1
ATOM 2240 C C . PHE A 1 273 ? 11.776 12.729 -9.213 1.00 77.12 273 PHE A C 1
ATOM 2242 O O . PHE A 1 273 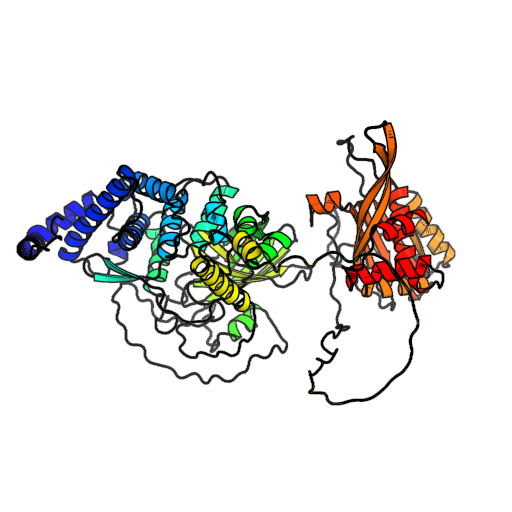? 12.295 12.668 -8.098 1.00 77.12 273 PHE A O 1
ATOM 2249 N N . ASP A 1 274 ? 11.497 13.889 -9.811 1.00 80.88 274 ASP A N 1
ATOM 2250 C CA . ASP A 1 274 ? 11.769 15.199 -9.212 1.00 80.88 274 ASP A CA 1
ATOM 2251 C C . ASP A 1 274 ? 10.950 15.426 -7.937 1.00 80.88 274 ASP A C 1
ATOM 2253 O O . ASP A 1 274 ? 11.522 15.643 -6.871 1.00 80.88 274 ASP A O 1
ATOM 2257 N N . HIS A 1 275 ? 9.626 15.254 -8.005 1.00 82.12 275 HIS A N 1
ATOM 2258 C CA . HIS A 1 275 ? 8.734 15.355 -6.845 1.00 82.12 275 HIS A CA 1
ATOM 2259 C C . HIS A 1 275 ? 9.147 14.412 -5.702 1.00 82.12 275 HIS A C 1
ATOM 2261 O O . HIS A 1 275 ? 9.106 14.791 -4.533 1.00 82.12 275 HIS A O 1
ATOM 2267 N N . TYR A 1 276 ? 9.604 13.201 -6.024 1.00 80.69 276 TYR A N 1
ATOM 2268 C CA . TYR A 1 276 ? 10.085 12.216 -5.060 1.00 80.69 276 TYR A CA 1
ATOM 2269 C C . TYR A 1 276 ? 11.434 12.603 -4.436 1.00 80.69 276 TYR A C 1
ATOM 2271 O O . TYR A 1 276 ? 11.587 12.535 -3.214 1.00 80.69 276 TYR A O 1
ATOM 2279 N N . ARG A 1 277 ? 12.402 13.050 -5.250 1.00 81.44 277 ARG A N 1
ATOM 2280 C CA . ARG A 1 277 ? 13.691 13.596 -4.788 1.00 81.44 277 ARG A CA 1
ATOM 2281 C C . ARG A 1 277 ? 13.467 14.786 -3.861 1.00 81.44 277 ARG A C 1
ATOM 2283 O O . ARG A 1 277 ? 14.087 14.862 -2.802 1.00 81.44 277 ARG A O 1
ATOM 2290 N N . ASP A 1 278 ? 12.580 15.694 -4.245 1.00 76.69 278 ASP A N 1
ATOM 2291 C CA . ASP A 1 278 ? 12.378 16.955 -3.544 1.00 76.69 278 ASP A CA 1
ATOM 2292 C C . ASP A 1 278 ? 11.546 16.758 -2.272 1.00 76.69 278 ASP A C 1
ATOM 2294 O O . ASP A 1 278 ? 11.867 17.336 -1.236 1.00 76.69 278 ASP A O 1
ATOM 2298 N N . MET A 1 279 ? 10.592 15.823 -2.274 1.00 82.69 279 MET A N 1
ATOM 2299 C CA . MET A 1 279 ? 9.961 15.306 -1.055 1.00 82.69 279 MET A CA 1
ATOM 2300 C C . MET A 1 279 ? 11.003 14.706 -0.090 1.00 82.69 279 MET A C 1
ATOM 2302 O O . MET A 1 279 ? 11.003 15.042 1.094 1.00 82.69 279 MET A O 1
ATOM 2306 N N . LEU A 1 280 ? 11.923 13.857 -0.573 1.00 74.88 280 LEU A N 1
ATOM 2307 C CA . LEU A 1 280 ? 13.018 13.307 0.246 1.00 74.88 280 LEU A CA 1
ATOM 2308 C C . LEU A 1 280 ? 14.023 14.381 0.710 1.00 74.88 280 LEU A C 1
ATOM 2310 O O . LEU A 1 280 ? 14.716 14.168 1.706 1.00 74.88 280 LEU A O 1
ATOM 2314 N N . SER A 1 281 ? 14.088 15.531 0.029 1.00 73.00 281 SER A N 1
ATOM 2315 C CA . SER A 1 281 ? 14.878 16.699 0.441 1.00 73.00 281 SER A CA 1
ATOM 2316 C C . SER A 1 281 ? 14.136 17.659 1.386 1.00 73.00 281 SER A C 1
ATOM 2318 O O . SER A 1 281 ? 14.744 18.597 1.909 1.00 73.00 281 SER A O 1
ATOM 2320 N N . GLY A 1 282 ? 12.860 17.379 1.690 1.00 70.19 282 GLY A N 1
ATOM 2321 C CA . GLY A 1 282 ? 12.048 18.095 2.681 1.00 70.19 282 GLY A CA 1
ATOM 2322 C C . GLY A 1 282 ? 11.009 19.053 2.114 1.00 70.19 282 GLY A C 1
ATOM 2323 O O . GLY A 1 282 ? 10.419 19.819 2.874 1.00 70.19 282 GLY A O 1
ATOM 2324 N N . SER A 1 283 ? 10.778 19.037 0.802 1.00 79.56 283 SER A N 1
ATOM 2325 C CA . SER A 1 283 ? 9.735 19.842 0.174 1.00 79.56 283 SER A CA 1
ATOM 2326 C C . SER A 1 283 ? 8.349 19.355 0.603 1.00 79.56 283 SER A C 1
ATOM 2328 O O . SER A 1 283 ? 7.844 18.340 0.117 1.00 79.56 283 SER A O 1
ATOM 2330 N N . LEU A 1 284 ? 7.717 20.100 1.517 1.00 80.12 284 LEU A N 1
ATOM 2331 C CA . LEU A 1 284 ? 6.312 19.898 1.883 1.00 80.12 284 LEU A CA 1
ATOM 2332 C C . LEU A 1 284 ? 5.392 20.115 0.676 1.00 80.12 284 LEU A C 1
ATOM 2334 O O . LEU A 1 284 ? 4.415 19.389 0.520 1.00 80.12 284 LEU A O 1
ATOM 2338 N N . ASP A 1 285 ? 5.733 21.052 -0.210 1.00 80.12 285 ASP A N 1
ATOM 2339 C CA . ASP A 1 285 ? 5.004 21.255 -1.460 1.00 80.12 285 ASP A CA 1
ATOM 2340 C C . ASP A 1 285 ? 5.057 19.999 -2.343 1.00 80.12 285 ASP A C 1
ATOM 2342 O O . ASP A 1 285 ? 4.020 19.481 -2.745 1.00 80.12 285 ASP A O 1
ATOM 2346 N N . SER A 1 286 ? 6.228 19.387 -2.527 1.00 84.06 286 SER A N 1
ATOM 2347 C CA . SER A 1 286 ? 6.328 18.124 -3.273 1.00 84.06 286 SER A CA 1
ATOM 2348 C C . SER A 1 286 ? 5.649 16.949 -2.547 1.00 84.06 286 SER A C 1
ATOM 2350 O O . SER A 1 286 ? 5.156 16.037 -3.207 1.00 84.06 286 SER A O 1
ATOM 2352 N N . LEU A 1 287 ? 5.554 16.978 -1.209 1.00 85.38 287 LEU A N 1
ATOM 2353 C CA . LEU A 1 287 ? 4.827 15.981 -0.408 1.00 85.38 287 LEU A CA 1
ATOM 2354 C C . LEU A 1 287 ? 3.295 16.093 -0.527 1.00 85.38 287 LEU A C 1
ATOM 2356 O O . LEU A 1 287 ? 2.628 15.064 -0.421 1.00 85.38 287 LEU A O 1
ATOM 2360 N N . TYR A 1 288 ? 2.736 17.289 -0.743 1.00 86.44 288 TYR A N 1
ATOM 2361 C CA . TYR A 1 288 ? 1.283 17.535 -0.791 1.00 86.44 288 TYR A CA 1
ATOM 2362 C C . TYR A 1 288 ? 0.750 17.843 -2.199 1.00 86.44 288 TYR A C 1
ATOM 2364 O O . TYR A 1 288 ? -0.290 17.325 -2.600 1.00 86.44 288 TYR A O 1
ATOM 2372 N N . ASN A 1 289 ? 1.465 18.628 -2.992 1.00 84.38 289 ASN A N 1
ATOM 2373 C CA . ASN A 1 289 ? 1.044 19.092 -4.314 1.00 84.38 289 ASN A CA 1
ATOM 2374 C C . ASN A 1 289 ? 1.713 18.319 -5.458 1.00 84.38 289 ASN A C 1
ATOM 2376 O O . ASN A 1 289 ? 1.145 18.259 -6.543 1.00 84.38 289 ASN A O 1
ATOM 2380 N N . GLY A 1 290 ? 2.836 17.638 -5.200 1.00 81.25 290 GLY A N 1
ATOM 2381 C CA . GLY A 1 290 ? 3.592 16.906 -6.220 1.00 81.25 290 GLY A CA 1
ATOM 2382 C C . GLY A 1 290 ? 2.782 15.883 -7.032 1.00 81.25 290 GLY A C 1
ATOM 2383 O O . GLY A 1 290 ? 1.847 15.243 -6.524 1.00 81.25 290 GLY A O 1
ATOM 2384 N N . ASN A 1 291 ? 3.168 15.727 -8.301 1.00 84.06 291 ASN A N 1
ATOM 2385 C CA . ASN A 1 291 ? 2.551 14.800 -9.251 1.00 84.06 291 ASN A CA 1
ATOM 2386 C C . ASN A 1 291 ? 2.941 13.351 -8.949 1.00 84.06 291 ASN A C 1
ATOM 2388 O O . ASN A 1 291 ? 4.126 13.014 -8.860 1.00 84.06 291 ASN A O 1
ATOM 2392 N N . TYR A 1 292 ? 1.938 12.478 -8.861 1.00 88.12 292 TYR A N 1
ATOM 2393 C CA . TYR A 1 292 ? 2.115 11.039 -8.702 1.00 88.12 292 TYR A CA 1
ATOM 2394 C C . TYR A 1 292 ? 1.463 10.272 -9.850 1.00 88.12 292 TYR A C 1
ATOM 2396 O O . TYR A 1 292 ? 0.387 10.626 -10.328 1.00 88.12 292 TYR A O 1
ATOM 2404 N N . VAL A 1 293 ? 2.118 9.192 -10.261 1.00 85.31 293 VAL A N 1
ATOM 2405 C CA . VAL A 1 293 ? 1.646 8.272 -11.295 1.00 85.31 293 VAL A CA 1
ATOM 2406 C C . VAL A 1 293 ? 0.924 7.101 -10.631 1.00 85.31 293 VAL A C 1
ATOM 2408 O O . VAL A 1 293 ? 1.300 6.655 -9.544 1.00 85.31 293 VAL A O 1
ATOM 2411 N N . ILE A 1 294 ? -0.105 6.582 -11.302 1.00 87.50 294 ILE A N 1
ATOM 2412 C CA . ILE A 1 294 ? -0.808 5.343 -10.958 1.00 87.50 294 ILE A CA 1
ATOM 2413 C C . ILE A 1 294 ? -0.583 4.333 -12.083 1.00 87.50 294 ILE A C 1
ATOM 2415 O O . ILE A 1 294 ? -0.803 4.654 -13.249 1.00 87.50 294 ILE A O 1
ATOM 2419 N N . GLN A 1 295 ? -0.201 3.098 -11.743 1.00 84.62 295 GLN A N 1
ATOM 2420 C CA . GLN A 1 295 ? -0.129 1.996 -12.706 1.00 84.62 295 GLN A CA 1
ATOM 2421 C C . GLN A 1 295 ? -1.048 0.830 -12.298 1.00 84.62 295 GLN A C 1
ATOM 2423 O O . GLN A 1 295 ? -0.731 0.124 -11.331 1.00 84.62 295 GLN A O 1
ATOM 2428 N N . PRO A 1 296 ? -2.138 0.564 -13.048 1.00 89.56 296 PRO A N 1
ATOM 2429 C CA . PRO A 1 296 ? -2.999 -0.600 -12.844 1.00 89.56 296 PRO A CA 1
ATOM 2430 C C . PRO A 1 296 ? -2.245 -1.934 -12.898 1.00 89.56 296 PRO A C 1
ATOM 2432 O O . PRO A 1 296 ? -1.342 -2.126 -13.716 1.00 89.56 296 PRO A O 1
ATOM 2435 N N . GLN A 1 297 ? -2.644 -2.860 -12.029 1.00 88.06 297 GLN A N 1
ATOM 2436 C CA . GLN A 1 297 ? -2.112 -4.216 -11.916 1.00 88.06 297 GLN A CA 1
ATOM 2437 C C . GLN A 1 297 ? -3.271 -5.212 -11.843 1.00 88.06 297 GLN A C 1
ATOM 2439 O O . GLN A 1 297 ? -4.227 -4.998 -11.097 1.00 88.06 297 GLN A O 1
ATOM 2444 N N . VAL A 1 298 ? -3.144 -6.334 -12.547 1.00 93.38 298 VAL A N 1
ATOM 2445 C CA . VAL A 1 298 ? -3.980 -7.519 -12.329 1.00 93.38 298 VAL A CA 1
ATOM 2446 C C . VAL A 1 298 ? -3.058 -8.701 -12.075 1.00 93.38 298 VAL A C 1
ATOM 2448 O O . VAL A 1 298 ? -2.134 -8.940 -12.854 1.00 93.38 298 VAL A O 1
ATOM 2451 N N . TRP A 1 299 ? -3.292 -9.466 -11.014 1.00 93.56 299 TRP A N 1
ATOM 2452 C CA . TRP A 1 299 ? -2.579 -10.723 -10.788 1.00 93.56 299 TRP A CA 1
ATOM 2453 C C . TRP A 1 299 ? -3.491 -11.801 -10.212 1.00 93.56 299 TRP A C 1
ATOM 2455 O O . TRP A 1 299 ? -4.498 -11.514 -9.575 1.00 93.56 299 TRP A O 1
ATOM 2465 N N . LYS A 1 300 ? -3.134 -13.064 -10.429 1.00 95.38 300 LYS A N 1
ATOM 2466 C CA . LYS A 1 300 ? -3.726 -14.214 -9.756 1.00 95.38 300 LYS A CA 1
ATOM 2467 C C . LYS A 1 300 ? -2.653 -14.873 -8.901 1.00 95.38 300 LYS A C 1
ATOM 2469 O O . LYS A 1 300 ? -1.614 -15.270 -9.429 1.00 95.38 300 LYS A O 1
ATOM 2474 N N . LEU A 1 301 ? -2.944 -15.002 -7.613 1.00 96.25 301 LEU A N 1
ATOM 2475 C CA . LEU A 1 301 ? -2.126 -15.710 -6.637 1.00 96.25 301 LEU A CA 1
ATOM 2476 C C . LEU A 1 301 ? -2.735 -17.078 -6.321 1.00 96.25 301 LEU A C 1
ATOM 2478 O O . LEU A 1 301 ? -3.959 -17.233 -6.251 1.00 96.25 301 LEU A O 1
ATOM 2482 N N . ASN A 1 302 ? -1.861 -18.049 -6.097 1.00 94.56 302 ASN A N 1
ATOM 2483 C CA . ASN A 1 302 ? -2.148 -19.334 -5.483 1.00 94.56 302 ASN A CA 1
ATOM 2484 C C . ASN A 1 302 ? -1.460 -19.382 -4.104 1.00 94.56 302 ASN A C 1
ATOM 2486 O O . ASN A 1 302 ? -0.528 -18.624 -3.829 1.00 94.56 302 ASN A O 1
ATOM 2490 N N . GLU A 1 303 ? -1.919 -20.289 -3.247 1.00 94.19 303 GLU A N 1
ATOM 2491 C CA . GLU A 1 303 ? -1.307 -20.573 -1.948 1.00 94.19 303 GLU A CA 1
ATOM 2492 C C . GLU A 1 303 ? -0.947 -22.054 -1.861 1.00 94.19 303 GLU A C 1
ATOM 2494 O O . GLU A 1 303 ? -1.734 -22.917 -2.266 1.00 94.19 303 GLU A O 1
ATOM 2499 N N . SER A 1 304 ? 0.201 -22.340 -1.255 1.00 90.94 304 SER A N 1
ATOM 2500 C CA . SER A 1 304 ? 0.604 -23.681 -0.841 1.00 90.94 304 SER A CA 1
ATOM 2501 C C . SER A 1 304 ? 1.149 -23.651 0.589 1.00 90.94 304 SER A C 1
ATOM 2503 O O . SER A 1 304 ? 1.652 -22.630 1.052 1.00 90.94 304 SER A O 1
ATOM 2505 N N . ILE A 1 305 ? 1.004 -24.763 1.311 1.00 88.44 305 ILE A N 1
ATOM 2506 C CA . ILE A 1 305 ? 1.486 -24.906 2.690 1.00 88.44 305 ILE A CA 1
ATOM 2507 C C . ILE A 1 305 ? 2.691 -25.842 2.682 1.00 88.44 305 ILE A C 1
ATOM 2509 O O . ILE A 1 305 ? 2.619 -26.937 2.119 1.00 88.44 305 ILE A O 1
ATOM 2513 N N . ASN A 1 306 ? 3.786 -25.413 3.306 1.00 79.56 306 ASN A N 1
ATOM 2514 C CA . ASN A 1 306 ? 5.068 -26.102 3.266 1.00 79.56 306 ASN A CA 1
ATOM 2515 C C . ASN A 1 306 ? 5.558 -26.443 4.682 1.00 79.56 306 ASN A C 1
ATOM 2517 O O . ASN A 1 306 ? 6.077 -25.595 5.403 1.00 79.56 306 ASN A O 1
ATOM 2521 N N . SER A 1 307 ? 5.405 -27.711 5.071 1.00 66.75 307 SER A N 1
ATOM 2522 C CA . SER A 1 307 ? 5.719 -28.233 6.413 1.00 66.75 307 SER A CA 1
ATOM 2523 C C . SER A 1 307 ? 7.198 -28.585 6.641 1.00 66.75 307 SER A C 1
ATOM 2525 O O . SER A 1 307 ? 7.527 -29.281 7.605 1.00 66.75 307 SER A O 1
ATOM 2527 N N . LYS A 1 308 ? 8.107 -28.219 5.727 1.00 55.16 308 LYS A N 1
ATOM 2528 C CA . LYS A 1 308 ? 9.505 -28.674 5.778 1.00 55.16 308 LYS A CA 1
ATOM 2529 C C . LYS A 1 308 ? 10.382 -27.755 6.622 1.00 55.16 308 LYS A C 1
ATOM 2531 O O . LYS A 1 308 ? 10.519 -26.571 6.337 1.00 55.16 308 LYS A O 1
ATOM 2536 N N . GLN A 1 309 ? 11.063 -28.352 7.600 1.00 46.94 309 GLN A N 1
ATOM 2537 C CA . GLN A 1 309 ? 12.136 -27.695 8.340 1.00 46.94 309 GLN A CA 1
ATOM 2538 C C . GLN A 1 309 ? 13.277 -27.267 7.406 1.00 46.94 309 GLN A C 1
ATOM 2540 O O . GLN A 1 309 ? 14.065 -28.093 6.949 1.00 46.94 309 GLN A O 1
ATOM 2545 N N . THR A 1 310 ? 13.421 -25.957 7.249 1.00 46.81 310 THR A N 1
ATOM 2546 C CA . THR A 1 310 ? 14.717 -25.291 7.096 1.00 46.81 310 THR A CA 1
ATOM 2547 C C . THR A 1 310 ? 14.827 -24.317 8.266 1.00 46.81 310 THR A C 1
ATOM 2549 O O . THR A 1 310 ? 13.843 -23.647 8.583 1.00 46.81 310 THR A O 1
ATOM 2552 N N . GLN A 1 311 ? 15.988 -24.208 8.920 1.00 47.72 311 GLN A N 1
ATOM 2553 C CA . GLN A 1 311 ? 16.234 -23.107 9.860 1.00 47.72 311 GLN A CA 1
ATOM 2554 C C . GLN A 1 311 ? 16.328 -21.803 9.057 1.00 47.72 311 GLN A C 1
ATOM 2556 O O . GLN A 1 311 ? 17.392 -21.445 8.552 1.00 47.72 311 GLN A O 1
ATOM 2561 N N . GLN A 1 312 ? 15.188 -21.134 8.867 1.00 50.28 312 GLN A N 1
ATOM 2562 C CA . GLN A 1 312 ? 15.113 -19.914 8.074 1.00 50.28 312 GLN A CA 1
ATOM 2563 C C . GLN A 1 312 ? 15.721 -18.746 8.859 1.00 50.28 312 GLN A C 1
ATOM 2565 O O . GLN A 1 312 ? 15.050 -18.090 9.652 1.00 50.28 312 GLN A O 1
ATOM 2570 N N . THR A 1 313 ? 16.996 -18.443 8.617 1.00 52.84 313 THR A N 1
ATOM 2571 C CA . THR A 1 313 ? 17.564 -17.149 9.021 1.00 52.84 313 THR A CA 1
ATOM 2572 C C . THR A 1 313 ? 16.868 -16.030 8.243 1.00 52.84 313 THR A C 1
ATOM 2574 O O . THR A 1 313 ? 16.445 -16.248 7.103 1.00 52.84 313 THR A O 1
ATOM 2577 N N . SER A 1 314 ? 16.797 -14.813 8.796 1.00 48.41 314 SER A N 1
ATOM 2578 C CA . SER A 1 314 ? 16.122 -13.665 8.154 1.00 48.41 314 SER A CA 1
ATOM 2579 C C . SER A 1 314 ? 16.545 -13.410 6.697 1.00 48.41 314 SER A C 1
ATOM 2581 O O . SER A 1 314 ? 15.752 -12.959 5.875 1.00 48.41 314 SER A O 1
ATOM 2583 N N . GLN A 1 315 ? 17.793 -13.742 6.357 1.00 46.75 315 GLN A N 1
ATOM 2584 C CA . GLN A 1 315 ? 18.344 -13.615 5.008 1.00 46.75 315 GLN A CA 1
ATOM 2585 C C . GLN A 1 315 ? 17.989 -14.788 4.077 1.00 46.75 315 GLN A C 1
ATOM 2587 O O . GLN A 1 315 ? 17.939 -14.603 2.861 1.00 46.75 315 GLN A O 1
ATOM 2592 N N . SER A 1 316 ? 17.801 -16.001 4.610 1.00 45.06 316 SER A N 1
ATOM 2593 C CA . SER A 1 316 ? 17.560 -17.207 3.802 1.00 45.06 316 SER A CA 1
ATOM 2594 C C . SER A 1 316 ? 16.238 -17.122 3.042 1.00 45.06 316 SER A C 1
ATOM 2596 O O . SER A 1 316 ? 16.224 -17.339 1.836 1.00 45.06 316 SER A O 1
ATOM 2598 N N . THR A 1 317 ? 15.170 -16.655 3.691 1.00 51.50 317 THR A N 1
ATOM 2599 C CA . THR A 1 317 ? 13.853 -16.439 3.074 1.00 51.50 317 THR A CA 1
ATOM 2600 C C . THR A 1 317 ? 13.919 -15.478 1.888 1.00 51.50 317 THR A C 1
ATOM 2602 O O . THR A 1 317 ? 13.290 -15.719 0.861 1.00 51.50 317 THR A O 1
ATOM 2605 N N . LEU A 1 318 ? 14.726 -14.413 1.984 1.00 51.97 318 LEU A N 1
ATOM 2606 C CA . LEU A 1 318 ? 14.964 -13.505 0.858 1.00 51.97 318 LEU A CA 1
ATOM 2607 C C . LEU A 1 318 ? 15.749 -14.203 -0.264 1.00 51.97 318 LEU A C 1
ATOM 2609 O O . LEU A 1 318 ? 15.366 -14.096 -1.427 1.00 51.97 318 LEU A O 1
ATOM 2613 N N . LYS A 1 319 ? 16.810 -14.955 0.060 1.00 56.78 319 LYS A N 1
ATOM 2614 C CA . LYS A 1 319 ? 17.600 -15.725 -0.923 1.00 56.78 319 LYS A CA 1
ATOM 2615 C C . LYS A 1 319 ? 16.729 -16.764 -1.664 1.00 56.78 319 LYS A C 1
ATOM 2617 O O . LYS A 1 319 ? 16.816 -16.848 -2.891 1.00 56.78 319 LYS A O 1
ATOM 2622 N N . GLU A 1 320 ? 15.843 -17.464 -0.947 1.00 57.16 320 GLU A N 1
ATOM 2623 C CA . GLU A 1 320 ? 14.848 -18.413 -1.477 1.00 57.16 320 GLU A CA 1
ATOM 2624 C C . GLU A 1 320 ? 13.833 -17.737 -2.415 1.00 57.16 320 GLU A C 1
ATOM 2626 O O . GLU A 1 320 ? 13.678 -18.159 -3.559 1.00 57.16 320 GLU A O 1
ATOM 2631 N N . ILE A 1 321 ? 13.180 -16.652 -1.976 1.00 55.06 321 ILE A N 1
ATOM 2632 C CA . ILE A 1 321 ? 12.186 -15.912 -2.781 1.00 55.06 321 ILE A CA 1
ATOM 2633 C C . ILE A 1 321 ? 12.804 -15.375 -4.088 1.00 55.06 321 ILE A C 1
ATOM 2635 O O . ILE A 1 321 ? 12.154 -15.349 -5.139 1.00 55.06 321 ILE A O 1
ATOM 2639 N N . CYS A 1 322 ? 14.071 -14.958 -4.045 1.00 49.06 322 CYS A N 1
ATOM 2640 C CA . CYS A 1 322 ? 14.754 -14.331 -5.173 1.00 49.06 322 CYS A CA 1
ATOM 2641 C C . CYS A 1 322 ? 15.336 -15.307 -6.211 1.00 49.06 322 CYS A C 1
ATOM 2643 O O . CYS A 1 322 ? 15.609 -14.864 -7.335 1.00 49.06 322 CYS A O 1
ATOM 2645 N N . ASN A 1 323 ? 15.582 -16.580 -5.859 1.00 47.19 323 ASN A N 1
ATOM 2646 C CA . ASN A 1 323 ? 16.509 -17.473 -6.581 1.00 47.19 323 ASN A CA 1
ATOM 2647 C C . ASN A 1 323 ? 17.860 -16.777 -6.874 1.00 47.19 323 ASN A C 1
ATOM 2649 O O . ASN A 1 323 ? 18.349 -16.780 -8.005 1.00 47.19 323 ASN A O 1
ATOM 2653 N N . TYR A 1 324 ? 18.429 -16.101 -5.870 1.00 37.47 324 TYR A N 1
ATOM 2654 C CA . TYR A 1 324 ? 19.628 -15.274 -6.043 1.00 37.47 324 TYR A CA 1
ATOM 2655 C C . TYR A 1 324 ? 20.901 -16.064 -5.728 1.00 37.47 324 TYR A C 1
ATOM 2657 O O . TYR A 1 324 ? 21.080 -16.539 -4.605 1.00 37.47 324 TYR A O 1
ATOM 2665 N N . ARG A 1 325 ? 21.809 -16.149 -6.702 1.00 34.06 325 ARG A N 1
ATOM 2666 C CA . ARG A 1 325 ? 23.239 -16.341 -6.447 1.00 34.06 325 ARG A CA 1
ATOM 2667 C C . ARG A 1 325 ? 23.944 -15.018 -6.725 1.00 34.06 325 ARG A C 1
ATOM 2669 O O . ARG A 1 325 ? 23.596 -14.365 -7.704 1.00 34.06 325 ARG A O 1
ATOM 2676 N N . ASP A 1 326 ? 24.862 -14.689 -5.817 1.00 30.62 326 ASP A N 1
ATOM 2677 C CA . ASP A 1 326 ? 26.007 -13.769 -5.925 1.00 30.62 326 ASP A CA 1
ATOM 2678 C C . ASP A 1 326 ? 26.053 -12.729 -4.785 1.00 30.62 326 ASP A C 1
ATOM 2680 O O . ASP A 1 326 ? 25.338 -11.727 -4.756 1.00 30.62 326 ASP A O 1
ATOM 2684 N N . ASP A 1 327 ? 26.898 -13.035 -3.799 1.00 30.20 327 ASP A N 1
ATOM 2685 C CA . ASP A 1 327 ? 28.070 -12.243 -3.395 1.00 30.20 327 ASP A CA 1
ATOM 2686 C C . ASP A 1 327 ? 27.907 -10.756 -3.018 1.00 30.20 327 ASP A C 1
ATOM 2688 O O . ASP A 1 327 ? 28.887 -10.013 -2.942 1.00 30.20 327 ASP A O 1
ATOM 2692 N N . PHE A 1 328 ? 26.709 -10.331 -2.617 1.00 30.19 328 PHE A N 1
ATOM 2693 C CA . PHE A 1 328 ? 26.610 -9.255 -1.627 1.00 30.19 328 PHE A CA 1
ATOM 2694 C C . PHE A 1 328 ? 26.970 -9.791 -0.237 1.00 30.19 328 PHE A C 1
ATOM 2696 O O . PHE A 1 328 ? 26.376 -10.764 0.231 1.00 30.19 328 PHE A O 1
ATOM 2703 N N . TYR A 1 329 ? 27.939 -9.141 0.418 1.00 31.12 329 TYR A N 1
ATOM 2704 C CA . TYR A 1 329 ? 28.418 -9.499 1.755 1.00 31.12 329 TYR A CA 1
ATOM 2705 C C . TYR A 1 329 ? 27.273 -9.490 2.776 1.00 31.12 329 TYR A C 1
ATOM 2707 O O . TYR A 1 329 ? 26.834 -8.445 3.250 1.00 31.12 329 TYR A O 1
ATOM 2715 N N . PHE A 1 330 ? 26.838 -10.691 3.137 1.00 32.88 330 PHE A N 1
ATOM 2716 C CA . PHE A 1 330 ? 26.036 -10.973 4.313 1.00 32.88 330 PHE A CA 1
ATOM 2717 C C . PHE A 1 330 ? 26.811 -12.005 5.125 1.00 32.88 330 PHE A C 1
ATOM 2719 O O . PHE A 1 330 ? 26.899 -13.162 4.707 1.00 32.88 330 PHE A O 1
ATOM 2726 N N . ASP A 1 331 ? 27.411 -11.585 6.237 1.00 28.11 331 ASP A N 1
ATOM 2727 C CA . ASP A 1 331 ? 28.247 -12.483 7.031 1.00 28.11 331 ASP A CA 1
ATOM 2728 C C . ASP A 1 331 ? 27.408 -13.580 7.713 1.00 28.11 331 ASP A C 1
ATOM 2730 O O . ASP A 1 331 ? 26.306 -13.337 8.216 1.00 28.11 331 ASP A O 1
ATOM 2734 N N . ASN A 1 332 ? 27.926 -14.810 7.700 1.00 31.06 332 ASN A N 1
ATOM 2735 C CA . ASN A 1 332 ? 27.241 -16.009 8.189 1.00 31.06 332 ASN A CA 1
ATOM 2736 C C . ASN A 1 332 ? 27.661 -16.313 9.640 1.00 31.06 332 ASN A C 1
ATOM 2738 O O . ASN A 1 332 ? 28.187 -17.386 9.934 1.00 31.06 332 ASN A O 1
ATOM 2742 N N . SER A 1 333 ? 27.453 -15.352 10.542 1.00 31.64 333 SER A N 1
ATOM 2743 C CA . SER A 1 333 ? 28.043 -15.332 11.892 1.00 31.64 333 SER A CA 1
ATOM 2744 C C . SER A 1 333 ? 27.020 -15.176 13.032 1.00 31.64 333 SER A C 1
ATOM 2746 O O . SER A 1 333 ? 27.230 -14.433 13.987 1.00 31.64 333 SER A O 1
ATOM 2748 N N . ALA A 1 334 ? 25.913 -15.926 12.976 1.00 33.41 334 ALA A N 1
ATOM 2749 C CA . ALA A 1 334 ? 24.943 -16.019 14.073 1.00 33.41 334 ALA A CA 1
ATOM 2750 C C . ALA A 1 334 ? 24.710 -17.481 14.497 1.00 33.41 334 ALA A C 1
ATOM 2752 O O . ALA A 1 334 ? 24.115 -18.261 13.756 1.00 33.41 334 ALA A O 1
ATOM 2753 N N . ASN A 1 335 ? 25.160 -17.843 15.704 1.00 30.95 335 ASN A N 1
ATOM 2754 C CA . ASN A 1 335 ? 24.781 -19.097 16.360 1.00 30.95 335 ASN A CA 1
ATOM 2755 C C . ASN A 1 335 ? 23.442 -18.899 17.083 1.00 30.95 335 ASN A C 1
ATOM 2757 O O . ASN A 1 335 ? 23.391 -18.183 18.084 1.00 30.95 335 ASN A O 1
ATOM 2761 N N . ASP A 1 336 ? 22.381 -19.556 16.618 1.00 33.47 336 ASP A N 1
ATOM 2762 C CA . ASP A 1 336 ? 21.102 -19.564 17.331 1.00 33.47 336 ASP A CA 1
ATOM 2763 C C . ASP A 1 336 ? 21.199 -20.347 18.649 1.00 33.47 336 ASP A C 1
ATOM 2765 O O . ASP A 1 336 ? 21.670 -21.487 18.693 1.00 33.47 336 ASP A O 1
ATOM 2769 N N . GLN A 1 337 ? 20.676 -19.754 19.724 1.00 29.17 337 GLN A N 1
ATOM 2770 C CA . GLN A 1 337 ? 20.338 -20.458 20.959 1.00 29.17 337 GLN A CA 1
ATOM 2771 C C . GLN A 1 337 ? 18.843 -20.298 21.234 1.00 29.17 337 GLN A C 1
ATOM 2773 O O . GLN A 1 337 ? 18.314 -19.190 21.270 1.00 29.17 337 GLN A O 1
ATOM 2778 N N . SER A 1 338 ? 18.154 -21.419 21.437 1.00 28.14 338 SER A N 1
ATOM 2779 C CA . SER A 1 338 ? 16.724 -21.446 21.745 1.00 28.14 338 SER A CA 1
ATOM 2780 C C . SER A 1 338 ? 16.452 -20.901 23.150 1.00 28.14 338 SER A C 1
ATOM 2782 O O . SER A 1 338 ? 16.905 -21.492 24.132 1.00 28.14 338 SER A O 1
ATOM 2784 N N . VAL A 1 339 ? 15.666 -19.828 23.256 1.00 30.53 339 VAL A N 1
ATOM 2785 C CA . VAL A 1 339 ? 15.259 -19.226 24.537 1.00 30.53 339 VAL A CA 1
ATOM 2786 C C . VAL A 1 339 ? 13.794 -19.549 24.840 1.00 30.53 339 VAL A C 1
ATOM 2788 O O . VAL A 1 339 ? 12.922 -19.418 23.985 1.00 30.53 339 VAL A O 1
ATOM 2791 N N . SER A 1 340 ? 13.513 -19.965 26.076 1.00 28.39 340 SER A N 1
ATOM 2792 C CA . SER A 1 340 ? 12.156 -20.204 26.583 1.00 28.39 340 SER A CA 1
ATOM 2793 C C . SER A 1 340 ? 11.457 -18.892 26.958 1.00 28.39 340 SER A C 1
ATOM 2795 O O . SER A 1 340 ? 11.980 -18.143 27.784 1.00 28.39 340 SER A O 1
ATOM 2797 N N . ILE A 1 341 ? 10.265 -18.639 26.409 1.00 32.56 341 ILE A N 1
ATOM 2798 C CA . ILE A 1 341 ? 9.508 -17.389 26.606 1.00 32.56 341 ILE A CA 1
ATOM 2799 C C . ILE A 1 341 ? 8.333 -17.604 27.576 1.00 32.56 341 ILE A C 1
ATOM 2801 O O . ILE A 1 341 ? 7.526 -18.520 27.404 1.00 32.56 341 ILE A O 1
ATOM 2805 N N . THR A 1 342 ? 8.217 -16.735 28.583 1.00 27.73 342 THR A N 1
ATOM 2806 C CA . THR A 1 342 ? 7.133 -16.743 29.583 1.00 27.73 342 THR A CA 1
ATOM 2807 C C . THR A 1 342 ? 5.907 -15.980 29.068 1.00 27.73 342 THR A C 1
ATOM 2809 O O . THR A 1 342 ? 6.035 -14.872 28.558 1.00 27.73 342 THR A O 1
ATOM 2812 N N . GLN A 1 343 ? 4.705 -16.547 29.217 1.00 35.62 343 GLN A N 1
ATOM 2813 C CA . GLN A 1 343 ? 3.456 -15.946 28.721 1.00 35.62 343 GLN A CA 1
ATOM 2814 C C . GLN A 1 343 ? 2.805 -15.002 29.745 1.00 35.62 343 GLN A C 1
ATOM 2816 O O . GLN A 1 343 ? 2.785 -15.311 30.934 1.00 35.62 343 GLN A O 1
ATOM 2821 N N . THR A 1 344 ? 2.198 -13.904 29.279 1.00 35.22 344 THR A N 1
ATOM 2822 C CA . THR A 1 344 ? 1.523 -12.902 30.137 1.00 35.22 344 THR A CA 1
ATOM 2823 C C . THR A 1 344 ? 0.148 -12.420 29.640 1.00 35.22 344 THR A C 1
ATOM 2825 O O . THR A 1 344 ? -0.422 -11.521 30.247 1.00 35.22 344 THR A O 1
ATOM 2828 N N . ASN A 1 345 ? -0.428 -13.029 28.593 1.00 37.19 345 ASN A N 1
ATOM 2829 C CA . ASN A 1 345 ? -1.787 -12.729 28.106 1.00 37.19 345 ASN A CA 1
ATOM 2830 C C . ASN A 1 345 ? -2.635 -14.006 27.931 1.00 37.19 345 ASN A C 1
ATOM 2832 O O . ASN A 1 345 ? -2.156 -15.010 27.393 1.00 37.19 345 ASN A O 1
ATOM 2836 N N . GLU A 1 346 ? -3.911 -13.954 28.330 1.00 38.03 346 GLU A N 1
ATOM 2837 C CA . GLU A 1 346 ? -4.899 -15.044 28.214 1.00 38.03 346 GLU A CA 1
ATOM 2838 C C . GLU A 1 346 ? -6.076 -14.660 27.298 1.00 38.03 346 GLU A C 1
ATOM 2840 O O . GLU A 1 346 ? -7.188 -14.381 27.743 1.00 38.03 346 GLU A O 1
ATOM 2845 N N . PHE A 1 347 ? -5.829 -14.679 25.987 1.00 45.72 347 PHE A N 1
ATOM 2846 C CA . PHE A 1 347 ? -6.884 -14.650 24.970 1.00 45.72 347 PHE A CA 1
ATOM 2847 C C . PHE A 1 347 ? -7.187 -16.071 24.472 1.00 45.72 347 PHE A C 1
ATOM 2849 O O . PHE A 1 347 ? -6.307 -16.938 24.463 1.00 45.72 347 PHE A O 1
ATOM 2856 N N . VAL A 1 348 ? -8.442 -16.320 24.087 1.00 40.38 348 VAL A N 1
ATOM 2857 C CA . VAL A 1 348 ? -8.870 -17.606 23.512 1.00 40.38 348 VAL A CA 1
ATOM 2858 C C . VAL A 1 348 ? -8.381 -17.719 22.067 1.00 40.38 348 VAL A C 1
ATOM 2860 O O . VAL A 1 348 ? -8.239 -16.717 21.375 1.00 40.38 348 VAL A O 1
ATOM 2863 N N . ASN A 1 349 ? -8.120 -18.954 21.629 1.00 39.06 349 ASN A N 1
ATOM 2864 C CA . ASN A 1 349 ? -7.424 -19.288 20.382 1.00 39.06 349 ASN A CA 1
ATOM 2865 C C . ASN A 1 349 ? -5.952 -18.837 20.368 1.00 39.06 349 ASN A C 1
ATOM 2867 O O . ASN A 1 349 ? -5.538 -18.030 19.544 1.00 39.06 349 ASN A O 1
ATOM 2871 N N . LYS A 1 350 ? -5.137 -19.448 21.240 1.00 42.06 350 LYS A N 1
ATOM 2872 C CA . LYS A 1 350 ? -3.690 -19.598 21.011 1.00 42.06 350 LYS A CA 1
ATOM 2873 C C . LYS A 1 350 ? -3.469 -20.797 20.073 1.00 42.06 350 LYS A C 1
ATOM 2875 O O . LYS A 1 350 ? -3.520 -21.930 20.557 1.00 42.06 350 LYS A O 1
ATOM 2880 N N . PRO A 1 351 ? -3.268 -20.608 18.756 1.00 39.94 351 PRO A N 1
ATOM 2881 C CA . PRO A 1 351 ? -2.866 -21.706 17.884 1.00 39.94 351 PRO A CA 1
ATOM 2882 C C . PRO A 1 351 ? -1.477 -22.217 18.290 1.00 39.94 351 PRO A C 1
ATOM 2884 O O . PRO A 1 351 ? -0.617 -21.449 18.720 1.00 39.94 351 PRO A O 1
ATOM 2887 N N . SER A 1 352 ? -1.248 -23.523 18.158 1.00 37.28 352 SER A N 1
ATOM 2888 C CA . SER A 1 352 ? 0.070 -24.117 18.403 1.00 37.28 352 SER A CA 1
ATOM 2889 C C . SER A 1 352 ? 1.112 -23.587 17.401 1.00 37.28 352 SER A C 1
ATOM 2891 O O . SER A 1 352 ? 0.739 -23.251 16.273 1.00 37.28 352 SER A O 1
ATOM 2893 N N . PRO A 1 353 ? 2.411 -23.540 17.761 1.00 42.91 353 PRO A N 1
ATOM 2894 C CA . PRO A 1 353 ? 3.476 -23.136 16.843 1.00 42.91 353 PRO A CA 1
ATOM 2895 C C . PRO A 1 353 ? 3.676 -24.185 15.735 1.00 42.91 353 PRO A C 1
ATOM 2897 O O . PRO A 1 353 ? 4.478 -25.110 15.848 1.00 42.91 353 PRO A O 1
ATOM 2900 N N . SER A 1 354 ? 2.909 -24.035 14.658 1.00 49.56 354 SER A N 1
ATOM 2901 C CA . SER A 1 354 ? 3.059 -24.748 13.391 1.00 49.56 354 SER A CA 1
ATOM 2902 C C . SER A 1 354 ? 4.322 -24.277 12.666 1.00 49.56 354 SER A C 1
ATOM 2904 O O . SER A 1 354 ? 4.479 -23.077 12.442 1.00 49.56 354 SER A O 1
ATOM 2906 N N . LEU A 1 355 ? 5.183 -25.209 12.248 1.00 57.91 355 LEU A N 1
ATOM 2907 C CA . LEU A 1 355 ? 6.374 -24.929 11.426 1.00 57.91 355 LEU A CA 1
ATOM 2908 C C . LEU A 1 355 ? 6.046 -24.703 9.933 1.00 57.91 355 LEU A C 1
ATOM 2910 O O . LEU A 1 355 ? 6.949 -24.483 9.132 1.00 57.91 355 LEU A O 1
ATOM 2914 N N . ASP A 1 356 ? 4.768 -24.781 9.565 1.00 69.62 356 ASP A N 1
ATOM 2915 C CA . ASP A 1 356 ? 4.257 -24.642 8.203 1.00 69.62 356 ASP A CA 1
ATOM 2916 C C . ASP A 1 356 ? 4.369 -23.204 7.665 1.00 69.62 356 ASP A C 1
ATOM 2918 O O . ASP A 1 356 ? 3.737 -22.306 8.218 1.00 69.62 356 ASP A O 1
ATOM 2922 N N . THR A 1 357 ? 5.079 -22.965 6.555 1.00 77.56 357 THR A N 1
ATOM 2923 C CA . THR A 1 357 ? 5.019 -21.659 5.860 1.00 77.56 357 THR A CA 1
ATOM 2924 C C . THR A 1 357 ? 3.929 -21.632 4.791 1.00 77.56 357 THR A C 1
ATOM 2926 O O . THR A 1 357 ? 3.686 -22.632 4.113 1.00 77.56 357 THR A O 1
ATOM 2929 N N . ILE A 1 358 ? 3.279 -20.474 4.619 1.00 89.44 358 ILE A N 1
ATOM 2930 C CA . ILE A 1 358 ? 2.456 -20.195 3.435 1.00 89.44 358 ILE A CA 1
ATOM 2931 C C . ILE A 1 358 ? 3.397 -19.682 2.341 1.00 89.44 358 ILE A C 1
ATOM 2933 O O . ILE A 1 358 ? 3.912 -18.561 2.425 1.00 89.44 358 ILE A O 1
ATOM 2937 N N . ASP A 1 359 ? 3.605 -20.508 1.322 1.00 90.69 359 ASP A N 1
ATOM 2938 C CA . ASP A 1 359 ? 4.365 -20.173 0.123 1.00 90.69 359 ASP A CA 1
ATOM 2939 C C . ASP A 1 359 ? 3.380 -19.695 -0.966 1.00 90.69 359 ASP A C 1
ATOM 2941 O O . ASP A 1 359 ? 2.324 -20.300 -1.187 1.00 90.69 359 ASP A O 1
ATOM 2945 N N . LEU A 1 360 ? 3.717 -18.586 -1.632 1.00 92.69 360 LEU A N 1
ATOM 2946 C CA . LEU A 1 360 ? 2.879 -17.899 -2.620 1.00 92.69 360 LEU A CA 1
ATOM 2947 C C . LEU A 1 360 ? 3.486 -18.010 -4.022 1.00 92.69 360 LEU A C 1
ATOM 2949 O O . LEU A 1 360 ? 4.654 -17.676 -4.230 1.00 92.69 360 LEU A O 1
ATOM 2953 N N . ASP A 1 361 ? 2.670 -18.379 -5.004 1.00 93.88 361 ASP A N 1
ATOM 2954 C CA . ASP A 1 361 ? 3.017 -18.327 -6.427 1.00 93.88 361 ASP A CA 1
ATOM 2955 C C . ASP A 1 361 ? 1.917 -17.622 -7.229 1.00 93.88 361 ASP A C 1
ATOM 2957 O O . ASP A 1 361 ? 0.792 -17.454 -6.756 1.00 93.88 361 ASP A O 1
ATOM 2961 N N . GLY A 1 362 ? 2.225 -17.164 -8.441 1.00 93.25 362 GLY A N 1
ATOM 2962 C CA . GLY A 1 362 ? 1.209 -16.551 -9.284 1.00 93.25 362 GLY A CA 1
ATOM 2963 C C . GLY A 1 362 ? 1.695 -16.014 -10.620 1.00 93.25 362 GLY A C 1
ATOM 2964 O O . GLY A 1 362 ? 2.875 -16.067 -10.973 1.00 93.25 362 GLY A O 1
ATOM 2965 N N . ILE A 1 363 ? 0.744 -15.451 -11.361 1.00 92.62 363 ILE A N 1
ATOM 2966 C CA . ILE A 1 363 ? 0.960 -14.771 -12.642 1.00 92.62 363 ILE A CA 1
ATOM 2967 C C . ILE A 1 363 ? 0.133 -13.489 -12.698 1.00 92.62 363 ILE A C 1
ATOM 2969 O O . ILE A 1 363 ? -0.929 -13.403 -12.085 1.00 92.62 363 ILE A O 1
ATOM 2973 N N . GLY A 1 364 ? 0.573 -12.503 -13.469 1.00 89.12 364 GLY A N 1
ATOM 2974 C CA . GLY A 1 364 ? -0.184 -11.273 -13.664 1.00 89.12 364 GLY A CA 1
ATOM 2975 C C . GLY A 1 364 ? 0.155 -10.528 -14.944 1.00 89.12 364 GLY A C 1
ATOM 2976 O O . GLY A 1 364 ? 0.930 -10.993 -15.784 1.00 89.12 364 GLY A O 1
ATOM 2977 N N . HIS A 1 365 ? -0.489 -9.376 -15.090 1.00 84.25 365 HIS A N 1
ATOM 2978 C CA . HIS A 1 365 ? -0.381 -8.469 -16.219 1.00 84.25 365 HIS A CA 1
ATOM 2979 C C . HIS A 1 365 ? -0.451 -7.015 -15.733 1.00 84.25 365 HIS A C 1
ATOM 2981 O O . HIS A 1 365 ? -1.259 -6.664 -14.870 1.00 84.25 365 HIS A O 1
ATOM 2987 N N . SER A 1 366 ? 0.388 -6.158 -16.302 1.00 82.56 366 SER A N 1
ATOM 2988 C CA . SER A 1 366 ? 0.316 -4.700 -16.169 1.00 82.56 366 SER A CA 1
ATOM 2989 C C . SER A 1 366 ? 0.535 -4.061 -17.539 1.00 82.56 366 SER A C 1
ATOM 2991 O O . SER A 1 366 ? 0.757 -4.750 -18.534 1.00 82.56 366 SER A O 1
ATOM 2993 N N . ALA A 1 367 ? 0.540 -2.733 -17.599 1.00 67.06 367 ALA A N 1
ATOM 2994 C CA . ALA A 1 367 ? 0.964 -2.015 -18.798 1.00 67.06 367 ALA A CA 1
ATOM 2995 C C . ALA A 1 367 ? 2.423 -2.290 -19.232 1.00 67.06 367 ALA A C 1
ATOM 2997 O O . ALA A 1 367 ? 2.785 -1.972 -20.357 1.00 67.06 367 ALA A O 1
ATOM 2998 N N . TRP A 1 368 ? 3.266 -2.889 -18.381 1.00 68.19 368 TRP A N 1
ATOM 2999 C CA . TRP A 1 368 ? 4.623 -3.325 -18.751 1.00 68.19 368 TRP A CA 1
ATOM 3000 C C . TRP A 1 368 ? 4.690 -4.815 -19.140 1.00 68.19 368 TRP A C 1
ATOM 3002 O O . TRP A 1 368 ? 5.776 -5.385 -19.197 1.00 68.19 368 TRP A O 1
ATOM 3012 N N . GLY A 1 369 ? 3.541 -5.450 -19.399 1.00 77.94 369 GLY A N 1
ATOM 3013 C CA . GLY A 1 369 ? 3.441 -6.826 -19.884 1.00 77.94 369 GLY A CA 1
ATOM 3014 C C . GLY A 1 369 ? 3.102 -7.858 -18.806 1.00 77.94 369 GLY A C 1
ATOM 3015 O O . GLY A 1 369 ? 2.575 -7.542 -17.733 1.00 77.94 369 GLY A O 1
ATOM 3016 N N . ARG A 1 370 ? 3.370 -9.130 -19.124 1.00 81.94 370 ARG A N 1
ATOM 3017 C CA . ARG A 1 370 ? 3.113 -10.277 -18.240 1.00 81.94 370 ARG A CA 1
ATOM 3018 C C . ARG A 1 370 ? 4.229 -10.419 -17.208 1.00 81.94 370 ARG A C 1
ATOM 3020 O O . ARG A 1 370 ? 5.374 -10.059 -17.459 1.00 81.94 370 ARG A O 1
ATOM 3027 N N . PHE A 1 371 ? 3.890 -10.953 -16.042 1.00 86.19 371 PHE A N 1
ATOM 3028 C CA . PHE A 1 371 ? 4.856 -11.241 -14.986 1.00 86.19 371 PHE A CA 1
ATOM 3029 C C . PHE A 1 371 ? 4.482 -12.500 -14.206 1.00 86.19 371 PHE A C 1
ATOM 3031 O O . PHE A 1 371 ? 3.317 -12.901 -14.156 1.00 86.19 371 PHE A O 1
ATOM 3038 N N . THR A 1 372 ? 5.481 -13.102 -13.570 1.00 89.62 372 THR A N 1
ATOM 3039 C CA . THR A 1 372 ? 5.308 -14.140 -12.547 1.00 89.62 372 THR A CA 1
ATOM 3040 C C . THR A 1 372 ? 5.458 -13.536 -11.152 1.00 89.62 372 THR A C 1
ATOM 3042 O O . THR A 1 372 ? 6.079 -12.483 -10.977 1.00 89.62 372 THR A O 1
ATOM 3045 N N . LEU A 1 373 ? 4.861 -14.199 -10.165 1.00 90.81 373 LEU A N 1
ATOM 3046 C CA . LEU A 1 373 ? 4.976 -13.895 -8.744 1.00 90.81 373 LEU A CA 1
ATOM 3047 C C . LEU A 1 373 ? 5.490 -15.142 -8.017 1.00 90.81 373 LEU A C 1
ATOM 3049 O O . LEU A 1 373 ? 5.003 -16.245 -8.264 1.00 90.81 373 LEU A O 1
ATOM 3053 N N . ARG A 1 374 ? 6.457 -14.967 -7.114 1.00 89.06 374 ARG A N 1
ATOM 3054 C CA . ARG A 1 374 ? 6.910 -15.989 -6.153 1.00 89.06 374 ARG A CA 1
ATOM 3055 C C . ARG A 1 374 ? 7.175 -15.324 -4.810 1.00 89.06 374 ARG A C 1
ATOM 3057 O O . ARG A 1 374 ? 7.726 -14.225 -4.781 1.00 89.06 374 ARG A O 1
ATOM 3064 N N . GLY A 1 375 ? 6.809 -15.954 -3.703 1.00 88.19 375 GLY A N 1
ATOM 3065 C CA . GLY A 1 375 ? 6.897 -15.318 -2.395 1.00 88.19 375 GLY A CA 1
ATOM 3066 C C . GLY A 1 375 ? 6.546 -16.219 -1.223 1.00 88.19 375 GLY A C 1
ATOM 3067 O O . GLY A 1 375 ? 6.297 -17.408 -1.395 1.00 88.19 375 GLY A O 1
ATOM 3068 N N . LYS A 1 376 ? 6.506 -15.624 -0.029 1.00 88.50 376 LYS A N 1
ATOM 3069 C CA . LYS A 1 376 ? 6.044 -16.262 1.214 1.00 88.50 376 LYS A CA 1
ATOM 3070 C C . LYS A 1 376 ? 5.297 -15.266 2.098 1.00 88.50 376 LYS A C 1
ATOM 3072 O O . LYS A 1 376 ? 5.387 -14.054 1.889 1.00 88.50 376 LYS A O 1
ATOM 3077 N N . VAL A 1 377 ? 4.612 -15.780 3.113 1.00 90.56 377 VAL A N 1
ATOM 3078 C CA . VAL A 1 377 ? 4.015 -15.002 4.206 1.00 90.56 377 VAL A CA 1
ATOM 3079 C C . VAL A 1 377 ? 4.870 -15.156 5.468 1.00 90.56 377 VAL A C 1
ATOM 3081 O O . VAL A 1 377 ? 5.205 -16.275 5.854 1.00 90.56 377 VAL A O 1
ATOM 3084 N N . ARG A 1 378 ? 5.219 -14.045 6.130 1.00 88.31 378 ARG A N 1
ATOM 3085 C CA . ARG A 1 378 ? 5.910 -14.032 7.428 1.00 88.31 378 ARG A CA 1
ATOM 3086 C C . ARG A 1 378 ? 4.988 -14.622 8.508 1.00 88.31 378 ARG A C 1
ATOM 3088 O O . ARG A 1 378 ? 3.928 -14.041 8.750 1.00 88.31 378 ARG A O 1
ATOM 3095 N N . PRO A 1 379 ? 5.383 -15.709 9.201 1.00 86.75 379 PRO A N 1
ATOM 3096 C CA . PRO A 1 379 ? 4.534 -16.362 10.200 1.00 86.75 379 PRO A CA 1
ATOM 3097 C C . PRO A 1 379 ? 4.040 -15.464 11.337 1.00 86.75 379 PRO A C 1
ATOM 3099 O O . PRO A 1 379 ? 2.929 -15.633 11.830 1.00 86.75 379 PRO A O 1
ATOM 3102 N N . TRP A 1 380 ? 4.883 -14.517 11.750 1.00 89.06 380 TRP A N 1
ATOM 3103 C CA . TRP A 1 380 ? 4.702 -13.730 12.967 1.00 89.06 380 TRP A CA 1
ATOM 3104 C C . TRP A 1 380 ? 3.542 -12.725 12.895 1.00 89.06 380 TRP A C 1
ATOM 3106 O O . TRP A 1 380 ? 2.866 -12.517 13.897 1.00 89.06 380 TRP A O 1
ATOM 3116 N N . ASP A 1 381 ? 3.275 -12.127 11.732 1.00 91.81 381 ASP A N 1
ATOM 3117 C CA . ASP A 1 381 ? 2.243 -11.091 11.541 1.00 91.81 381 ASP A CA 1
ATOM 3118 C C . ASP A 1 381 ? 1.388 -11.252 10.275 1.00 91.81 381 ASP A C 1
ATOM 3120 O O . ASP A 1 381 ? 0.380 -10.562 10.128 1.00 91.81 381 ASP A O 1
ATOM 3124 N N . GLY A 1 382 ? 1.740 -12.157 9.361 1.00 92.50 382 GLY A N 1
ATOM 3125 C CA . GLY A 1 382 ? 1.053 -12.283 8.077 1.00 92.50 382 GLY A CA 1
ATOM 3126 C C . GLY A 1 382 ? 1.575 -11.350 6.982 1.00 92.50 382 GLY A C 1
ATOM 3127 O O . GLY A 1 382 ? 0.882 -11.166 5.981 1.00 92.50 382 GLY A O 1
ATOM 3128 N N . MET A 1 383 ? 2.764 -10.752 7.142 1.00 93.12 383 MET A N 1
ATOM 3129 C CA . MET A 1 383 ? 3.361 -9.914 6.098 1.00 93.12 383 MET A CA 1
ATOM 3130 C C . MET A 1 383 ? 3.716 -10.757 4.861 1.00 93.12 383 MET A C 1
ATOM 3132 O O . MET A 1 383 ? 4.606 -11.606 4.923 1.00 93.12 383 MET A O 1
ATOM 3136 N N . PHE A 1 384 ? 3.070 -10.518 3.719 1.00 92.62 384 PHE A N 1
ATOM 3137 C CA . PHE A 1 384 ? 3.472 -11.132 2.454 1.00 92.62 384 PHE A CA 1
ATOM 3138 C C . PHE A 1 384 ? 4.760 -10.496 1.918 1.00 92.62 384 PHE A C 1
ATOM 3140 O O . PHE A 1 384 ? 4.996 -9.298 2.082 1.00 92.62 384 PHE A O 1
ATOM 3147 N N . MET A 1 385 ? 5.571 -11.292 1.225 1.00 89.44 385 MET A N 1
ATOM 3148 C CA . MET A 1 385 ? 6.759 -10.867 0.483 1.00 89.44 385 MET A CA 1
ATOM 3149 C C . MET A 1 385 ? 6.749 -11.552 -0.885 1.00 89.44 385 MET A C 1
ATOM 3151 O O . MET A 1 385 ? 6.941 -12.761 -0.963 1.00 89.44 385 MET A O 1
ATOM 3155 N N . LEU A 1 386 ? 6.525 -10.789 -1.955 1.00 88.31 386 LEU A N 1
ATOM 3156 C CA . LEU A 1 386 ? 6.408 -11.257 -3.337 1.00 88.31 386 LEU A CA 1
ATOM 3157 C C . LEU A 1 386 ? 7.529 -10.664 -4.204 1.00 88.31 386 LEU A C 1
ATOM 3159 O O . LEU A 1 386 ? 7.608 -9.450 -4.401 1.00 88.31 386 LEU A O 1
ATOM 3163 N N . CYS A 1 387 ? 8.360 -11.529 -4.782 1.00 86.38 387 CYS A N 1
ATOM 3164 C CA . CYS A 1 387 ? 9.181 -11.204 -5.939 1.00 86.38 387 CYS A CA 1
ATOM 3165 C C . CYS A 1 387 ? 8.308 -11.250 -7.199 1.00 86.38 387 CYS A C 1
ATOM 3167 O O . CYS A 1 387 ? 7.733 -12.287 -7.535 1.00 86.38 387 CYS A O 1
ATOM 3169 N N . LYS A 1 388 ? 8.221 -10.114 -7.889 1.00 86.75 388 LYS A N 1
ATOM 3170 C CA . LYS A 1 388 ? 7.577 -9.945 -9.189 1.00 86.75 388 LYS A CA 1
ATOM 3171 C C . LYS A 1 388 ? 8.646 -9.866 -10.273 1.00 86.75 388 LYS A C 1
ATOM 3173 O O . LYS A 1 388 ? 9.522 -9.003 -10.222 1.00 86.75 388 LYS A O 1
ATOM 3178 N N . GLU A 1 389 ? 8.544 -10.747 -11.256 1.00 83.31 389 GLU A N 1
ATOM 3179 C CA . GLU A 1 389 ? 9.519 -10.922 -12.336 1.00 83.31 389 GLU A CA 1
ATOM 3180 C C . GLU A 1 389 ? 8.771 -10.869 -13.674 1.00 83.31 389 GLU A C 1
ATOM 3182 O O . GLU A 1 389 ? 7.917 -11.721 -13.938 1.00 83.31 389 GLU A O 1
ATOM 3187 N N . TYR A 1 390 ? 9.024 -9.830 -14.479 1.00 78.62 390 TYR A N 1
ATOM 3188 C CA . TYR A 1 390 ? 8.405 -9.674 -15.802 1.00 78.62 390 TYR A CA 1
ATOM 3189 C C . TYR A 1 390 ? 8.888 -10.766 -16.770 1.00 78.62 390 TYR A C 1
ATOM 3191 O O . TYR A 1 390 ? 9.988 -11.299 -16.627 1.00 78.62 390 TYR A O 1
ATOM 3199 N N . THR A 1 391 ? 8.024 -11.151 -17.713 1.00 59.66 391 THR A N 1
ATOM 3200 C CA . THR A 1 391 ? 8.264 -12.250 -18.656 1.00 59.66 391 THR A CA 1
ATOM 3201 C C . THR A 1 391 ? 7.687 -11.928 -20.046 1.00 59.66 391 THR A C 1
ATOM 3203 O O . THR A 1 391 ? 6.517 -11.544 -20.142 1.00 59.66 391 THR A O 1
ATOM 3206 N N . PRO A 1 392 ? 8.456 -12.107 -21.143 1.00 52.97 392 PRO A N 1
ATOM 3207 C CA . PRO A 1 392 ? 9.840 -12.603 -21.193 1.00 52.97 392 PRO A CA 1
ATOM 3208 C C . PRO A 1 392 ? 10.895 -11.557 -20.782 1.00 52.97 392 PRO A C 1
ATOM 3210 O O . PRO A 1 392 ? 12.005 -11.926 -20.405 1.00 52.97 392 PRO A O 1
ATOM 3213 N N . ASP A 1 393 ? 10.550 -10.271 -20.832 1.00 52.44 393 ASP A N 1
ATOM 3214 C CA . ASP A 1 393 ? 11.476 -9.155 -20.649 1.00 52.44 393 ASP A CA 1
ATOM 3215 C C . ASP A 1 393 ? 12.054 -9.088 -19.225 1.00 52.44 393 ASP A C 1
ATOM 3217 O O . ASP A 1 393 ? 11.314 -8.951 -18.245 1.00 52.44 393 ASP A O 1
ATOM 3221 N N . ARG A 1 394 ? 13.387 -9.041 -19.099 1.00 53.53 394 ARG A N 1
ATOM 3222 C CA . ARG A 1 394 ? 14.094 -8.846 -17.818 1.00 53.53 394 ARG A CA 1
ATOM 3223 C C . ARG A 1 394 ? 14.016 -7.396 -17.310 1.00 53.53 394 ARG A C 1
ATOM 3225 O O . ARG A 1 394 ? 15.031 -6.784 -16.996 1.00 53.53 394 ARG A O 1
ATOM 3232 N N . ARG A 1 395 ? 12.811 -6.834 -17.170 1.00 59.19 395 ARG A N 1
ATOM 3233 C CA . ARG A 1 395 ? 12.555 -5.468 -16.652 1.00 59.19 395 ARG A CA 1
ATOM 3234 C C . ARG A 1 395 ? 12.804 -5.345 -15.133 1.00 59.19 395 ARG A C 1
ATOM 3236 O O . ARG A 1 395 ? 12.051 -4.669 -14.440 1.00 59.19 395 ARG A O 1
ATOM 3243 N N . GLY A 1 396 ? 13.822 -6.024 -14.601 1.00 61.16 396 GLY A N 1
ATOM 3244 C CA . GLY A 1 396 ? 14.142 -6.128 -13.175 1.00 61.16 396 GLY A CA 1
ATOM 3245 C C . GLY A 1 396 ? 13.219 -7.051 -12.362 1.00 61.16 396 GLY A C 1
ATOM 3246 O O . GLY A 1 396 ? 12.119 -7.415 -12.785 1.00 61.16 396 GLY A O 1
ATOM 3247 N N . LYS A 1 397 ? 13.674 -7.403 -11.152 1.00 71.56 397 LYS A N 1
ATOM 3248 C CA . LYS A 1 397 ? 12.874 -8.053 -10.098 1.00 71.56 397 LYS A CA 1
ATOM 3249 C C . LYS A 1 397 ? 12.360 -6.988 -9.126 1.00 71.56 397 LYS A C 1
ATOM 3251 O O . LYS A 1 397 ? 13.140 -6.173 -8.640 1.00 71.56 397 LYS A O 1
ATOM 3256 N N . TRP A 1 398 ? 11.064 -7.010 -8.826 1.00 79.25 398 TRP A N 1
ATOM 3257 C CA . TRP A 1 398 ? 10.381 -5.999 -8.009 1.00 79.25 398 TRP A CA 1
ATOM 3258 C C . TRP A 1 398 ? 9.814 -6.655 -6.747 1.00 79.25 398 TRP A C 1
ATOM 3260 O O . TRP A 1 398 ? 9.168 -7.696 -6.840 1.00 79.25 398 TRP A O 1
ATOM 3270 N N . PHE A 1 399 ? 10.036 -6.074 -5.566 1.00 81.12 399 PHE A N 1
ATOM 3271 C CA . PHE A 1 399 ? 9.739 -6.735 -4.288 1.00 81.12 399 PHE A CA 1
ATOM 3272 C C . PHE A 1 399 ? 8.555 -6.100 -3.570 1.00 81.12 399 PHE A C 1
ATOM 3274 O O . PHE A 1 399 ? 8.730 -5.152 -2.812 1.00 81.12 399 PHE A O 1
ATOM 3281 N N . TYR A 1 400 ? 7.362 -6.650 -3.766 1.00 87.62 400 TYR A N 1
ATOM 3282 C CA . TYR A 1 400 ? 6.137 -6.194 -3.113 1.00 87.62 400 TYR A CA 1
ATOM 3283 C C . TYR A 1 400 ? 6.050 -6.832 -1.725 1.00 87.62 400 TYR A C 1
ATOM 3285 O O . TYR A 1 400 ? 6.096 -8.054 -1.609 1.00 87.62 400 TYR A O 1
ATOM 3293 N N . ARG A 1 401 ? 5.929 -6.022 -0.672 1.00 89.94 401 ARG A N 1
ATOM 3294 C CA . ARG A 1 401 ? 5.697 -6.483 0.705 1.00 89.94 401 ARG A CA 1
ATOM 3295 C C . ARG A 1 401 ? 4.480 -5.779 1.277 1.00 89.94 401 ARG A C 1
ATOM 3297 O O . ARG A 1 401 ? 4.262 -4.606 0.971 1.00 89.94 401 ARG A O 1
ATOM 3304 N N . GLY A 1 402 ? 3.707 -6.456 2.113 1.00 94.25 402 GLY A N 1
ATOM 3305 C CA . GLY A 1 402 ? 2.448 -5.905 2.603 1.00 94.25 402 GLY A CA 1
ATOM 3306 C C . GLY A 1 402 ? 1.617 -6.903 3.391 1.00 94.25 402 GLY A C 1
ATOM 3307 O O . GLY A 1 402 ? 2.145 -7.901 3.865 1.00 94.25 402 GLY A O 1
ATOM 3308 N N . TYR A 1 403 ? 0.316 -6.647 3.511 1.00 96.44 403 TYR A N 1
ATOM 3309 C CA . TYR A 1 403 ? -0.614 -7.472 4.285 1.00 96.44 403 TYR A CA 1
ATOM 3310 C C . TYR A 1 403 ? -1.926 -7.679 3.532 1.00 96.44 403 TYR A C 1
ATOM 3312 O O . TYR A 1 403 ? -2.367 -6.803 2.785 1.00 96.44 403 TYR A O 1
ATOM 3320 N N . ALA A 1 404 ? -2.566 -8.821 3.789 1.00 95.75 404 ALA A N 1
ATOM 3321 C CA . ALA A 1 404 ? -4.011 -8.944 3.642 1.00 95.75 404 ALA A CA 1
ATOM 3322 C C . ALA A 1 404 ? -4.700 -8.262 4.834 1.00 95.75 404 ALA A C 1
ATOM 3324 O O . ALA A 1 404 ? -4.229 -8.370 5.974 1.00 95.75 404 ALA A O 1
ATOM 3325 N N . LEU A 1 405 ? -5.795 -7.556 4.552 1.00 96.25 405 LEU A N 1
ATOM 3326 C CA . LEU A 1 405 ? -6.587 -6.786 5.510 1.00 96.25 405 LEU A CA 1
ATOM 3327 C C . LEU A 1 405 ? -8.092 -7.108 5.396 1.00 96.25 405 LEU A C 1
ATOM 3329 O O . LEU A 1 405 ? -8.535 -7.633 4.365 1.00 96.25 405 LEU A O 1
ATOM 3333 N N . PRO A 1 406 ? -8.889 -6.774 6.434 1.00 95.38 406 PRO A N 1
ATOM 3334 C CA . PRO A 1 406 ? -10.342 -6.945 6.447 1.00 95.38 406 PRO A CA 1
ATOM 3335 C C . PRO A 1 406 ? -11.030 -6.407 5.186 1.00 95.38 406 PRO A C 1
ATOM 3337 O O . PRO A 1 406 ? -10.725 -5.313 4.709 1.00 95.38 406 PRO A O 1
ATOM 3340 N N . GLY A 1 407 ? -11.970 -7.189 4.650 1.00 91.69 407 GLY A N 1
ATOM 3341 C CA . GLY A 1 407 ? -12.636 -6.911 3.372 1.00 91.69 407 GLY A CA 1
ATOM 3342 C C . GLY A 1 407 ? -11.989 -7.550 2.143 1.00 91.69 407 GLY A C 1
ATOM 3343 O O . GLY A 1 407 ? -12.481 -7.334 1.041 1.00 91.69 407 GLY A O 1
ATOM 3344 N N . GLY A 1 408 ? -10.925 -8.344 2.310 1.00 92.69 408 GLY A N 1
ATOM 3345 C CA . GLY A 1 408 ? -10.273 -9.032 1.194 1.00 92.69 408 GLY A CA 1
ATOM 3346 C C . GLY A 1 408 ? -9.508 -8.059 0.303 1.00 92.69 408 GLY A C 1
ATOM 3347 O O . GLY A 1 408 ? -9.719 -8.023 -0.906 1.00 92.69 408 GLY A O 1
ATOM 3348 N N . VAL A 1 409 ? -8.641 -7.244 0.911 1.00 94.12 409 VAL A N 1
ATOM 3349 C CA . VAL A 1 409 ? -7.803 -6.250 0.224 1.00 94.12 409 VAL A CA 1
ATOM 3350 C C . VAL A 1 409 ? -6.327 -6.455 0.573 1.00 94.12 409 VAL A C 1
ATOM 3352 O O . VAL A 1 409 ? -5.990 -6.745 1.722 1.00 94.12 409 VAL A O 1
ATOM 3355 N N . LEU A 1 410 ? -5.442 -6.296 -0.416 1.00 95.38 410 LEU A N 1
ATOM 3356 C CA . LEU A 1 410 ? -3.989 -6.271 -0.218 1.00 95.38 410 LEU A CA 1
ATOM 3357 C C . LEU A 1 410 ? -3.495 -4.823 -0.213 1.00 95.38 410 LEU A C 1
ATOM 3359 O O . LEU A 1 410 ? -3.798 -4.063 -1.132 1.00 95.38 410 LEU A O 1
ATOM 3363 N N . VAL A 1 411 ? -2.676 -4.462 0.775 1.00 95.25 411 VAL A N 1
ATOM 3364 C CA . VAL A 1 411 ? -1.959 -3.174 0.811 1.00 95.25 411 VAL A CA 1
ATOM 336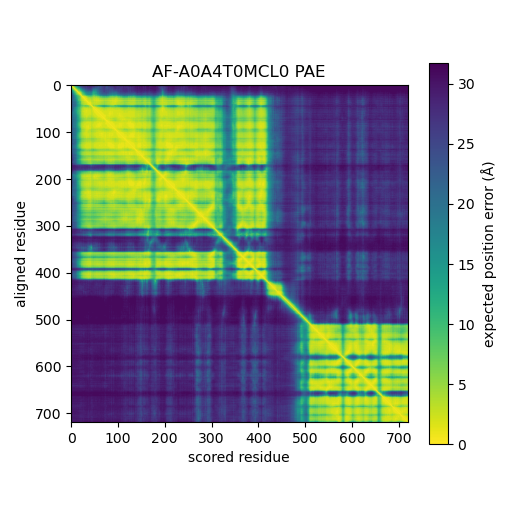5 C C . VAL A 1 411 ? -0.483 -3.393 1.103 1.00 95.25 411 VAL A C 1
ATOM 3367 O O . VAL A 1 411 ? -0.121 -4.380 1.742 1.00 95.25 411 VAL A O 1
ATOM 3370 N N . GLY A 1 412 ? 0.382 -2.478 0.665 1.00 92.62 412 GLY A N 1
ATOM 3371 C CA . GLY A 1 412 ? 1.820 -2.611 0.874 1.00 92.62 412 GLY A CA 1
ATOM 3372 C C . GLY A 1 412 ? 2.668 -1.660 0.035 1.00 92.62 412 GLY A C 1
ATOM 3373 O O . GLY A 1 412 ? 2.154 -0.748 -0.612 1.00 92.62 412 GLY A O 1
ATOM 3374 N N . ARG A 1 413 ? 3.981 -1.904 0.025 1.00 87.38 413 ARG A N 1
ATOM 3375 C CA . ARG A 1 413 ? 4.982 -1.153 -0.748 1.00 87.38 413 ARG A CA 1
ATOM 3376 C C . ARG A 1 413 ? 5.820 -2.092 -1.610 1.00 87.38 413 ARG A C 1
ATOM 3378 O O . ARG A 1 413 ? 6.060 -3.239 -1.246 1.00 87.38 413 ARG A O 1
ATOM 3385 N N . TRP A 1 414 ? 6.287 -1.598 -2.755 1.00 74.56 414 TRP A N 1
ATOM 3386 C CA . TRP A 1 414 ? 7.223 -2.315 -3.640 1.00 74.56 414 TRP A CA 1
ATOM 3387 C C . TRP A 1 414 ? 8.678 -1.829 -3.509 1.00 74.56 414 TRP A C 1
ATOM 3389 O O . TRP A 1 414 ? 9.601 -2.455 -4.034 1.00 74.56 414 TRP A O 1
ATOM 3399 N N . ARG A 1 415 ? 8.878 -0.703 -2.813 1.00 65.56 415 ARG A N 1
ATOM 3400 C CA . ARG A 1 415 ? 10.161 -0.062 -2.519 1.00 65.56 415 ARG A CA 1
ATOM 3401 C C . ARG A 1 415 ? 10.018 0.768 -1.249 1.00 65.56 415 ARG A C 1
ATOM 3403 O O . ARG A 1 415 ? 9.007 1.442 -1.071 1.00 65.56 415 ARG A O 1
ATOM 3410 N N . ASP A 1 416 ? 11.060 0.756 -0.429 1.00 57.09 416 ASP A N 1
ATOM 3411 C CA . ASP A 1 416 ? 11.177 1.558 0.786 1.00 57.09 416 ASP A CA 1
ATOM 3412 C C . ASP A 1 416 ? 12.397 2.481 0.681 1.00 57.09 416 ASP A C 1
ATOM 3414 O O . ASP A 1 416 ? 13.357 2.172 -0.031 1.00 57.09 416 ASP A O 1
ATOM 3418 N N . THR A 1 417 ? 12.360 3.613 1.386 1.00 45.91 417 THR A N 1
ATOM 3419 C CA . THR A 1 417 ? 13.482 4.558 1.483 1.00 45.91 417 THR A CA 1
ATOM 3420 C C . THR A 1 417 ? 13.462 5.294 2.810 1.00 45.91 417 THR A C 1
ATOM 3422 O O . THR A 1 417 ? 12.493 5.988 3.111 1.00 45.91 417 THR A O 1
ATOM 3425 N N . TYR A 1 418 ? 14.578 5.247 3.528 1.00 42.41 418 TYR A N 1
ATOM 3426 C CA . TYR A 1 418 ? 14.851 6.107 4.675 1.00 42.41 418 TYR A CA 1
ATOM 3427 C C . TYR A 1 418 ? 16.296 6.609 4.610 1.00 42.41 418 TYR A C 1
ATOM 3429 O O . TYR A 1 418 ? 17.227 5.836 4.394 1.00 42.41 418 TYR A O 1
ATOM 3437 N N . THR A 1 419 ? 16.494 7.918 4.786 1.00 38.16 419 THR A N 1
ATOM 3438 C CA . THR A 1 419 ? 17.800 8.577 4.632 1.00 38.16 419 THR A CA 1
ATOM 3439 C C . THR A 1 419 ? 18.226 9.222 5.950 1.00 38.16 419 THR A C 1
ATOM 3441 O O . THR A 1 419 ? 18.000 10.410 6.186 1.00 38.16 419 THR A O 1
ATOM 3444 N N . ARG A 1 420 ? 18.902 8.440 6.806 1.00 36.00 420 ARG A N 1
ATOM 3445 C CA . ARG A 1 420 ? 19.335 8.832 8.170 1.00 36.00 420 ARG A CA 1
ATOM 3446 C C . ARG A 1 420 ? 20.044 10.196 8.240 1.00 36.00 420 ARG A C 1
ATOM 3448 O O . ARG A 1 420 ? 19.879 10.935 9.207 1.00 36.00 420 ARG A O 1
ATOM 3455 N N . LYS A 1 421 ? 20.804 10.558 7.196 1.00 34.97 421 LYS A N 1
ATOM 3456 C CA . LYS A 1 421 ? 21.535 11.838 7.097 1.00 34.97 421 LYS A CA 1
ATOM 3457 C C . LYS A 1 421 ? 20.638 13.071 6.904 1.00 34.97 421 LYS A C 1
ATOM 3459 O O . LYS A 1 421 ? 21.073 14.166 7.251 1.00 34.97 421 LYS A O 1
ATOM 3464 N N . PHE A 1 422 ? 19.419 12.929 6.375 1.00 40.50 422 PHE A N 1
ATOM 3465 C CA . PHE A 1 422 ? 18.518 14.071 6.166 1.00 40.50 422 PHE A CA 1
ATOM 3466 C C . PHE A 1 422 ? 17.672 14.378 7.408 1.00 40.50 422 PHE A C 1
ATOM 3468 O O . PHE A 1 422 ? 17.479 15.544 7.736 1.00 40.50 422 PHE A O 1
ATOM 3475 N N . LEU A 1 423 ? 17.261 13.358 8.169 1.00 38.06 423 LEU A N 1
ATOM 3476 C CA . LEU A 1 423 ? 16.446 13.536 9.379 1.00 38.06 423 LEU A CA 1
ATOM 3477 C C . LEU A 1 423 ? 17.181 14.330 10.477 1.00 38.06 423 LEU A C 1
ATOM 3479 O O . LEU A 1 423 ? 16.613 15.252 11.056 1.00 38.06 423 LEU A O 1
ATOM 3483 N N . LEU A 1 424 ? 18.485 14.086 10.665 1.00 36.78 424 LEU A N 1
ATOM 3484 C CA . LEU A 1 424 ? 19.346 14.930 11.512 1.00 36.78 424 LEU A CA 1
ATOM 3485 C C . LEU A 1 424 ? 19.443 16.381 11.007 1.00 36.78 424 LEU A C 1
ATOM 3487 O O . LEU A 1 424 ? 19.555 17.310 11.804 1.00 36.78 424 LEU A O 1
ATOM 3491 N N . ARG A 1 425 ? 19.375 16.595 9.686 1.00 38.12 425 ARG A N 1
ATOM 3492 C CA . ARG A 1 425 ? 19.374 17.938 9.093 1.00 38.12 425 ARG A CA 1
ATOM 3493 C C . ARG A 1 425 ? 18.046 18.651 9.353 1.00 38.12 425 ARG A C 1
ATOM 3495 O O . ARG A 1 425 ? 18.080 19.825 9.700 1.00 38.12 425 ARG A O 1
ATOM 3502 N N . PHE A 1 426 ? 16.909 17.953 9.272 1.00 43.34 426 PHE A N 1
ATOM 3503 C CA . PHE A 1 426 ? 15.605 18.512 9.651 1.00 43.34 426 PHE A CA 1
ATOM 3504 C C . PHE A 1 426 ? 15.521 18.839 11.132 1.00 43.34 426 PHE A C 1
ATOM 3506 O O . PHE A 1 426 ? 15.131 19.952 11.455 1.00 43.34 426 PHE A O 1
ATOM 3513 N N . LEU A 1 427 ? 15.931 17.937 12.027 1.00 43.12 427 LEU A N 1
ATOM 3514 C CA . LEU A 1 427 ? 15.897 18.203 13.468 1.00 43.12 427 LEU A CA 1
ATOM 3515 C C . LEU A 1 427 ? 16.756 19.425 13.828 1.00 43.12 427 LEU A C 1
ATOM 3517 O O . LEU A 1 427 ? 16.262 20.331 14.492 1.00 43.12 427 LEU A O 1
ATOM 3521 N N . ASN A 1 428 ? 17.977 19.526 13.292 1.00 45.41 428 ASN A N 1
ATOM 3522 C CA . ASN A 1 428 ? 18.840 20.693 13.508 1.00 45.41 428 ASN A CA 1
ATOM 3523 C C . ASN A 1 428 ? 18.285 21.989 12.880 1.00 45.41 428 ASN A C 1
ATOM 3525 O O . ASN A 1 428 ? 18.486 23.066 13.436 1.00 45.41 428 ASN A O 1
ATOM 3529 N N . ILE A 1 429 ? 17.584 21.914 11.741 1.00 49.69 429 ILE A N 1
ATOM 3530 C CA . ILE A 1 429 ? 16.927 23.082 11.130 1.00 49.69 429 ILE A CA 1
ATOM 3531 C C . ILE A 1 429 ? 15.683 23.489 11.927 1.00 49.69 429 ILE A C 1
ATOM 3533 O O . ILE A 1 429 ? 15.519 24.670 12.190 1.00 49.69 429 ILE A O 1
ATOM 3537 N N . ILE A 1 430 ? 14.840 22.550 12.361 1.00 53.09 430 ILE A N 1
ATOM 3538 C CA . ILE A 1 430 ? 13.634 22.818 13.163 1.00 53.09 430 ILE A CA 1
ATOM 3539 C C . ILE A 1 430 ? 14.016 23.381 14.538 1.00 53.09 430 ILE A C 1
ATOM 3541 O O . ILE A 1 430 ? 13.367 24.313 15.010 1.00 53.09 430 ILE A O 1
ATOM 3545 N N . HIS A 1 431 ? 15.093 22.877 15.151 1.00 53.59 431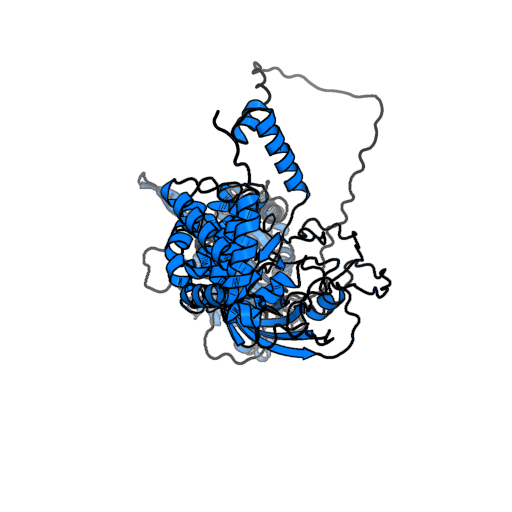 HIS A N 1
ATOM 3546 C CA . HIS A 1 431 ? 15.688 23.499 16.334 1.00 53.59 431 HIS A CA 1
ATOM 3547 C C . HIS A 1 431 ? 16.137 24.929 16.035 1.00 53.59 431 HIS A C 1
ATOM 3549 O O . HIS A 1 431 ? 15.663 25.838 16.706 1.00 53.59 431 HIS A O 1
ATOM 3555 N N . LYS A 1 432 ? 16.927 25.170 14.978 1.00 55.12 432 LYS A N 1
ATOM 3556 C CA . LYS A 1 432 ? 17.340 26.537 14.621 1.00 55.12 432 LYS A CA 1
ATOM 3557 C C . LYS A 1 432 ? 16.188 27.480 14.280 1.00 55.12 432 LYS A C 1
ATOM 3559 O O . LYS A 1 432 ? 16.255 28.641 14.650 1.00 55.12 432 LYS A O 1
ATOM 3564 N N . VAL A 1 433 ? 15.132 27.016 13.614 1.00 59.50 433 VAL A N 1
ATOM 3565 C CA . VAL A 1 433 ? 13.919 27.808 13.335 1.00 59.50 433 VAL A CA 1
ATOM 3566 C C . VAL A 1 433 ? 13.265 28.252 14.652 1.00 59.50 433 VAL A C 1
ATOM 3568 O O . VAL A 1 433 ? 12.948 29.430 14.809 1.00 59.50 433 VAL A O 1
ATOM 3571 N N . LYS A 1 434 ? 13.159 27.345 15.636 1.00 62.38 434 LYS A N 1
ATOM 3572 C CA . LYS A 1 434 ? 12.626 27.637 16.980 1.00 62.38 434 LYS A CA 1
ATOM 3573 C C . LYS A 1 434 ? 13.562 28.505 17.838 1.00 62.38 434 LYS A C 1
ATOM 3575 O O . LYS A 1 434 ? 13.076 29.375 18.551 1.00 62.38 434 LYS A O 1
ATOM 3580 N N . GLU A 1 435 ? 14.877 28.297 17.767 1.00 67.31 435 GLU A N 1
ATOM 3581 C CA . GLU A 1 435 ? 15.899 29.078 18.488 1.00 67.31 435 GLU A CA 1
ATOM 3582 C C . GLU A 1 435 ? 16.028 30.509 17.940 1.00 67.31 435 GLU A C 1
ATOM 3584 O O . GLU A 1 435 ? 16.161 31.461 18.705 1.00 67.31 435 GLU A O 1
ATOM 3589 N N . GLU A 1 436 ? 15.957 30.674 16.617 1.00 71.56 436 GLU A N 1
ATOM 3590 C CA . GLU A 1 436 ? 16.069 31.967 15.933 1.00 71.56 436 GLU A CA 1
ATOM 3591 C C . GLU A 1 436 ? 14.735 32.734 15.863 1.00 71.56 436 GLU A C 1
ATOM 3593 O O . GLU A 1 436 ? 14.726 33.880 15.404 1.00 71.56 436 GLU A O 1
ATOM 3598 N N . GLY A 1 437 ? 13.629 32.130 16.316 1.00 72.50 437 GLY A N 1
ATOM 3599 C CA . GLY A 1 437 ? 12.309 32.762 16.411 1.00 72.50 437 GLY A CA 1
ATOM 3600 C C . GLY A 1 437 ? 11.680 33.127 15.064 1.00 72.50 437 GLY A C 1
ATOM 3601 O O . GLY A 1 437 ? 11.046 34.174 14.962 1.00 72.50 437 GLY A O 1
ATOM 3602 N N . VAL A 1 438 ? 11.894 32.305 14.033 1.00 67.88 438 VAL A N 1
ATOM 3603 C CA . VAL A 1 438 ? 11.365 32.505 12.669 1.00 67.88 438 VAL A CA 1
ATOM 3604 C C . VAL A 1 438 ? 10.289 31.468 12.347 1.00 67.88 438 VAL A C 1
ATOM 3606 O O . VAL A 1 438 ? 10.294 30.378 12.917 1.00 67.88 438 VAL A O 1
ATOM 3609 N N . GLU A 1 439 ? 9.361 31.777 11.440 1.00 53.41 439 GLU A N 1
ATOM 3610 C CA . GLU A 1 439 ? 8.234 30.879 11.138 1.00 53.41 439 GLU A CA 1
ATOM 3611 C C . GLU A 1 439 ? 8.587 29.834 10.071 1.00 53.41 439 GLU A C 1
ATOM 3613 O O . GLU A 1 439 ? 7.976 28.766 10.013 1.00 53.41 439 GLU A O 1
ATOM 3618 N N . ASN A 1 440 ? 9.578 30.116 9.217 1.00 55.16 440 ASN A N 1
ATOM 3619 C CA . ASN A 1 440 ? 9.919 29.255 8.085 1.00 55.16 440 ASN A CA 1
ATOM 3620 C C . ASN A 1 440 ? 11.419 29.236 7.721 1.00 55.16 440 ASN A C 1
ATOM 3622 O O . ASN A 1 440 ? 12.253 29.990 8.226 1.00 55.16 440 ASN A O 1
ATOM 3626 N N . LEU A 1 441 ? 11.761 28.320 6.811 1.00 46.88 441 LEU A N 1
ATOM 3627 C CA . LEU A 1 441 ? 13.135 28.008 6.406 1.00 46.88 441 LEU A CA 1
ATOM 3628 C C . LEU A 1 441 ? 13.774 29.126 5.552 1.00 46.88 441 LEU A C 1
ATOM 3630 O O . LEU A 1 441 ? 14.993 29.302 5.579 1.00 46.88 441 LEU A O 1
ATOM 3634 N N . ASP A 1 442 ? 12.974 29.916 4.833 1.00 61.00 442 ASP A N 1
ATOM 3635 C CA . ASP A 1 442 ? 13.464 31.005 3.978 1.00 61.00 442 ASP A CA 1
ATOM 3636 C C . ASP A 1 442 ? 13.699 32.311 4.746 1.00 61.00 442 ASP A C 1
ATOM 3638 O O . ASP A 1 442 ? 14.620 33.063 4.418 1.00 61.00 442 ASP A O 1
ATOM 3642 N N . GLU A 1 443 ? 12.968 32.545 5.835 1.00 65.69 443 GLU A N 1
ATOM 3643 C CA . GLU A 1 443 ? 13.332 33.547 6.843 1.00 65.69 443 GLU A CA 1
ATOM 3644 C C . GLU A 1 443 ? 14.668 33.213 7.505 1.00 65.69 443 GLU A C 1
ATOM 3646 O O . GLU A 1 443 ? 15.546 34.075 7.569 1.00 65.69 443 GLU A O 1
ATOM 3651 N N . LEU A 1 444 ? 14.877 31.953 7.911 1.00 63.59 444 LEU A N 1
ATOM 3652 C CA . LEU A 1 444 ? 16.159 31.507 8.464 1.00 63.59 444 LEU A CA 1
ATOM 3653 C C . LEU A 1 444 ? 17.313 31.719 7.465 1.00 63.59 444 LEU A C 1
ATOM 3655 O O . LEU A 1 444 ? 18.385 32.188 7.848 1.00 63.59 444 LEU A O 1
ATOM 3659 N N . ARG A 1 445 ? 17.091 31.435 6.173 1.00 56.56 445 ARG A N 1
ATOM 3660 C CA . ARG A 1 445 ? 18.066 31.704 5.098 1.00 56.56 445 ARG A CA 1
ATOM 3661 C C . ARG A 1 445 ? 18.359 33.196 4.931 1.00 56.56 445 ARG A C 1
ATOM 3663 O O . ARG A 1 445 ? 19.526 33.555 4.822 1.00 56.56 445 ARG A O 1
ATOM 3670 N N . LYS A 1 446 ? 17.340 34.064 4.948 1.00 71.38 446 LYS A N 1
ATOM 3671 C CA . LYS A 1 446 ? 17.516 35.530 4.888 1.00 71.38 446 LYS A CA 1
ATOM 3672 C C . LYS A 1 446 ? 18.280 36.063 6.104 1.00 71.38 446 LYS A C 1
ATOM 3674 O O . LYS A 1 446 ? 19.172 36.888 5.937 1.00 71.38 446 LYS A O 1
ATOM 3679 N N . LYS A 1 447 ? 17.972 35.564 7.307 1.00 70.06 447 LYS A N 1
ATOM 3680 C CA . LYS A 1 447 ? 18.616 35.955 8.575 1.00 70.06 447 LYS A CA 1
ATOM 3681 C C . LYS A 1 447 ? 20.098 35.554 8.642 1.00 70.06 447 LYS A C 1
ATOM 3683 O O . LYS A 1 447 ? 20.882 36.232 9.295 1.00 70.06 447 LYS A O 1
ATOM 3688 N N . LEU A 1 448 ? 20.476 34.468 7.960 1.00 63.56 448 LEU A N 1
ATOM 3689 C CA . LEU A 1 448 ? 21.839 33.920 7.922 1.00 63.56 448 LEU A CA 1
ATOM 3690 C C . LEU A 1 448 ? 22.631 34.278 6.648 1.00 63.56 448 LEU A C 1
ATOM 3692 O O . LEU A 1 448 ? 23.744 33.783 6.466 1.00 63.56 448 LEU A O 1
ATOM 3696 N N . ALA A 1 449 ? 22.088 35.114 5.757 1.00 55.50 449 ALA A N 1
ATOM 3697 C CA . ALA A 1 449 ? 22.792 35.544 4.553 1.00 55.50 449 ALA A CA 1
ATOM 3698 C C . ALA A 1 449 ? 23.925 36.537 4.904 1.00 55.50 449 ALA A C 1
ATOM 3700 O O . ALA A 1 449 ? 23.667 37.533 5.584 1.00 55.50 449 ALA A O 1
ATOM 3701 N N . PRO A 1 450 ? 25.176 36.320 4.449 1.00 50.84 450 PRO A N 1
ATOM 3702 C CA . PRO A 1 450 ? 26.251 37.285 4.658 1.00 50.84 450 PRO A CA 1
ATOM 3703 C C . PRO A 1 450 ? 25.979 38.578 3.876 1.00 50.84 450 PRO A C 1
ATOM 3705 O O . PRO A 1 450 ? 25.463 38.546 2.758 1.00 50.84 450 PRO A O 1
ATOM 3708 N N . ALA A 1 451 ? 26.342 39.721 4.463 1.00 42.28 451 ALA A N 1
ATOM 3709 C CA . ALA A 1 451 ? 26.121 41.029 3.851 1.00 42.28 451 ALA A CA 1
ATOM 3710 C C . ALA A 1 451 ? 26.877 41.175 2.508 1.00 42.28 451 ALA A C 1
ATOM 3712 O O . ALA A 1 451 ? 28.011 40.698 2.394 1.00 42.28 451 ALA A O 1
ATOM 3713 N N . PRO A 1 452 ? 26.289 41.842 1.495 1.00 39.62 452 PRO A N 1
ATOM 3714 C CA . PRO A 1 452 ? 26.917 42.002 0.187 1.00 39.62 452 PRO A CA 1
ATOM 3715 C C . PRO A 1 452 ? 28.179 42.872 0.268 1.00 39.62 452 PRO A C 1
ATOM 3717 O O . PRO A 1 452 ? 28.189 43.925 0.907 1.00 39.62 452 PRO A O 1
ATOM 3720 N N . ALA A 1 453 ? 29.242 42.436 -0.409 1.00 39.31 453 ALA A N 1
ATOM 3721 C CA . ALA A 1 453 ? 30.501 43.172 -0.487 1.00 39.31 453 ALA A CA 1
ATOM 3722 C C . ALA A 1 453 ? 30.371 44.446 -1.357 1.00 39.31 453 ALA A C 1
ATOM 3724 O O . ALA A 1 453 ? 29.616 44.440 -2.333 1.00 39.31 453 ALA A O 1
ATOM 3725 N N . PRO A 1 454 ? 31.104 45.533 -1.044 1.00 36.81 454 PRO A N 1
ATOM 3726 C CA . PRO A 1 454 ? 31.024 46.789 -1.787 1.00 36.81 454 PRO A CA 1
ATOM 3727 C C . PRO A 1 454 ? 31.659 46.701 -3.185 1.00 36.81 454 PRO A C 1
ATOM 3729 O O . PRO A 1 454 ? 32.685 46.052 -3.389 1.00 36.81 454 PRO A O 1
ATOM 3732 N N . THR A 1 455 ? 31.056 47.403 -4.146 1.00 33.72 455 THR A N 1
ATOM 3733 C CA . THR A 1 455 ? 31.435 47.394 -5.567 1.00 33.72 455 THR A CA 1
ATOM 3734 C C . THR A 1 455 ? 32.775 48.105 -5.833 1.00 33.72 455 THR A C 1
ATOM 3736 O O . THR A 1 455 ? 32.931 49.255 -5.417 1.00 33.72 455 THR A O 1
ATOM 3739 N N . PRO A 1 456 ? 33.729 47.498 -6.569 1.00 33.81 456 PRO A N 1
ATOM 3740 C CA . PRO A 1 456 ? 34.982 48.150 -6.951 1.00 33.81 456 PRO A CA 1
ATOM 3741 C C . PRO A 1 456 ? 34.860 49.018 -8.220 1.00 33.81 456 PRO A C 1
ATOM 3743 O O . PRO A 1 456 ? 34.077 48.732 -9.126 1.00 33.81 456 PRO A O 1
ATOM 3746 N N . ALA A 1 457 ? 35.689 50.064 -8.294 1.00 28.45 457 ALA A N 1
ATOM 3747 C CA . ALA A 1 457 ? 35.855 50.951 -9.452 1.00 28.45 457 ALA A CA 1
ATOM 3748 C C . ALA A 1 457 ? 36.923 50.410 -10.451 1.00 28.45 457 ALA A C 1
ATOM 3750 O O . ALA A 1 457 ? 37.644 49.469 -10.113 1.00 28.45 457 ALA A O 1
ATOM 3751 N N . PRO A 1 458 ? 37.026 50.933 -11.694 1.00 31.41 458 PRO A N 1
ATOM 3752 C CA . PRO A 1 458 ? 37.629 50.177 -12.799 1.00 31.41 458 PRO A CA 1
ATOM 3753 C C . PRO A 1 458 ? 39.139 50.380 -13.047 1.00 31.41 458 PRO A C 1
ATOM 3755 O O . PRO A 1 458 ? 39.621 51.506 -13.098 1.00 31.41 458 PRO A O 1
ATOM 3758 N N . LYS A 1 459 ? 39.794 49.259 -13.403 1.00 29.64 459 LYS A N 1
ATOM 3759 C CA . LYS A 1 459 ? 41.015 49.085 -14.233 1.00 29.64 459 LYS A CA 1
ATOM 3760 C C . LYS A 1 459 ? 42.342 49.749 -13.814 1.00 29.64 459 LYS A C 1
ATOM 3762 O O . LYS A 1 459 ? 42.489 50.961 -13.900 1.00 29.64 459 LYS A O 1
ATOM 3767 N N . GLN A 1 460 ? 43.386 48.917 -13.709 1.00 23.16 460 GLN A N 1
ATOM 3768 C CA . GLN A 1 460 ? 44.487 48.898 -14.695 1.00 23.16 460 GLN A CA 1
ATOM 3769 C C . GLN A 1 460 ? 45.249 47.556 -14.663 1.00 23.16 460 GLN A C 1
ATOM 3771 O O . GLN A 1 460 ? 45.039 46.749 -13.760 1.00 23.16 460 GLN A O 1
ATOM 3776 N N . GLU A 1 461 ? 46.062 47.289 -15.688 1.00 29.16 461 GLU A N 1
ATOM 3777 C CA . GLU A 1 461 ? 46.765 46.017 -15.920 1.00 29.16 461 GLU A CA 1
ATOM 3778 C C . GLU A 1 461 ? 48.274 46.153 -15.654 1.00 29.16 461 GLU A C 1
ATOM 3780 O O . GLU A 1 461 ? 48.877 47.116 -16.126 1.00 29.16 461 GLU A O 1
ATOM 3785 N N . SER A 1 462 ? 48.899 45.160 -15.004 1.00 23.70 462 SER A N 1
ATOM 3786 C CA . SER A 1 462 ? 50.327 44.845 -15.204 1.00 23.70 462 SER A CA 1
ATOM 3787 C C . SER A 1 462 ? 50.756 43.471 -14.647 1.00 23.70 462 SER A C 1
ATOM 3789 O O . SER A 1 462 ? 50.567 43.140 -13.483 1.00 23.70 462 SER A O 1
ATOM 3791 N N . GLU A 1 463 ? 51.309 42.671 -15.560 1.00 25.20 463 GLU A N 1
ATOM 3792 C CA . GLU A 1 463 ? 52.459 41.749 -15.471 1.00 25.20 463 GLU A CA 1
ATOM 3793 C C . GLU A 1 463 ? 52.767 40.903 -14.201 1.00 25.20 463 GLU A C 1
ATOM 3795 O O . GLU A 1 463 ? 53.063 41.379 -13.110 1.00 25.20 463 GLU A O 1
ATOM 3800 N N . LYS A 1 464 ? 52.859 39.583 -14.440 1.00 22.95 464 LYS A N 1
ATOM 3801 C CA . LYS A 1 464 ? 53.631 38.565 -13.684 1.00 22.95 464 LYS A CA 1
ATOM 3802 C C . LYS A 1 464 ? 55.147 38.744 -13.956 1.00 22.95 464 LYS A C 1
ATOM 3804 O O . LYS A 1 464 ? 55.445 39.192 -15.064 1.00 22.95 464 LYS A O 1
ATOM 3809 N N . PRO A 1 465 ? 56.106 38.302 -13.091 1.00 27.69 465 PRO A N 1
ATOM 3810 C CA . PRO A 1 465 ? 56.269 36.863 -12.778 1.00 27.69 465 PRO A CA 1
ATOM 3811 C C . PRO A 1 465 ? 56.954 36.449 -11.439 1.00 27.69 465 PRO A C 1
ATOM 3813 O O . PRO A 1 465 ? 57.355 37.274 -10.633 1.00 27.69 465 PRO A O 1
ATOM 3816 N N . ALA A 1 466 ? 57.148 35.121 -11.306 1.00 23.42 466 ALA A N 1
ATOM 3817 C CA . ALA A 1 466 ? 58.134 34.382 -10.486 1.00 23.42 466 ALA A CA 1
ATOM 3818 C C . ALA A 1 466 ? 57.925 34.190 -8.954 1.00 23.42 466 ALA A C 1
ATOM 3820 O O . ALA A 1 466 ? 58.134 35.091 -8.155 1.00 23.42 466 ALA A O 1
ATOM 3821 N N . ASN A 1 467 ? 57.575 32.945 -8.577 1.00 23.59 467 ASN A N 1
ATOM 3822 C CA . ASN A 1 467 ? 58.338 31.972 -7.750 1.00 23.59 467 ASN A CA 1
ATOM 3823 C C . ASN A 1 467 ? 59.413 32.485 -6.748 1.00 23.59 467 ASN A C 1
ATOM 3825 O O . ASN A 1 467 ? 60.192 33.362 -7.095 1.00 23.59 467 ASN A O 1
ATOM 3829 N N . LEU A 1 468 ? 59.636 31.868 -5.570 1.00 23.58 468 LEU A N 1
ATOM 3830 C CA . LEU A 1 468 ? 59.150 30.586 -4.999 1.00 23.58 468 LEU A CA 1
ATOM 3831 C C . LEU A 1 468 ? 59.357 30.533 -3.456 1.00 23.58 468 LEU A C 1
ATOM 3833 O O . LEU A 1 468 ? 59.964 31.440 -2.902 1.00 23.58 468 LEU A O 1
ATOM 3837 N N . GLU A 1 469 ? 58.933 29.419 -2.829 1.00 23.91 469 GLU A N 1
ATOM 3838 C CA . GLU A 1 469 ? 59.200 28.970 -1.435 1.00 23.91 469 GLU A CA 1
ATOM 3839 C C . GLU A 1 469 ? 58.566 29.810 -0.298 1.00 23.91 469 GLU A C 1
ATOM 3841 O O . GLU A 1 469 ? 58.559 31.031 -0.335 1.00 23.91 469 GLU A O 1
ATOM 3846 N N . SER A 1 470 ? 58.008 29.243 0.784 1.00 23.28 470 SER A N 1
ATOM 3847 C CA . SER A 1 470 ? 57.711 27.848 1.216 1.00 23.28 470 SER A CA 1
ATOM 3848 C C . SER A 1 470 ? 56.569 27.914 2.290 1.00 23.28 470 SER A C 1
ATOM 3850 O O . SER A 1 470 ? 56.002 28.991 2.450 1.00 23.28 470 SER A O 1
ATOM 3852 N N . ILE A 1 471 ? 56.061 26.912 3.037 1.00 24.81 471 ILE A N 1
ATOM 3853 C CA . ILE A 1 471 ? 56.451 25.541 3.459 1.00 24.81 471 ILE A CA 1
ATOM 3854 C C . ILE A 1 471 ? 55.172 24.622 3.428 1.00 24.81 471 ILE A C 1
ATOM 3856 O O . ILE A 1 471 ? 54.168 24.969 2.812 1.00 24.81 471 ILE A O 1
ATOM 3860 N N . GLU A 1 472 ? 55.231 23.432 4.039 1.00 24.53 472 GLU A N 1
ATOM 3861 C CA . GLU A 1 472 ? 54.213 22.396 4.358 1.00 24.53 472 GLU A CA 1
ATOM 3862 C C . GLU A 1 472 ? 52.732 22.835 4.493 1.00 24.53 472 GLU A C 1
ATOM 3864 O O . GLU A 1 472 ? 52.426 23.853 5.104 1.00 24.53 472 GLU A O 1
ATOM 3869 N N . GLN A 1 473 ? 51.707 22.136 3.978 1.00 24.08 473 GLN A N 1
ATOM 3870 C CA . GLN A 1 473 ? 51.406 20.692 3.807 1.00 24.08 473 GLN A CA 1
ATOM 3871 C C . GLN A 1 473 ? 51.090 19.875 5.081 1.00 24.08 473 GLN A C 1
ATOM 3873 O O . GLN A 1 473 ? 51.971 19.328 5.737 1.00 24.08 473 GLN A O 1
ATOM 3878 N N . LYS A 1 474 ? 49.793 19.598 5.292 1.00 26.45 474 LYS A N 1
ATOM 3879 C CA . LYS A 1 474 ? 49.308 18.291 5.779 1.00 26.45 474 LYS A CA 1
ATOM 3880 C C . LYS A 1 474 ? 48.228 17.765 4.832 1.00 26.45 474 LYS A C 1
ATOM 3882 O O . LYS A 1 474 ? 47.528 18.541 4.189 1.00 26.45 474 LYS A O 1
ATOM 3887 N N . GLN A 1 475 ? 48.177 16.445 4.683 1.00 21.78 475 GLN A N 1
ATOM 3888 C CA . GLN A 1 475 ? 47.555 15.781 3.536 1.00 21.78 475 GLN A CA 1
ATOM 3889 C C . GLN A 1 475 ? 46.037 15.614 3.694 1.00 21.78 475 GLN A C 1
ATOM 3891 O O . GLN A 1 475 ? 45.561 15.171 4.736 1.00 21.78 475 GLN A O 1
ATOM 3896 N N . ALA A 1 476 ? 45.298 15.884 2.617 1.00 22.52 476 ALA A N 1
ATOM 3897 C CA . ALA A 1 476 ? 43.950 15.365 2.403 1.00 22.52 476 ALA A CA 1
ATOM 3898 C C . ALA A 1 476 ? 44.035 14.261 1.340 1.00 22.52 476 ALA A C 1
ATOM 3900 O O . ALA A 1 476 ? 44.480 14.513 0.220 1.00 22.52 476 ALA A O 1
ATOM 3901 N N . THR A 1 477 ? 43.671 13.030 1.696 1.00 22.61 477 THR A N 1
ATOM 3902 C CA . THR A 1 477 ? 43.854 11.863 0.823 1.00 22.61 477 THR A CA 1
ATOM 3903 C C . THR A 1 477 ? 42.779 11.808 -0.260 1.00 22.61 477 THR A C 1
ATOM 3905 O O . THR A 1 477 ? 41.592 11.694 0.044 1.00 22.61 477 THR A O 1
ATOM 3908 N N . THR A 1 478 ? 43.185 11.849 -1.528 1.00 22.70 478 THR A N 1
ATOM 3909 C CA . THR A 1 478 ? 42.285 11.682 -2.678 1.00 22.70 478 THR A CA 1
ATOM 3910 C C . THR A 1 478 ? 41.710 10.258 -2.718 1.00 22.70 478 THR A C 1
ATOM 3912 O O . THR A 1 478 ? 42.491 9.303 -2.688 1.00 22.70 478 THR A O 1
ATOM 3915 N N . PRO A 1 479 ? 40.383 10.066 -2.842 1.00 23.64 479 PRO A N 1
ATOM 3916 C CA . PRO A 1 479 ? 39.811 8.765 -3.186 1.00 23.64 479 PRO A CA 1
ATOM 3917 C C . PRO A 1 479 ? 40.283 8.314 -4.575 1.00 23.64 479 PRO A C 1
ATOM 3919 O O . PRO A 1 479 ? 40.328 9.117 -5.507 1.00 23.64 479 PRO A O 1
ATOM 3922 N N . GLN A 1 480 ? 40.632 7.035 -4.730 1.00 23.55 480 GLN A N 1
ATOM 3923 C CA . GLN A 1 480 ? 41.072 6.496 -6.022 1.00 23.55 480 GLN A CA 1
ATOM 3924 C C . GLN A 1 480 ? 39.905 6.395 -7.027 1.00 23.55 480 GLN A C 1
ATOM 3926 O O . GLN A 1 480 ? 38.790 6.042 -6.632 1.00 23.55 480 GLN A O 1
ATOM 3931 N N . PRO A 1 481 ? 40.142 6.644 -8.330 1.00 28.61 481 PRO A N 1
ATOM 3932 C CA . PRO A 1 481 ? 39.128 6.530 -9.377 1.00 28.61 481 PRO A CA 1
ATOM 3933 C C . PRO A 1 481 ? 38.926 5.063 -9.812 1.00 28.61 481 PRO A C 1
ATOM 3935 O O . PRO A 1 481 ? 39.246 4.703 -10.939 1.00 28.61 481 PRO A O 1
ATOM 3938 N N . ASP A 1 482 ? 38.420 4.209 -8.913 1.00 29.33 482 ASP A N 1
ATOM 3939 C CA . ASP A 1 482 ? 38.381 2.747 -9.128 1.00 29.33 482 ASP A CA 1
ATOM 3940 C C . ASP A 1 482 ? 37.061 2.072 -8.671 1.00 29.33 482 ASP A C 1
ATOM 3942 O O . ASP A 1 482 ? 37.038 0.963 -8.139 1.00 29.33 482 ASP A O 1
ATOM 3946 N N . GLN A 1 483 ? 35.923 2.761 -8.859 1.00 25.70 483 GLN A N 1
ATOM 3947 C CA . GLN A 1 483 ? 34.567 2.211 -8.637 1.00 25.70 483 GLN A CA 1
ATOM 3948 C C . GLN A 1 483 ? 33.571 2.485 -9.785 1.00 25.70 483 GLN A C 1
ATOM 3950 O O . GLN A 1 483 ? 32.361 2.512 -9.581 1.00 25.70 483 GLN A O 1
ATOM 3955 N N . LEU A 1 484 ? 34.064 2.610 -11.021 1.00 26.72 484 LEU A N 1
ATOM 3956 C CA . LEU A 1 484 ? 33.246 2.480 -12.237 1.00 26.72 484 LEU A CA 1
ATOM 3957 C C . LEU A 1 484 ? 33.770 1.334 -13.110 1.00 26.72 484 LEU A C 1
ATOM 3959 O O . LEU A 1 484 ? 34.226 1.526 -14.237 1.00 26.72 484 LEU A O 1
ATOM 3963 N N . LYS A 1 485 ? 33.682 0.108 -12.580 1.00 22.89 485 LYS A N 1
ATOM 3964 C CA . LYS A 1 485 ? 33.792 -1.094 -13.411 1.00 22.89 485 LYS A CA 1
ATOM 3965 C C . LYS A 1 485 ? 32.562 -1.174 -14.310 1.00 22.89 485 LYS A C 1
ATOM 3967 O O . LYS A 1 485 ? 31.481 -1.537 -13.856 1.00 22.89 485 LYS A O 1
ATOM 3972 N N . VAL A 1 486 ? 32.744 -0.837 -15.583 1.00 28.78 486 VAL A N 1
ATOM 3973 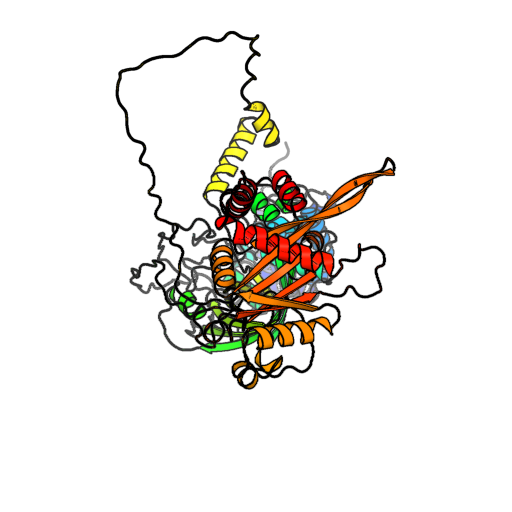C CA . VAL A 1 486 ? 31.782 -1.165 -16.637 1.00 28.78 486 VAL A CA 1
ATOM 3974 C C . VAL A 1 486 ? 31.753 -2.686 -16.758 1.00 28.78 486 VAL A C 1
ATOM 3976 O O . VAL A 1 486 ? 32.723 -3.279 -17.232 1.00 28.78 486 VAL A O 1
ATOM 3979 N N . ASP A 1 487 ? 30.671 -3.319 -16.308 1.00 22.47 487 ASP A N 1
ATOM 3980 C CA . ASP A 1 487 ? 30.485 -4.753 -16.514 1.00 22.47 487 ASP A CA 1
ATOM 3981 C C . ASP A 1 487 ? 30.233 -5.022 -18.005 1.00 22.47 487 ASP A C 1
ATOM 3983 O O . ASP A 1 487 ? 29.286 -4.517 -18.614 1.00 22.47 487 ASP A O 1
ATOM 3987 N N . THR A 1 488 ? 31.134 -5.787 -18.611 1.00 32.09 488 THR A N 1
ATOM 3988 C CA . THR A 1 488 ? 31.139 -6.140 -20.033 1.00 32.09 488 THR A CA 1
ATOM 3989 C C . THR A 1 488 ? 30.824 -7.627 -20.237 1.00 32.09 488 THR A C 1
ATOM 3991 O O . THR A 1 488 ? 31.388 -8.263 -21.127 1.00 32.09 488 THR A O 1
ATOM 3994 N N . GLY A 1 489 ? 29.934 -8.194 -19.405 1.00 24.02 489 GLY A N 1
ATOM 3995 C CA . GLY A 1 489 ? 29.918 -9.637 -19.157 1.00 24.02 489 GLY A CA 1
ATOM 3996 C C . GLY A 1 489 ? 28.614 -10.447 -19.163 1.00 24.02 489 GLY A C 1
ATOM 3997 O O . GLY A 1 489 ? 28.711 -11.583 -18.702 1.00 24.02 489 GLY A O 1
ATOM 3998 N N . ARG A 1 490 ? 27.448 -9.994 -19.674 1.00 24.20 490 ARG A N 1
ATOM 3999 C CA . ARG A 1 490 ? 26.377 -10.890 -20.217 1.00 24.20 490 ARG A CA 1
ATOM 4000 C C . ARG A 1 490 ? 25.206 -10.162 -20.888 1.00 24.20 490 ARG A C 1
ATOM 4002 O O . ARG A 1 490 ? 25.003 -8.967 -20.706 1.00 24.20 490 ARG A O 1
ATOM 4009 N N . ASP A 1 491 ? 24.457 -10.915 -21.693 1.00 33.62 491 ASP A N 1
ATOM 4010 C CA . ASP A 1 491 ? 23.461 -10.381 -22.622 1.00 33.62 491 ASP A CA 1
ATOM 4011 C C . ASP A 1 491 ? 22.093 -10.169 -21.963 1.00 33.62 491 ASP A C 1
ATOM 4013 O O . ASP A 1 491 ? 21.412 -11.130 -21.593 1.00 33.62 491 ASP A O 1
ATOM 4017 N N . GLU A 1 492 ? 21.679 -8.906 -21.856 1.00 25.88 492 GLU A N 1
ATOM 4018 C CA . GLU A 1 492 ? 20.350 -8.506 -21.389 1.00 25.88 492 GLU A CA 1
ATOM 4019 C C . GLU A 1 492 ? 19.677 -7.588 -22.416 1.00 25.88 492 GLU A C 1
ATOM 4021 O O . GLU A 1 492 ? 20.309 -6.688 -22.974 1.00 25.88 492 GLU A O 1
ATOM 4026 N N . TYR A 1 493 ? 18.395 -7.848 -22.680 1.00 30.64 493 TYR A N 1
ATOM 4027 C CA . TYR A 1 493 ? 17.647 -7.243 -23.781 1.00 30.64 493 TYR A CA 1
ATOM 4028 C C . TYR A 1 493 ? 16.729 -6.131 -23.289 1.00 30.64 493 TYR A C 1
ATOM 4030 O O . TYR A 1 493 ? 15.944 -6.323 -22.360 1.00 30.64 493 TYR A O 1
ATOM 4038 N N . PHE A 1 494 ? 16.806 -4.987 -23.966 1.00 25.67 494 PHE A N 1
ATOM 4039 C CA . PHE A 1 494 ? 15.904 -3.857 -23.793 1.00 25.67 494 PHE A CA 1
ATOM 4040 C C . PHE A 1 494 ? 15.295 -3.542 -25.160 1.00 25.67 494 PHE A C 1
ATOM 4042 O O . PHE A 1 494 ? 16.026 -3.272 -26.114 1.00 25.67 494 PHE A O 1
ATOM 4049 N N . VAL A 1 495 ? 13.971 -3.651 -25.270 1.00 29.23 495 VAL A N 1
ATOM 4050 C CA . VAL A 1 495 ? 13.212 -3.379 -26.497 1.00 29.23 495 VAL A CA 1
ATOM 4051 C C . VAL A 1 495 ? 11.946 -2.621 -26.104 1.00 29.23 495 VAL A C 1
ATOM 4053 O O . VAL A 1 495 ? 11.146 -3.109 -25.303 1.00 29.23 495 VAL A O 1
ATOM 4056 N N . GLY A 1 496 ? 11.773 -1.418 -26.654 1.00 26.45 496 GLY A N 1
ATOM 4057 C CA . GLY A 1 496 ? 10.557 -0.625 -26.477 1.00 26.45 496 GLY A CA 1
ATOM 4058 C C . GLY A 1 496 ? 9.332 -1.332 -27.063 1.00 26.45 496 GLY A C 1
ATOM 4059 O O . GLY A 1 496 ? 9.415 -2.001 -28.093 1.00 26.45 496 GLY A O 1
ATOM 4060 N N . SER A 1 497 ? 8.182 -1.199 -26.399 1.00 25.14 497 SER A N 1
ATOM 4061 C CA . SER A 1 497 ? 6.956 -1.888 -26.811 1.00 25.14 497 SER A CA 1
ATOM 4062 C C . SER A 1 497 ? 6.376 -1.260 -28.080 1.00 25.14 497 SER A C 1
ATOM 4064 O O . SER A 1 497 ? 5.903 -0.128 -28.042 1.00 25.14 497 SER A O 1
ATOM 4066 N N . VAL A 1 498 ? 6.356 -2.014 -29.181 1.00 28.19 498 VAL A N 1
ATOM 4067 C CA . VAL A 1 498 ? 5.544 -1.712 -30.371 1.00 28.19 498 VAL A CA 1
ATOM 4068 C C . VAL A 1 498 ? 4.390 -2.708 -30.415 1.00 28.19 498 VAL A C 1
ATOM 4070 O O . VAL A 1 498 ? 4.580 -3.898 -30.153 1.00 28.19 498 VAL A O 1
ATOM 4073 N N . ASP A 1 499 ? 3.185 -2.209 -30.677 1.00 26.86 499 ASP A N 1
ATOM 4074 C CA . ASP A 1 499 ? 1.957 -2.931 -30.353 1.00 26.86 499 ASP A CA 1
ATOM 4075 C C . ASP A 1 499 ? 1.622 -4.117 -31.276 1.00 26.86 499 ASP A C 1
ATOM 4077 O O . ASP A 1 499 ? 2.208 -4.336 -32.342 1.00 26.86 499 ASP A O 1
ATOM 4081 N N . LYS A 1 500 ? 0.665 -4.934 -30.827 1.00 26.83 500 LYS A N 1
ATOM 4082 C CA . LYS A 1 500 ? 0.294 -6.192 -31.492 1.00 26.83 500 LYS A CA 1
ATOM 4083 C C . LYS A 1 500 ? -0.386 -5.954 -32.843 1.00 26.83 500 LYS A C 1
ATOM 4085 O O . LYS A 1 500 ? -1.448 -5.347 -32.913 1.00 26.83 500 LYS A O 1
ATOM 4090 N N . ILE A 1 501 ? 0.141 -6.603 -33.879 1.00 28.53 501 ILE A N 1
ATOM 4091 C CA . ILE A 1 501 ? -0.619 -6.967 -35.083 1.00 28.53 501 ILE A CA 1
ATOM 4092 C C . ILE A 1 501 ? -0.939 -8.462 -34.977 1.00 28.53 501 ILE A C 1
ATOM 4094 O O . ILE A 1 501 ? -0.053 -9.266 -34.665 1.00 28.53 501 ILE A O 1
ATOM 4098 N N . GLU A 1 502 ? -2.199 -8.836 -35.195 1.00 23.72 502 GLU A N 1
ATOM 4099 C CA . GLU A 1 502 ? -2.665 -10.219 -35.054 1.00 23.72 502 GLU A CA 1
ATOM 4100 C C . GLU A 1 502 ? -2.001 -11.174 -36.067 1.00 23.72 502 GLU A C 1
ATOM 4102 O O . GLU A 1 502 ? -1.678 -10.793 -37.191 1.00 23.72 502 GLU A O 1
ATOM 4107 N N . GLY A 1 503 ? -1.809 -12.439 -35.670 1.00 31.03 503 GLY A N 1
ATOM 4108 C CA . GLY A 1 503 ? -1.378 -13.521 -36.570 1.00 31.03 503 GLY A CA 1
ATOM 4109 C C . GLY A 1 503 ? 0.056 -14.049 -36.412 1.00 31.03 503 GLY A C 1
ATOM 4110 O O . GLY A 1 503 ? 0.416 -14.993 -37.117 1.00 31.03 503 GLY A O 1
ATOM 4111 N N . ARG A 1 504 ? 0.886 -13.523 -35.495 1.00 33.00 504 ARG A N 1
ATOM 4112 C CA . ARG A 1 504 ? 2.203 -14.136 -35.207 1.00 33.00 504 ARG A CA 1
ATOM 4113 C C . ARG A 1 504 ? 2.064 -15.460 -34.440 1.00 33.00 504 ARG A C 1
ATOM 4115 O O . ARG A 1 504 ? 1.274 -15.557 -33.505 1.00 33.00 504 ARG A O 1
ATOM 4122 N N . LYS A 1 505 ? 2.891 -16.450 -34.796 1.00 26.23 505 LYS A N 1
ATOM 4123 C CA . LYS A 1 505 ? 3.154 -17.647 -33.976 1.00 26.23 505 LYS A CA 1
ATOM 4124 C C . LYS A 1 505 ? 4.228 -17.350 -32.921 1.00 26.23 505 LYS A C 1
ATOM 4126 O O . LYS A 1 505 ? 5.010 -16.415 -33.078 1.00 26.23 505 LYS A O 1
ATOM 4131 N N . GLU A 1 506 ? 4.257 -18.155 -31.863 1.00 28.48 506 GLU A N 1
ATOM 4132 C CA . GLU A 1 506 ? 5.269 -18.106 -30.799 1.00 28.48 506 GLU A CA 1
ATOM 4133 C C . GLU A 1 506 ? 6.660 -18.509 -31.334 1.00 28.48 506 GLU A C 1
ATOM 4135 O O . GLU A 1 506 ? 6.747 -19.328 -32.251 1.00 28.48 506 GLU A O 1
ATOM 4140 N N . GLY A 1 507 ? 7.744 -17.946 -30.780 1.00 33.34 507 GLY A N 1
ATOM 4141 C CA . GLY A 1 507 ? 9.099 -18.220 -31.278 1.00 33.34 507 GLY A CA 1
ATOM 4142 C C . GLY A 1 507 ? 10.253 -17.569 -30.505 1.00 33.34 507 GLY A C 1
ATOM 4143 O O . GLY A 1 507 ? 10.928 -18.245 -29.736 1.00 33.34 507 GLY A O 1
ATOM 4144 N N . ASP A 1 508 ? 10.523 -16.285 -30.752 1.00 34.56 508 ASP A N 1
ATOM 4145 C CA . ASP A 1 508 ? 11.864 -15.691 -30.582 1.00 34.56 508 ASP A CA 1
ATOM 4146 C C . ASP A 1 508 ? 12.057 -14.791 -29.345 1.00 34.56 508 ASP A C 1
ATOM 4148 O O . ASP A 1 508 ? 13.179 -14.608 -28.881 1.00 34.56 508 ASP A O 1
ATOM 4152 N N . GLY A 1 509 ? 10.980 -14.213 -28.808 1.00 38.56 509 GLY A N 1
ATOM 4153 C CA . GLY A 1 509 ? 11.017 -13.378 -27.602 1.00 38.56 509 GLY A CA 1
ATOM 4154 C C . GLY A 1 509 ? 11.621 -11.977 -27.773 1.00 38.56 509 GLY A C 1
ATOM 4155 O O . GLY A 1 509 ? 11.764 -11.283 -26.771 1.00 38.56 509 GLY A O 1
ATOM 4156 N N . THR A 1 510 ? 11.950 -11.534 -28.996 1.00 47.66 510 THR A N 1
ATOM 4157 C CA . THR A 1 510 ? 12.551 -10.201 -29.235 1.00 47.66 510 THR A CA 1
ATOM 4158 C C . THR A 1 510 ? 11.549 -9.117 -29.646 1.00 47.66 510 THR A C 1
ATOM 4160 O O . THR A 1 510 ? 11.890 -7.937 -29.660 1.00 47.66 510 THR A O 1
ATOM 4163 N N . GLY A 1 511 ? 10.320 -9.490 -30.023 1.00 57.16 511 GLY A N 1
ATOM 4164 C CA . GLY A 1 511 ? 9.271 -8.573 -30.509 1.00 57.16 511 GLY A CA 1
ATOM 4165 C C . GLY A 1 511 ? 9.479 -8.071 -31.949 1.00 57.16 511 GLY A C 1
ATOM 4166 O O . GLY A 1 511 ? 8.510 -7.841 -32.684 1.00 57.16 511 GLY A O 1
ATOM 4167 N N . VAL A 1 512 ? 10.731 -7.996 -32.397 1.00 69.62 512 VAL A N 1
ATOM 4168 C CA . VAL A 1 512 ? 11.147 -7.770 -33.789 1.00 69.62 512 VAL A CA 1
ATOM 4169 C C . VAL A 1 512 ? 10.632 -8.899 -34.704 1.00 69.62 512 VAL A C 1
ATOM 4171 O O . VAL A 1 512 ? 10.143 -9.927 -34.239 1.00 69.62 512 VAL A O 1
ATOM 4174 N N . LYS A 1 513 ? 10.621 -8.685 -36.025 1.00 77.62 513 LYS A N 1
ATOM 4175 C CA . LYS A 1 513 ? 10.316 -9.725 -37.024 1.00 77.62 513 LYS A CA 1
ATOM 4176 C C . LYS A 1 513 ? 11.649 -10.286 -37.544 1.00 77.62 513 LYS A C 1
ATOM 4178 O O . LYS A 1 513 ? 12.362 -9.511 -38.174 1.00 77.62 513 LYS A O 1
ATOM 4183 N N . PRO A 1 514 ? 12.005 -11.564 -37.318 1.00 83.44 514 PRO A N 1
ATOM 4184 C CA . PRO A 1 514 ? 13.232 -12.151 -37.865 1.00 83.44 514 PRO A CA 1
ATOM 4185 C C . PRO A 1 514 ? 13.341 -11.991 -39.391 1.00 83.44 514 PRO A C 1
ATOM 4187 O O . PRO A 1 514 ? 12.325 -11.964 -40.091 1.00 83.44 514 PRO A O 1
ATOM 4190 N N . LEU A 1 515 ? 14.563 -11.850 -39.917 1.00 86.81 515 LEU A N 1
ATOM 4191 C CA . LEU A 1 515 ? 14.790 -11.456 -41.315 1.00 86.81 515 LEU A CA 1
ATOM 4192 C C . LEU A 1 515 ? 14.253 -12.481 -42.332 1.00 86.81 515 LEU A C 1
ATOM 4194 O O . LEU A 1 515 ? 13.778 -12.096 -43.402 1.00 86.81 515 LEU A O 1
ATOM 4198 N N . ASP A 1 516 ? 14.258 -13.765 -41.976 1.00 85.44 516 ASP A N 1
ATOM 4199 C CA . ASP A 1 516 ? 13.696 -14.870 -42.762 1.00 85.44 516 ASP A CA 1
ATOM 4200 C C . ASP A 1 516 ? 12.167 -14.782 -42.948 1.00 85.44 516 ASP A C 1
ATOM 4202 O O . ASP A 1 516 ? 11.626 -15.280 -43.937 1.00 85.44 516 ASP A O 1
ATOM 4206 N N . THR A 1 517 ? 11.467 -14.070 -42.057 1.00 85.50 517 THR A N 1
ATOM 4207 C CA . THR A 1 517 ? 10.038 -13.734 -42.206 1.00 85.50 517 THR A CA 1
ATOM 4208 C C . THR A 1 517 ? 9.783 -12.568 -43.173 1.00 85.50 517 THR A C 1
ATOM 4210 O O . THR A 1 517 ? 8.636 -12.320 -43.549 1.00 85.50 517 THR A O 1
ATOM 4213 N N . ILE A 1 518 ? 10.835 -11.844 -43.578 1.00 85.75 518 ILE A N 1
ATOM 4214 C CA . ILE A 1 518 ? 10.776 -10.674 -44.470 1.00 85.75 518 ILE A CA 1
ATOM 4215 C C . ILE A 1 518 ? 11.286 -11.030 -45.875 1.00 85.75 518 ILE A C 1
ATOM 4217 O O . ILE A 1 518 ? 10.735 -10.547 -46.864 1.00 85.75 518 ILE A O 1
ATOM 4221 N N . LEU A 1 519 ? 12.329 -11.860 -45.973 1.00 86.56 519 LEU A N 1
ATOM 4222 C CA . LEU A 1 519 ? 12.911 -12.347 -47.225 1.00 86.56 519 LEU A CA 1
ATOM 4223 C C . LEU A 1 519 ? 13.531 -13.742 -47.055 1.00 86.56 519 LEU A C 1
ATOM 4225 O O . LEU A 1 519 ? 13.844 -14.166 -45.952 1.00 86.56 519 LEU A O 1
ATOM 4229 N N . ASN A 1 520 ? 13.745 -14.475 -48.148 1.00 88.50 520 ASN A N 1
ATOM 4230 C CA . ASN A 1 520 ? 14.394 -15.785 -48.068 1.00 88.50 520 ASN A CA 1
ATOM 4231 C C . ASN A 1 520 ? 15.919 -15.616 -47.920 1.00 88.50 520 ASN A C 1
ATOM 4233 O O . ASN A 1 520 ? 16.618 -15.454 -48.919 1.00 88.50 520 ASN A O 1
ATOM 4237 N N . VAL A 1 521 ? 16.421 -15.633 -46.679 1.00 88.94 521 VAL A N 1
ATOM 4238 C CA . VAL A 1 521 ? 17.841 -15.378 -46.353 1.00 88.94 521 VAL A CA 1
ATOM 4239 C C . VAL A 1 521 ? 18.793 -16.299 -47.121 1.00 88.94 521 VAL A C 1
ATOM 4241 O O . VAL A 1 521 ? 19.790 -15.820 -47.652 1.00 88.94 521 VAL A O 1
ATOM 4244 N N . GLU A 1 522 ? 18.471 -17.590 -47.244 1.00 87.56 522 GLU A N 1
ATOM 4245 C CA . GLU A 1 522 ? 19.317 -18.565 -47.946 1.00 87.56 522 GLU A CA 1
ATOM 4246 C C . GLU A 1 522 ? 19.473 -18.231 -49.437 1.00 87.56 522 GLU A C 1
ATOM 4248 O O . GLU A 1 522 ? 20.596 -18.109 -49.915 1.00 87.56 522 GLU A O 1
ATOM 4253 N N . LYS A 1 523 ? 18.375 -17.959 -50.158 1.00 88.44 523 LYS A N 1
ATOM 4254 C CA . LYS A 1 523 ? 18.434 -17.523 -51.568 1.00 88.44 523 LYS A CA 1
ATOM 4255 C C . LYS A 1 523 ? 19.107 -16.165 -51.746 1.00 88.44 523 LYS A C 1
ATOM 4257 O O . LYS A 1 523 ? 19.744 -15.925 -52.763 1.00 88.44 523 LYS A O 1
ATOM 4262 N N . MET A 1 524 ? 18.952 -15.260 -50.782 1.00 89.31 524 MET A N 1
ATOM 4263 C CA . MET A 1 524 ? 19.622 -13.959 -50.820 1.00 89.31 524 MET A CA 1
ATOM 4264 C C . MET A 1 524 ? 21.136 -14.093 -50.595 1.00 89.31 524 MET A C 1
ATOM 4266 O O . MET A 1 524 ? 21.884 -13.300 -51.152 1.00 89.31 524 MET A O 1
ATOM 4270 N N . ARG A 1 525 ? 21.597 -15.118 -49.860 1.00 89.50 525 ARG A N 1
ATOM 4271 C CA . ARG A 1 525 ? 23.023 -15.431 -49.640 1.00 89.50 525 ARG A CA 1
ATOM 4272 C C . ARG A 1 525 ? 23.737 -15.962 -50.899 1.00 89.50 525 ARG A C 1
ATOM 4274 O O . ARG A 1 525 ? 24.957 -16.070 -50.897 1.00 89.50 525 ARG A O 1
ATOM 4281 N N . GLU A 1 526 ? 22.999 -16.287 -51.962 1.00 91.25 526 GLU A N 1
ATOM 4282 C CA . GLU A 1 526 ? 23.543 -16.658 -53.280 1.00 91.25 526 GLU A CA 1
ATOM 4283 C C . GLU A 1 526 ? 23.761 -15.436 -54.205 1.00 91.25 526 GLU A C 1
ATOM 4285 O O . GLU A 1 526 ? 24.232 -15.591 -55.333 1.00 91.25 526 GLU A O 1
ATOM 4290 N N . LEU A 1 527 ? 23.403 -14.220 -53.766 1.00 91.44 527 LEU A N 1
ATOM 4291 C CA . LEU A 1 527 ? 23.423 -12.999 -54.580 1.00 91.44 527 LEU A CA 1
ATOM 4292 C C . LEU A 1 527 ? 24.552 -12.036 -54.166 1.00 91.44 527 LEU A C 1
ATOM 4294 O O . LEU A 1 527 ? 24.800 -11.878 -52.977 1.00 91.44 527 LEU A O 1
ATOM 4298 N N . PRO A 1 528 ? 25.173 -11.297 -55.108 1.00 91.56 528 PRO A N 1
ATOM 4299 C CA . PRO A 1 528 ? 26.131 -10.240 -54.777 1.00 91.56 528 PRO A CA 1
ATOM 4300 C C . PRO A 1 528 ? 25.557 -9.143 -53.864 1.00 91.56 528 PRO A C 1
ATOM 4302 O O . PRO A 1 528 ? 24.387 -8.773 -53.986 1.00 91.56 528 PRO A O 1
ATOM 4305 N N . ASP A 1 529 ? 26.416 -8.539 -53.040 1.00 87.69 529 ASP A N 1
ATOM 4306 C CA . ASP A 1 529 ? 26.134 -7.477 -52.057 1.00 87.69 529 ASP A CA 1
ATOM 4307 C C . ASP A 1 529 ? 25.236 -6.347 -52.614 1.00 87.69 529 ASP A C 1
ATOM 4309 O O . ASP A 1 529 ? 24.268 -5.903 -51.987 1.00 87.69 529 ASP A O 1
ATOM 4313 N N . ASP A 1 530 ? 25.529 -5.902 -53.839 1.00 90.81 530 ASP A N 1
ATOM 4314 C CA . ASP A 1 530 ? 24.781 -4.879 -54.578 1.00 90.81 530 ASP A CA 1
ATOM 4315 C C . ASP A 1 530 ? 23.362 -5.342 -54.965 1.00 90.81 530 ASP A C 1
ATOM 4317 O O . ASP A 1 530 ? 22.405 -4.574 -54.854 1.00 90.81 530 ASP A O 1
ATOM 4321 N N . HIS A 1 531 ? 23.190 -6.610 -55.350 1.00 91.25 531 HIS A N 1
ATOM 4322 C CA . HIS A 1 531 ? 21.876 -7.187 -55.644 1.00 91.25 531 HIS A CA 1
ATOM 4323 C C . HIS A 1 531 ? 21.045 -7.357 -54.365 1.00 91.25 531 HIS A C 1
ATOM 4325 O O . HIS A 1 531 ? 19.859 -7.020 -54.374 1.00 91.25 531 HIS A O 1
ATOM 4331 N N . ILE A 1 532 ? 21.658 -7.795 -53.255 1.00 91.94 532 ILE A N 1
ATOM 4332 C CA . ILE A 1 532 ? 21.008 -7.840 -51.933 1.00 91.94 532 ILE A CA 1
ATOM 4333 C C . ILE A 1 532 ? 20.505 -6.441 -51.555 1.00 91.94 532 ILE A C 1
ATOM 4335 O O . ILE A 1 532 ? 19.334 -6.267 -51.210 1.00 91.94 532 ILE A O 1
ATOM 4339 N N . SER A 1 533 ? 21.371 -5.434 -51.686 1.00 91.00 533 SER A N 1
ATOM 4340 C CA . SER A 1 533 ? 21.065 -4.040 -51.355 1.00 91.00 533 SER A CA 1
ATOM 4341 C C . SER A 1 533 ? 19.950 -3.462 -52.233 1.00 91.00 533 SER A C 1
ATOM 4343 O O . SER A 1 533 ? 19.009 -2.847 -51.727 1.00 91.00 533 SER A O 1
ATOM 4345 N N . LYS A 1 534 ? 19.991 -3.694 -53.550 1.00 91.00 534 LYS A N 1
ATOM 4346 C CA . LYS A 1 534 ? 18.946 -3.249 -54.488 1.00 91.00 534 LYS A CA 1
ATOM 4347 C C . LYS A 1 534 ? 17.591 -3.885 -54.185 1.00 91.00 534 LYS A C 1
ATOM 4349 O O . LYS A 1 534 ? 16.594 -3.168 -54.118 1.00 91.00 534 LYS A O 1
ATOM 4354 N N . LEU A 1 535 ? 17.549 -5.198 -53.951 1.00 90.81 535 LEU A N 1
ATOM 4355 C CA . LEU A 1 535 ? 16.313 -5.917 -53.626 1.00 90.81 535 LEU A CA 1
ATOM 4356 C C . LEU A 1 535 ? 15.726 -5.475 -52.278 1.00 90.81 535 LEU A C 1
ATOM 4358 O O . LEU A 1 535 ? 14.521 -5.237 -52.195 1.00 90.81 535 LEU A O 1
ATOM 4362 N N . TRP A 1 536 ? 16.560 -5.310 -51.244 1.00 93.25 536 TRP A N 1
ATOM 4363 C CA . TRP A 1 536 ? 16.119 -4.847 -49.924 1.00 93.25 536 TRP A CA 1
ATOM 4364 C C . TRP A 1 536 ? 15.450 -3.474 -49.980 1.00 93.25 536 TRP A C 1
ATOM 4366 O O . TRP A 1 536 ? 14.361 -3.293 -49.428 1.00 93.25 536 TRP A O 1
ATOM 4376 N N . ASN A 1 537 ? 16.087 -2.524 -50.670 1.00 90.25 537 ASN A N 1
ATOM 4377 C CA . ASN A 1 537 ? 15.590 -1.156 -50.751 1.00 90.25 537 ASN A CA 1
ATOM 4378 C C . ASN A 1 537 ? 14.368 -1.051 -51.683 1.00 90.25 537 ASN A C 1
ATOM 4380 O O . ASN A 1 537 ? 13.387 -0.406 -51.324 1.00 90.25 537 ASN A O 1
ATOM 4384 N N . ALA A 1 538 ? 14.342 -1.760 -52.819 1.00 87.56 538 ALA A N 1
ATOM 4385 C CA . ALA A 1 538 ? 13.178 -1.783 -53.716 1.00 87.56 538 ALA A CA 1
ATOM 4386 C C . ALA A 1 538 ? 11.919 -2.405 -53.067 1.00 87.56 538 ALA A C 1
ATOM 4388 O O . ALA A 1 538 ? 10.801 -1.927 -53.272 1.00 87.56 538 ALA A O 1
ATOM 4389 N N . HIS A 1 539 ? 12.087 -3.440 -52.238 1.00 87.50 539 HIS A N 1
ATOM 4390 C CA . HIS A 1 539 ? 10.993 -4.097 -51.509 1.00 87.50 539 HIS A CA 1
ATOM 4391 C C . HIS A 1 539 ? 10.354 -3.216 -50.417 1.00 87.50 539 HIS A C 1
ATOM 4393 O O . HIS A 1 539 ? 9.212 -3.459 -50.023 1.00 87.50 539 HIS A O 1
ATOM 4399 N N . HIS A 1 540 ? 11.066 -2.202 -49.920 1.00 87.12 540 HIS A N 1
ATOM 4400 C CA . HIS A 1 540 ? 10.541 -1.263 -48.926 1.00 87.12 540 HIS A CA 1
ATOM 4401 C C . HIS A 1 540 ? 10.114 0.073 -49.542 1.00 87.12 540 HIS A C 1
ATOM 4403 O O . HIS A 1 540 ? 9.113 0.624 -49.107 1.00 87.12 540 HIS A O 1
ATOM 4409 N N . ALA A 1 541 ? 10.758 0.526 -50.623 1.00 83.12 541 ALA A N 1
ATOM 4410 C CA . ALA A 1 541 ? 10.338 1.702 -51.392 1.00 83.12 541 ALA A CA 1
ATOM 4411 C C . ALA A 1 541 ? 8.949 1.562 -52.052 1.00 83.12 541 ALA A C 1
ATOM 4413 O O . ALA A 1 541 ? 8.362 2.554 -52.470 1.00 83.12 541 ALA A O 1
ATOM 4414 N N . THR A 1 542 ? 8.414 0.341 -52.149 1.00 80.62 542 THR A N 1
ATOM 4415 C CA . THR A 1 542 ? 7.043 0.054 -52.614 1.00 80.62 542 THR A CA 1
ATOM 4416 C C . THR A 1 542 ? 6.004 0.013 -51.482 1.00 80.62 542 THR A C 1
ATOM 4418 O O . THR A 1 542 ? 4.871 -0.405 -51.716 1.00 80.62 542 THR A O 1
ATOM 4421 N N . LYS A 1 543 ? 6.368 0.416 -50.255 1.00 81.94 543 LYS A N 1
ATOM 4422 C CA . LYS A 1 543 ? 5.488 0.401 -49.079 1.00 81.94 543 LYS A CA 1
ATOM 4423 C C . LYS A 1 543 ? 5.415 1.777 -48.437 1.00 81.94 543 LYS A C 1
ATOM 4425 O O . LYS A 1 543 ? 6.437 2.345 -48.057 1.00 81.94 543 LYS A O 1
ATOM 4430 N N . ASP A 1 544 ? 4.196 2.251 -48.219 1.00 71.31 544 ASP A N 1
ATOM 4431 C CA . ASP A 1 544 ? 3.960 3.461 -47.440 1.00 71.31 544 ASP A CA 1
ATOM 4432 C C . ASP A 1 544 ? 4.518 3.313 -46.014 1.00 71.31 544 ASP A C 1
ATOM 4434 O O . ASP A 1 544 ? 4.554 2.216 -45.439 1.00 71.31 544 ASP A O 1
ATOM 4438 N N . ASN A 1 545 ? 4.963 4.432 -45.440 1.00 81.69 545 ASN A N 1
ATOM 4439 C CA . ASN A 1 545 ? 5.486 4.537 -44.072 1.00 81.69 545 ASN A CA 1
ATOM 4440 C C . ASN A 1 545 ? 6.696 3.629 -43.753 1.00 81.69 545 ASN A C 1
ATOM 4442 O O . ASN A 1 545 ? 6.961 3.342 -42.586 1.00 81.69 545 ASN A O 1
ATOM 4446 N N . HIS A 1 546 ? 7.444 3.176 -44.764 1.00 86.06 546 HIS A N 1
ATOM 4447 C CA . HIS A 1 546 ? 8.668 2.392 -44.584 1.00 86.06 546 HIS A CA 1
ATOM 4448 C C . HIS A 1 546 ? 9.915 3.168 -45.011 1.00 86.06 546 HIS A C 1
ATOM 4450 O O . HIS A 1 546 ? 9.930 3.849 -46.033 1.00 86.06 546 HIS A O 1
ATOM 4456 N N . LEU A 1 547 ? 10.997 2.984 -44.256 1.00 87.75 547 LEU A N 1
ATOM 4457 C CA . LEU A 1 547 ? 12.352 3.376 -44.642 1.00 87.75 547 LEU A CA 1
ATOM 4458 C C . LEU A 1 547 ? 13.237 2.132 -44.734 1.00 87.75 547 LEU A C 1
ATOM 4460 O O . LEU A 1 547 ? 13.008 1.134 -44.047 1.00 87.75 547 LEU A O 1
ATOM 4464 N N . SER A 1 548 ? 14.274 2.189 -45.560 1.00 91.94 548 SER A N 1
ATOM 4465 C CA . SER A 1 548 ? 15.253 1.112 -45.682 1.00 91.94 548 SER A CA 1
ATOM 4466 C C . SER A 1 548 ? 16.629 1.648 -46.040 1.00 91.94 548 SER A C 1
ATOM 4468 O O . SER A 1 548 ? 16.744 2.600 -46.811 1.00 91.94 548 SER A O 1
ATOM 4470 N N . ALA A 1 549 ? 17.668 1.003 -45.518 1.00 91.44 549 ALA A N 1
ATOM 4471 C CA . ALA A 1 549 ? 19.037 1.213 -45.966 1.00 91.44 549 ALA A CA 1
ATOM 4472 C C . ALA A 1 549 ? 19.830 -0.097 -45.950 1.00 91.44 549 ALA A C 1
ATOM 4474 O O . ALA A 1 549 ? 19.471 -1.063 -45.271 1.00 91.44 549 ALA A O 1
ATOM 4475 N N . SER A 1 550 ? 20.950 -0.093 -46.663 1.00 93.62 550 SER A N 1
ATOM 4476 C CA . SER A 1 550 ? 21.966 -1.144 -46.638 1.00 93.62 550 SER A CA 1
ATOM 4477 C C . SER A 1 550 ? 23.251 -0.502 -46.120 1.00 93.62 550 SER A C 1
ATOM 4479 O O . SER A 1 550 ? 23.772 0.417 -46.747 1.00 93.62 550 SER A O 1
ATOM 4481 N N . ILE A 1 551 ? 23.698 -0.909 -44.933 1.00 93.69 551 ILE A N 1
ATOM 4482 C CA . ILE A 1 551 ? 24.787 -0.264 -44.192 1.00 93.69 551 ILE A CA 1
ATOM 4483 C C . ILE A 1 551 ? 26.013 -1.173 -44.232 1.00 93.69 551 ILE A C 1
ATOM 4485 O O . ILE A 1 551 ? 25.927 -2.358 -43.916 1.00 93.69 551 ILE A O 1
ATOM 4489 N N . GLU A 1 552 ? 27.165 -0.615 -44.592 1.00 94.81 552 GLU A N 1
ATOM 4490 C CA . GLU A 1 552 ? 28.438 -1.332 -44.540 1.00 94.81 552 GLU A CA 1
ATOM 4491 C C . GLU A 1 552 ? 28.790 -1.717 -43.092 1.00 94.81 552 GLU A C 1
ATOM 4493 O O . GLU A 1 552 ? 28.688 -0.896 -42.171 1.00 94.81 552 GLU A O 1
ATOM 4498 N N . ARG A 1 553 ? 29.248 -2.957 -42.895 1.00 92.81 553 ARG A N 1
ATOM 4499 C CA . ARG A 1 553 ? 29.619 -3.537 -41.599 1.00 92.81 553 ARG A CA 1
ATOM 4500 C C . ARG A 1 553 ? 30.483 -2.603 -40.751 1.00 92.81 553 ARG A C 1
ATOM 4502 O O . ARG A 1 553 ? 30.128 -2.363 -39.600 1.00 92.81 553 ARG A O 1
ATOM 4509 N N . SER A 1 554 ? 31.573 -2.056 -41.299 1.00 92.31 554 SER A N 1
ATOM 4510 C CA . SER A 1 554 ? 32.507 -1.215 -40.527 1.00 92.31 554 SER A CA 1
ATOM 4511 C C . SER A 1 554 ? 31.849 0.070 -40.007 1.00 92.31 554 SER A C 1
ATOM 4513 O O . SER A 1 554 ? 32.160 0.564 -38.918 1.00 92.31 554 SER A O 1
ATOM 4515 N N . THR A 1 555 ? 30.878 0.596 -40.759 1.00 92.81 555 THR A N 1
ATOM 4516 C CA . THR A 1 555 ? 30.100 1.765 -40.361 1.00 92.81 555 THR A CA 1
ATOM 4517 C C . THR A 1 555 ? 29.083 1.408 -39.286 1.00 92.81 555 THR A C 1
ATOM 4519 O O . THR A 1 555 ? 29.013 2.120 -38.284 1.00 92.81 555 THR A O 1
ATOM 4522 N N . TYR A 1 556 ? 28.372 0.286 -39.422 1.00 94.56 556 TYR A N 1
ATOM 4523 C CA . TYR A 1 556 ? 27.443 -0.181 -38.393 1.00 94.56 556 TYR A CA 1
ATOM 4524 C C . TYR A 1 556 ? 28.145 -0.560 -37.078 1.00 94.56 556 TYR A C 1
ATOM 4526 O O . TYR A 1 556 ? 27.721 -0.104 -36.020 1.00 94.56 556 TYR A O 1
ATOM 4534 N N . GLU A 1 557 ? 29.241 -1.327 -37.116 1.00 92.31 557 GLU A N 1
ATOM 4535 C CA . GLU A 1 557 ? 30.004 -1.717 -35.916 1.00 92.31 557 GLU A CA 1
ATOM 4536 C C . GLU A 1 557 ? 30.516 -0.490 -35.141 1.00 92.31 557 GLU A C 1
ATOM 4538 O O . GLU A 1 557 ? 30.498 -0.475 -33.910 1.00 92.31 557 GLU A O 1
ATOM 4543 N N . SER A 1 558 ? 30.917 0.571 -35.847 1.00 92.38 558 SER A N 1
ATOM 4544 C CA . SER A 1 558 ? 31.345 1.833 -35.237 1.00 92.38 558 SER A CA 1
ATOM 4545 C C . SER A 1 558 ? 30.184 2.615 -34.601 1.00 92.38 558 SER A C 1
ATOM 4547 O O . SER A 1 558 ? 30.333 3.100 -33.477 1.00 92.38 558 SER A O 1
ATOM 4549 N N . ILE A 1 559 ? 29.012 2.681 -35.251 1.00 93.88 559 ILE A N 1
ATOM 4550 C CA . ILE A 1 559 ? 27.789 3.245 -34.645 1.00 93.88 559 ILE A CA 1
ATOM 4551 C C . ILE A 1 559 ? 27.409 2.439 -33.396 1.00 93.88 559 ILE A C 1
ATOM 4553 O O . ILE A 1 559 ? 27.205 3.021 -32.333 1.00 93.88 559 ILE A O 1
ATOM 4557 N N . TYR A 1 560 ? 27.401 1.106 -33.491 1.00 93.12 560 TYR A N 1
ATOM 4558 C CA . TYR A 1 560 ? 27.098 0.183 -32.395 1.00 93.12 560 TYR A CA 1
ATOM 4559 C C . TYR A 1 560 ? 28.029 0.393 -31.187 1.00 93.12 560 TYR A C 1
ATOM 4561 O O . TYR A 1 560 ? 27.567 0.448 -30.046 1.00 93.12 560 TYR A O 1
ATOM 4569 N N . GLN A 1 561 ? 29.336 0.569 -31.410 1.00 92.00 561 GLN A N 1
ATOM 4570 C CA . GLN A 1 561 ? 30.304 0.843 -30.338 1.00 92.00 561 GLN A CA 1
ATOM 4571 C C . GLN A 1 561 ? 30.050 2.170 -29.611 1.00 92.00 561 GLN A C 1
ATOM 4573 O O . GLN A 1 561 ? 30.344 2.263 -28.417 1.00 92.00 561 GLN A O 1
ATOM 4578 N N . GLN A 1 562 ? 29.515 3.188 -30.293 1.00 93.31 562 GLN A N 1
ATOM 4579 C CA . GLN A 1 562 ? 29.122 4.441 -29.644 1.00 93.31 562 GLN A CA 1
ATOM 4580 C C . GLN A 1 562 ? 27.739 4.330 -28.995 1.00 93.31 562 GLN A C 1
ATOM 4582 O O . GLN A 1 562 ? 27.590 4.763 -27.859 1.00 93.31 562 GLN A O 1
ATOM 4587 N N . ALA A 1 563 ? 26.768 3.661 -29.622 1.00 91.19 563 ALA A N 1
ATOM 4588 C CA . ALA A 1 563 ? 25.470 3.339 -29.020 1.00 91.19 563 ALA A CA 1
ATOM 4589 C C . ALA A 1 563 ? 25.625 2.582 -27.688 1.00 91.19 563 ALA A C 1
ATOM 4591 O O . ALA A 1 563 ? 24.958 2.899 -26.710 1.00 91.19 563 ALA A O 1
ATOM 4592 N N . ARG A 1 564 ? 26.575 1.640 -27.594 1.00 88.50 564 ARG A N 1
ATOM 4593 C CA . ARG A 1 564 ? 26.892 0.920 -26.345 1.00 88.50 564 ARG A CA 1
ATOM 4594 C C . ARG A 1 564 ? 27.483 1.788 -25.225 1.00 88.50 564 ARG A C 1
ATOM 4596 O O . ARG A 1 564 ? 27.477 1.338 -24.083 1.00 88.50 564 ARG A O 1
ATOM 4603 N N . LYS A 1 565 ? 27.997 2.985 -25.528 1.00 88.69 565 LYS A N 1
ATOM 4604 C CA . LYS A 1 565 ? 28.452 3.986 -24.538 1.00 88.69 565 LYS A CA 1
ATOM 4605 C C . LYS A 1 565 ? 27.385 5.047 -24.268 1.00 88.69 565 LYS A C 1
ATOM 4607 O O . LYS A 1 565 ? 27.282 5.549 -23.154 1.00 88.69 565 LYS A O 1
ATOM 4612 N N . PHE A 1 566 ? 26.609 5.362 -25.301 1.00 91.88 566 PHE A N 1
ATOM 4613 C CA . PHE A 1 566 ? 25.679 6.476 -25.380 1.00 91.88 566 PHE A CA 1
ATOM 4614 C C . PHE A 1 566 ? 24.290 5.976 -25.836 1.00 91.88 566 PHE A C 1
ATOM 4616 O O . PHE A 1 566 ? 23.880 6.256 -26.966 1.00 91.88 566 PHE A O 1
ATOM 4623 N N . PRO A 1 567 ? 23.581 5.166 -25.025 1.00 89.75 567 PRO A N 1
ATOM 4624 C CA . PRO A 1 567 ? 22.406 4.416 -25.477 1.00 89.75 567 PRO A CA 1
ATOM 4625 C C . PRO A 1 567 ? 21.155 5.266 -25.728 1.00 89.75 567 PRO A C 1
ATOM 4627 O O . PRO A 1 567 ? 20.221 4.764 -26.348 1.00 89.75 567 PRO A O 1
ATOM 4630 N N . ALA A 1 568 ? 21.120 6.529 -25.295 1.00 92.25 568 ALA A N 1
ATOM 4631 C CA . ALA A 1 568 ? 19.996 7.426 -25.552 1.00 92.25 568 ALA A CA 1
ATOM 4632 C C . ALA A 1 568 ? 20.455 8.866 -25.822 1.00 92.25 568 ALA A C 1
ATOM 4634 O O . ALA A 1 568 ? 21.510 9.282 -25.356 1.00 92.25 568 ALA A O 1
ATOM 4635 N N . PHE A 1 569 ? 19.679 9.652 -26.565 1.00 95.25 569 PHE A N 1
ATOM 4636 C CA . PHE A 1 569 ? 20.020 11.051 -26.857 1.00 95.25 569 PHE A CA 1
ATOM 4637 C C . PHE A 1 569 ? 18.767 11.897 -27.124 1.00 95.25 569 PHE A C 1
ATOM 4639 O O . PHE A 1 569 ? 17.647 11.386 -27.108 1.00 95.25 569 PHE A O 1
ATOM 4646 N N . VAL A 1 570 ? 18.942 13.196 -27.375 1.00 93.62 570 VAL A N 1
ATOM 4647 C CA . VAL A 1 570 ? 17.868 14.094 -27.825 1.00 93.62 570 VAL A CA 1
ATOM 4648 C C . VAL A 1 570 ? 18.262 14.778 -29.128 1.00 93.62 570 VAL A C 1
ATOM 4650 O O . VAL A 1 570 ? 19.378 15.275 -29.250 1.00 93.62 570 VAL A O 1
ATOM 4653 N N . LEU A 1 571 ? 17.348 14.808 -30.098 1.00 93.19 571 LEU A N 1
ATOM 4654 C CA . LEU A 1 571 ? 17.552 15.424 -31.408 1.00 93.19 571 LEU A CA 1
ATOM 4655 C C . LEU A 1 571 ? 16.453 16.462 -31.686 1.00 93.19 571 LEU A C 1
ATOM 4657 O O . LEU A 1 571 ? 15.282 16.084 -31.757 1.00 93.19 571 LEU A O 1
ATOM 4661 N N . PRO A 1 572 ? 16.787 17.755 -31.835 1.00 92.12 572 PRO A N 1
ATOM 4662 C CA . PRO A 1 572 ? 15.841 18.759 -32.307 1.00 92.12 572 PRO A CA 1
ATOM 4663 C C . PRO A 1 572 ? 15.618 18.633 -33.825 1.00 92.12 572 PRO A C 1
ATOM 4665 O O . PRO A 1 572 ? 16.565 18.394 -34.567 1.00 92.12 572 PRO A O 1
ATOM 4668 N N . ILE A 1 573 ? 14.386 18.837 -34.294 1.00 87.69 573 ILE A N 1
ATOM 4669 C CA . ILE A 1 573 ? 14.039 19.082 -35.702 1.00 87.69 573 ILE A CA 1
ATOM 4670 C C . ILE A 1 573 ? 13.583 20.546 -35.833 1.00 87.69 573 ILE A C 1
ATOM 4672 O O . ILE A 1 573 ? 12.703 20.961 -35.068 1.00 87.69 573 ILE A O 1
ATOM 4676 N N . PRO A 1 574 ? 14.133 21.336 -36.776 1.00 85.44 574 PRO A N 1
ATOM 4677 C CA . PRO A 1 574 ? 13.653 22.689 -37.053 1.00 85.44 574 PRO A CA 1
ATOM 4678 C C . PRO A 1 574 ? 12.182 22.723 -37.495 1.00 85.44 574 PRO A C 1
ATOM 4680 O O . PRO A 1 574 ? 11.726 21.894 -38.287 1.00 85.44 574 PRO A O 1
ATOM 4683 N N . ARG A 1 575 ? 11.439 23.726 -37.021 1.00 82.25 575 ARG A N 1
ATOM 4684 C CA . ARG A 1 575 ? 10.051 24.017 -37.412 1.00 82.25 575 ARG A CA 1
ATOM 4685 C C . ARG A 1 575 ? 9.906 25.509 -37.706 1.00 82.25 575 ARG A C 1
ATOM 4687 O O . ARG A 1 575 ? 10.343 26.336 -36.910 1.00 82.25 575 ARG A O 1
ATOM 4694 N N . GLU A 1 576 ? 9.258 25.876 -38.808 1.00 77.88 576 GLU A N 1
ATOM 4695 C CA . GLU A 1 576 ? 8.793 27.258 -38.971 1.00 77.88 576 GLU A CA 1
ATOM 4696 C C . GLU A 1 576 ? 7.602 27.503 -38.036 1.00 77.88 576 GLU A C 1
ATOM 4698 O O . GLU A 1 576 ? 6.642 26.732 -38.037 1.00 77.88 576 GLU A O 1
ATOM 4703 N N . VAL A 1 577 ? 7.658 28.575 -37.244 1.00 71.25 577 VAL A N 1
ATOM 4704 C CA . VAL A 1 577 ? 6.583 28.990 -36.335 1.00 71.25 577 VAL A CA 1
ATOM 4705 C C . VAL A 1 577 ? 6.251 30.455 -36.609 1.00 71.25 577 VAL A C 1
ATOM 4707 O O . VAL A 1 577 ? 7.137 31.312 -36.642 1.00 71.25 577 VAL A O 1
ATOM 4710 N N . GLU A 1 578 ? 4.973 30.766 -36.802 1.00 63.03 578 GLU A N 1
ATOM 4711 C CA . GLU A 1 578 ? 4.512 32.152 -36.890 1.00 63.03 578 GLU A CA 1
ATOM 4712 C C . GLU A 1 578 ? 4.451 32.744 -35.476 1.00 63.03 578 GLU A C 1
ATOM 4714 O O . GLU A 1 578 ? 3.721 32.258 -34.613 1.00 63.03 578 GLU A O 1
ATOM 4719 N N . GLY A 1 579 ? 5.276 33.759 -35.207 1.00 61.97 579 GLY A N 1
ATOM 4720 C CA . GLY A 1 579 ? 5.229 34.500 -33.948 1.00 61.97 579 GLY A CA 1
ATOM 4721 C C . GLY A 1 579 ? 4.061 35.488 -33.904 1.00 61.97 579 GLY A C 1
ATOM 4722 O O . GLY A 1 579 ? 3.494 35.834 -34.936 1.00 61.97 579 GLY A O 1
ATOM 4723 N N . GLU A 1 580 ? 3.763 36.012 -32.712 1.00 58.41 580 GLU A N 1
ATOM 4724 C CA . GLU A 1 580 ? 2.672 36.977 -32.464 1.00 58.41 580 GLU A CA 1
ATOM 4725 C C . GLU A 1 580 ? 2.723 38.220 -33.381 1.00 58.41 580 GLU A C 1
ATOM 4727 O O . GLU A 1 580 ? 1.690 38.781 -33.734 1.00 58.41 580 GLU A O 1
ATOM 4732 N N . ASP A 1 581 ? 3.922 38.602 -33.837 1.00 67.44 581 ASP A N 1
ATOM 4733 C CA . ASP A 1 581 ? 4.182 39.704 -34.775 1.00 67.44 581 ASP A CA 1
ATOM 4734 C C . ASP A 1 581 ? 3.896 39.362 -36.262 1.00 67.44 581 ASP A C 1
ATOM 4736 O O . ASP A 1 581 ? 4.278 40.125 -37.150 1.00 67.44 581 ASP A O 1
ATOM 4740 N N . MET A 1 582 ? 3.342 38.178 -36.567 1.00 58.28 582 MET A N 1
ATOM 4741 C CA . MET A 1 582 ? 3.327 37.531 -37.900 1.00 58.28 582 MET A CA 1
ATOM 4742 C C . MET A 1 582 ? 4.731 37.299 -38.504 1.00 58.28 582 MET A C 1
ATOM 4744 O O . MET A 1 582 ? 4.881 36.974 -39.683 1.00 58.28 582 MET A O 1
ATOM 4748 N N . ALA A 1 583 ? 5.786 37.446 -37.700 1.00 58.28 583 ALA A N 1
ATOM 4749 C CA . ALA A 1 583 ? 7.160 37.171 -38.095 1.00 58.28 583 ALA A CA 1
ATOM 4750 C C . ALA A 1 583 ? 7.467 35.674 -37.952 1.00 58.28 583 ALA A C 1
ATOM 4752 O O . ALA A 1 583 ? 7.324 35.112 -36.862 1.00 58.28 583 ALA A O 1
ATOM 4753 N N . LYS A 1 584 ? 7.950 35.039 -39.028 1.00 61.94 584 LYS A N 1
ATOM 4754 C CA . LYS A 1 584 ? 8.465 33.664 -38.975 1.00 61.94 584 LYS A CA 1
ATOM 4755 C C . LYS A 1 584 ? 9.674 33.594 -38.038 1.00 61.94 584 LYS A C 1
ATOM 4757 O O . LYS A 1 584 ? 10.688 34.247 -38.281 1.00 61.94 584 LYS A O 1
ATOM 4762 N N . LYS A 1 585 ? 9.565 32.789 -36.983 1.00 72.81 585 LYS A N 1
ATOM 4763 C CA . LYS A 1 585 ? 10.642 32.438 -36.047 1.00 72.81 585 LYS A CA 1
ATOM 4764 C C . LYS A 1 585 ? 10.881 30.929 -36.166 1.00 72.81 585 LYS A C 1
ATOM 4766 O O . LYS A 1 585 ? 9.943 30.172 -36.409 1.00 72.81 585 LYS A O 1
ATOM 4771 N N . MET A 1 586 ? 12.126 30.481 -36.029 1.00 74.25 586 MET A N 1
ATOM 4772 C CA . MET A 1 586 ? 12.428 29.049 -36.073 1.00 74.25 586 MET A CA 1
ATOM 4773 C C . MET A 1 586 ? 12.244 28.448 -34.678 1.00 74.25 586 MET A C 1
ATOM 4775 O O . MET A 1 586 ? 12.922 28.837 -33.729 1.00 74.25 586 MET A O 1
ATOM 4779 N N . GLY A 1 587 ? 11.275 27.546 -34.556 1.00 81.88 587 GLY A N 1
ATOM 4780 C CA . GLY A 1 587 ? 11.061 26.708 -33.383 1.00 81.88 587 GLY A CA 1
ATOM 4781 C C . GLY A 1 587 ? 11.711 25.338 -33.555 1.00 81.88 587 GLY A C 1
ATOM 4782 O O . GLY A 1 587 ? 12.246 25.010 -34.614 1.00 81.88 587 GLY A O 1
ATOM 4783 N N . TYR A 1 588 ? 11.628 24.522 -32.507 1.00 86.50 588 TYR A N 1
ATOM 4784 C CA . TYR A 1 588 ? 12.253 23.205 -32.469 1.00 86.50 588 TYR A CA 1
ATOM 4785 C C . TYR A 1 588 ? 11.330 22.155 -31.856 1.00 86.50 588 TYR A C 1
ATOM 4787 O O . TYR A 1 588 ? 10.890 22.290 -30.713 1.00 86.50 588 TYR A O 1
ATOM 4795 N N . GLU A 1 589 ? 11.079 21.079 -32.600 1.00 87.12 589 GLU A N 1
ATOM 4796 C CA . GLU A 1 589 ? 10.430 19.878 -32.079 1.00 87.12 589 GLU A CA 1
ATOM 4797 C C . GLU A 1 589 ? 11.504 18.854 -31.706 1.00 87.12 589 GLU A C 1
ATOM 4799 O O . GLU A 1 589 ? 12.272 18.416 -32.556 1.00 87.12 589 GLU A O 1
ATOM 4804 N N . VAL A 1 590 ? 11.595 18.484 -30.430 1.00 90.25 590 VAL A N 1
ATOM 4805 C CA . VAL A 1 590 ? 12.689 17.639 -29.933 1.00 90.25 590 VAL A CA 1
ATOM 4806 C C . VAL A 1 590 ? 12.227 16.198 -29.770 1.00 90.25 590 VAL A C 1
ATOM 4808 O O . VAL A 1 590 ? 11.230 15.943 -29.100 1.00 90.25 590 VAL A O 1
ATOM 4811 N N . PHE A 1 591 ? 12.984 15.255 -30.320 1.00 91.12 591 PHE A N 1
ATOM 4812 C CA . PHE A 1 591 ? 12.747 13.818 -30.218 1.00 91.12 591 PHE A CA 1
ATOM 4813 C C . PHE A 1 591 ? 13.746 13.181 -29.253 1.00 91.12 591 PHE A C 1
ATOM 4815 O O . PHE A 1 591 ? 14.941 13.475 -29.296 1.00 91.12 591 PHE A O 1
ATOM 4822 N N . TYR A 1 592 ? 13.257 12.294 -28.390 1.00 90.00 592 TYR A N 1
ATOM 4823 C CA . TYR A 1 592 ? 14.081 11.358 -27.636 1.00 90.00 592 TYR A CA 1
ATOM 4824 C C . TYR A 1 592 ? 14.469 10.185 -28.537 1.00 90.00 592 TYR A C 1
ATOM 4826 O O . TYR A 1 592 ? 13.647 9.703 -29.318 1.00 90.00 592 TYR A O 1
ATOM 4834 N N . LEU A 1 593 ? 15.716 9.746 -28.418 1.00 90.94 593 LEU A N 1
ATOM 4835 C CA . LEU A 1 593 ? 16.327 8.658 -29.171 1.00 90.94 593 LEU A CA 1
ATOM 4836 C C . LEU A 1 593 ? 16.753 7.571 -28.184 1.00 90.94 593 LEU A C 1
ATOM 4838 O O . LEU A 1 593 ? 17.439 7.890 -27.218 1.00 90.94 593 LEU A O 1
ATOM 4842 N N . GLU A 1 594 ? 16.413 6.307 -28.445 1.00 86.62 594 GLU A N 1
ATOM 4843 C CA . GLU A 1 594 ? 16.807 5.163 -27.606 1.00 86.62 594 GLU A CA 1
ATOM 4844 C C . GLU A 1 594 ? 17.282 3.962 -28.447 1.00 86.62 594 GLU A C 1
ATOM 4846 O O . GLU A 1 594 ? 16.625 3.573 -29.417 1.00 86.62 594 GLU A O 1
ATOM 4851 N N . TRP A 1 595 ? 18.415 3.361 -28.068 1.00 88.62 595 TRP A N 1
ATOM 4852 C CA . TRP A 1 595 ? 18.980 2.150 -28.674 1.00 88.62 595 TRP A CA 1
ATOM 4853 C C . TRP A 1 595 ? 18.649 0.887 -27.866 1.00 88.62 595 TRP A C 1
ATOM 4855 O O . TRP A 1 595 ? 19.064 0.748 -26.714 1.00 88.62 595 TRP A O 1
ATOM 4865 N N . GLY A 1 596 ? 18.012 -0.088 -28.515 1.00 83.19 596 GLY A N 1
ATOM 4866 C CA . GLY A 1 596 ? 17.897 -1.460 -28.021 1.00 83.19 596 GLY A CA 1
ATOM 4867 C C . GLY A 1 596 ? 18.948 -2.374 -28.654 1.00 83.19 596 GLY A C 1
ATOM 4868 O O . GLY A 1 596 ? 19.253 -2.277 -29.843 1.00 83.19 596 GLY A O 1
ATOM 4869 N N . PHE A 1 597 ? 19.507 -3.296 -27.872 1.00 84.88 597 PHE A N 1
ATOM 4870 C CA . PHE A 1 597 ? 20.525 -4.253 -28.326 1.00 84.88 597 PHE A CA 1
ATOM 4871 C C . PHE A 1 597 ? 19.930 -5.660 -28.338 1.00 84.88 597 PHE A C 1
ATOM 4873 O O . PHE A 1 597 ? 19.253 -6.029 -27.383 1.00 84.88 597 PHE A O 1
ATOM 4880 N N . LEU A 1 598 ? 20.167 -6.432 -29.403 1.00 79.00 598 LEU A N 1
ATOM 4881 C CA . LEU A 1 598 ? 19.554 -7.747 -29.642 1.00 79.00 598 LEU A CA 1
ATOM 4882 C C . LEU A 1 598 ? 20.603 -8.883 -29.639 1.00 79.00 598 LEU A C 1
ATOM 4884 O O . LEU A 1 598 ? 21.808 -8.605 -29.694 1.00 79.00 598 LEU A O 1
ATOM 4888 N N . PRO A 1 599 ? 20.189 -10.166 -29.559 1.00 73.44 599 PRO A N 1
ATOM 4889 C CA . PRO A 1 599 ? 21.127 -11.282 -29.569 1.00 73.44 599 PRO A CA 1
ATOM 4890 C C . PRO A 1 599 ? 21.738 -11.475 -30.958 1.00 73.44 599 PRO A C 1
ATOM 4892 O O . PRO A 1 599 ? 21.034 -11.424 -31.965 1.00 73.44 599 PRO A O 1
ATOM 4895 N N . ASP A 1 600 ? 23.021 -11.828 -31.018 1.00 75.06 600 ASP A N 1
ATOM 4896 C CA . ASP A 1 600 ? 23.611 -12.432 -32.220 1.00 75.06 600 ASP A CA 1
ATOM 4897 C C . ASP A 1 600 ? 23.236 -13.925 -32.278 1.00 75.06 600 ASP A C 1
ATOM 4899 O O . ASP A 1 600 ? 24.072 -14.806 -32.081 1.00 75.06 600 ASP A O 1
ATOM 4903 N N . VAL A 1 601 ? 21.944 -14.209 -32.497 1.00 67.56 601 VAL A N 1
ATOM 4904 C CA . VAL A 1 601 ? 21.394 -15.582 -32.571 1.00 67.56 601 VAL A CA 1
ATOM 4905 C C . VAL A 1 601 ? 22.068 -16.438 -33.649 1.00 67.56 601 VAL A C 1
ATOM 4907 O O . VAL A 1 601 ? 22.103 -17.659 -33.528 1.00 67.56 601 VAL A O 1
ATOM 4910 N N . ASN A 1 602 ? 22.625 -15.789 -34.675 1.00 67.62 602 ASN A N 1
ATOM 4911 C CA . ASN A 1 602 ? 23.224 -16.416 -35.850 1.00 67.62 602 ASN A CA 1
ATOM 4912 C C . ASN A 1 602 ? 24.764 -16.508 -35.775 1.00 67.62 602 ASN A C 1
ATOM 4914 O O . ASN A 1 602 ? 25.385 -16.986 -36.723 1.00 67.62 602 ASN A O 1
ATOM 4918 N N . GLY A 1 603 ? 25.394 -16.068 -34.675 1.00 70.62 603 GLY A N 1
ATOM 4919 C CA . GLY A 1 603 ? 26.847 -16.172 -34.465 1.00 70.62 603 GLY A CA 1
ATOM 4920 C C . GLY A 1 603 ? 27.700 -15.395 -35.478 1.00 70.62 603 GLY A C 1
ATOM 4921 O O . GLY A 1 603 ? 28.831 -15.781 -35.768 1.00 70.62 603 GLY A O 1
ATOM 4922 N N . THR A 1 604 ? 27.157 -14.318 -36.045 1.00 72.06 604 THR A N 1
ATOM 4923 C CA . THR A 1 604 ? 27.781 -13.505 -37.104 1.00 72.06 604 THR A CA 1
ATOM 4924 C C . THR A 1 604 ? 28.993 -12.691 -36.628 1.00 72.06 604 THR A C 1
ATOM 4926 O O . THR A 1 604 ? 29.799 -12.226 -37.444 1.00 72.06 604 THR A O 1
ATOM 4929 N N . GLY A 1 605 ? 29.117 -12.493 -35.312 1.00 76.38 605 GLY A N 1
ATOM 4930 C CA . GLY A 1 605 ? 30.036 -11.556 -34.669 1.00 76.38 605 GLY A CA 1
ATOM 4931 C C . GLY A 1 605 ? 29.511 -10.116 -34.623 1.00 76.38 605 GLY A C 1
ATOM 4932 O O . GLY A 1 605 ? 30.173 -9.254 -34.048 1.00 76.38 605 GLY A O 1
ATOM 4933 N N . VAL A 1 606 ? 28.337 -9.840 -35.204 1.00 81.62 606 VAL A N 1
ATOM 4934 C CA . VAL A 1 606 ? 27.729 -8.506 -35.292 1.00 81.62 606 VAL A CA 1
ATOM 4935 C C . VAL A 1 606 ? 26.326 -8.564 -34.704 1.00 81.62 606 VAL A C 1
ATOM 4937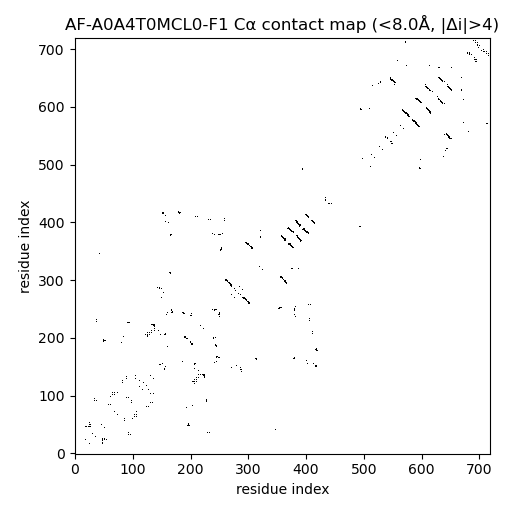 O O . VAL A 1 606 ? 25.455 -9.285 -35.182 1.00 81.62 606 VAL A O 1
ATOM 4940 N N . ARG A 1 607 ? 26.078 -7.792 -33.648 1.00 85.12 607 ARG A N 1
ATOM 4941 C CA . ARG A 1 607 ? 24.793 -7.833 -32.941 1.00 85.12 607 ARG A CA 1
ATOM 4942 C C . ARG A 1 607 ? 23.745 -6.952 -33.628 1.00 85.12 607 ARG A C 1
ATOM 4944 O O . ARG A 1 607 ? 24.055 -5.793 -33.929 1.00 85.12 607 ARG A O 1
ATOM 4951 N N . PRO A 1 608 ? 22.518 -7.450 -33.850 1.00 86.56 608 PRO A N 1
ATOM 4952 C CA . PRO A 1 608 ? 21.424 -6.620 -34.331 1.00 86.56 608 PRO A CA 1
ATOM 4953 C C . PRO A 1 608 ? 21.000 -5.598 -33.258 1.00 86.56 608 PRO A C 1
ATOM 4955 O O . PRO A 1 608 ? 21.323 -5.734 -32.073 1.00 86.56 608 PRO A O 1
ATOM 4958 N N . THR A 1 609 ? 20.298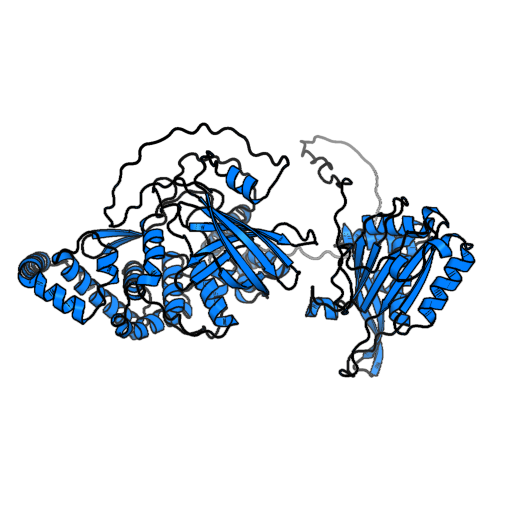 -4.543 -33.669 1.00 90.19 609 THR A N 1
ATOM 4959 C CA . THR A 1 609 ? 19.807 -3.478 -32.770 1.00 90.19 609 THR A CA 1
ATOM 4960 C C . THR A 1 609 ? 18.437 -2.975 -33.196 1.00 90.19 609 THR A C 1
ATOM 4962 O O . THR A 1 609 ? 18.097 -3.000 -34.382 1.00 90.19 609 THR A O 1
ATOM 4965 N N . THR A 1 610 ? 17.678 -2.456 -32.236 1.00 89.06 610 THR A N 1
ATOM 4966 C CA . THR A 1 610 ? 16.566 -1.538 -32.491 1.00 89.06 610 THR A CA 1
ATOM 4967 C C . THR A 1 610 ? 16.984 -0.103 -32.176 1.00 89.06 610 THR A C 1
ATOM 4969 O O . THR A 1 610 ? 17.897 0.142 -31.387 1.00 89.06 610 THR A O 1
ATOM 4972 N N . LEU A 1 611 ? 16.320 0.855 -32.810 1.00 91.69 611 LEU A N 1
ATOM 4973 C CA . LEU A 1 611 ? 16.505 2.284 -32.586 1.00 91.69 611 LEU A CA 1
ATOM 4974 C C . LEU A 1 611 ? 15.138 2.960 -32.667 1.00 91.69 611 LEU A C 1
ATOM 4976 O O . LEU A 1 611 ? 14.444 2.805 -33.670 1.00 91.69 611 LEU A O 1
ATOM 4980 N N . ILE A 1 612 ? 14.750 3.687 -31.626 1.00 89.50 612 ILE A N 1
ATOM 4981 C CA . ILE A 1 612 ? 13.413 4.274 -31.496 1.00 89.50 612 ILE A CA 1
ATOM 4982 C C . ILE A 1 612 ? 13.528 5.793 -31.354 1.00 89.50 612 ILE A C 1
ATOM 4984 O O . ILE A 1 612 ? 14.387 6.283 -30.621 1.00 89.50 612 ILE A O 1
ATOM 4988 N N . PHE A 1 613 ? 12.651 6.525 -32.046 1.00 89.19 613 PHE A N 1
ATOM 4989 C CA . PHE A 1 613 ? 12.512 7.978 -31.952 1.00 89.19 613 PHE A CA 1
ATOM 4990 C C . PHE A 1 613 ? 11.096 8.352 -31.501 1.00 89.19 613 PHE A C 1
ATOM 4992 O O . PHE A 1 613 ? 10.116 8.009 -32.168 1.00 89.19 613 PHE A O 1
ATOM 4999 N N . THR A 1 614 ? 10.986 9.119 -30.417 1.00 85.19 614 THR A N 1
ATOM 5000 C CA . THR A 1 614 ? 9.704 9.516 -29.808 1.00 85.19 614 THR A CA 1
ATOM 5001 C C . THR A 1 614 ? 9.712 11.014 -29.518 1.00 85.19 614 THR A C 1
ATOM 5003 O O . THR A 1 614 ? 10.629 11.500 -28.861 1.00 85.19 614 THR A O 1
ATOM 5006 N N . SER A 1 615 ? 8.711 11.770 -29.987 1.00 85.06 615 SER A N 1
ATOM 5007 C CA . SER A 1 615 ? 8.626 13.220 -29.723 1.00 85.06 615 SER A CA 1
ATOM 5008 C C . SER A 1 615 ? 8.585 13.475 -28.212 1.00 85.06 615 SER A C 1
ATOM 5010 O O . SER A 1 615 ? 7.800 12.845 -27.503 1.00 85.06 615 SER A O 1
ATOM 5012 N N . LEU A 1 616 ? 9.406 14.394 -27.687 1.00 78.94 616 LEU A N 1
ATOM 5013 C CA . LEU A 1 616 ? 9.453 14.690 -26.248 1.00 78.94 616 LEU A CA 1
ATOM 5014 C C . LEU A 1 616 ? 8.130 15.249 -25.717 1.00 78.94 616 LEU A C 1
ATOM 5016 O O . LEU A 1 616 ? 7.903 15.190 -24.512 1.00 78.94 616 LEU A O 1
ATOM 5020 N N . ASN A 1 617 ? 7.255 15.774 -26.577 1.00 75.62 617 ASN A N 1
ATOM 5021 C CA . ASN A 1 617 ? 5.912 16.177 -26.170 1.00 75.62 617 ASN A CA 1
ATOM 5022 C C . ASN A 1 617 ? 5.038 14.946 -25.859 1.00 75.62 617 ASN A C 1
ATOM 5024 O O . ASN A 1 617 ? 4.522 14.816 -24.751 1.00 75.62 617 ASN A O 1
ATOM 5028 N N . GLU A 1 618 ? 4.969 13.991 -26.791 1.00 67.25 618 GLU A N 1
ATOM 5029 C CA . GLU A 1 618 ? 4.287 12.699 -26.612 1.00 67.25 618 GLU A CA 1
ATOM 5030 C C . GLU A 1 618 ? 4.919 11.894 -25.456 1.00 67.25 618 GLU A C 1
ATOM 5032 O O . GLU A 1 618 ? 4.203 11.338 -24.624 1.00 67.25 618 GLU A O 1
ATOM 5037 N N . TYR A 1 619 ? 6.254 11.912 -25.319 1.00 62.06 619 TYR A N 1
ATOM 5038 C CA . TYR A 1 619 ? 6.962 11.284 -24.197 1.00 62.06 619 TYR A CA 1
ATOM 5039 C C . TYR A 1 619 ? 6.607 11.918 -22.847 1.00 62.06 619 TYR A C 1
ATOM 5041 O O . TYR A 1 619 ? 6.307 11.198 -21.899 1.00 62.06 619 TYR A O 1
ATOM 5049 N N . LYS A 1 620 ? 6.560 13.253 -22.743 1.00 66.75 620 LYS A N 1
ATOM 5050 C CA . LYS A 1 620 ? 6.119 13.932 -21.512 1.00 66.75 620 LYS A CA 1
ATOM 5051 C C . LYS A 1 620 ? 4.678 13.568 -21.148 1.00 66.75 620 LYS A C 1
ATOM 5053 O O . LYS A 1 620 ? 4.414 13.302 -19.979 1.00 66.75 620 LYS A O 1
ATOM 5058 N N . GLN A 1 621 ? 3.780 13.522 -22.134 1.00 58.97 621 GLN A N 1
ATOM 5059 C CA . GLN A 1 621 ? 2.353 13.248 -21.930 1.00 58.97 621 GLN A CA 1
ATOM 5060 C C . GLN A 1 621 ? 2.040 11.774 -21.620 1.00 58.97 621 GLN A C 1
ATOM 5062 O O . GLN A 1 621 ? 1.123 11.505 -20.846 1.00 58.97 621 GLN A O 1
ATOM 5067 N N . ARG A 1 622 ? 2.763 10.81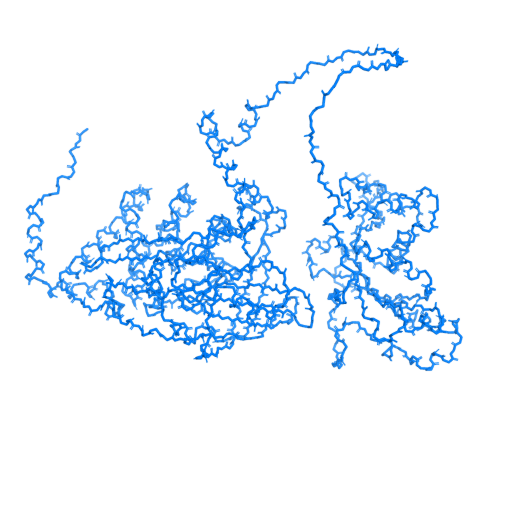5 -22.221 1.00 50.47 622 ARG A N 1
ATOM 5068 C CA . ARG A 1 622 ? 2.403 9.380 -22.188 1.00 50.47 622 ARG A CA 1
ATOM 5069 C C . ARG A 1 622 ? 3.502 8.440 -21.686 1.00 50.47 622 ARG A C 1
ATOM 5071 O O . ARG A 1 622 ? 3.217 7.275 -21.410 1.00 50.47 622 ARG A O 1
ATOM 5078 N N . GLN A 1 623 ? 4.734 8.919 -21.519 1.00 61.56 623 GLN A N 1
ATOM 5079 C CA . GLN A 1 623 ? 5.873 8.181 -20.954 1.00 61.56 623 GLN A CA 1
ATOM 5080 C C . GLN A 1 623 ? 6.074 6.816 -21.648 1.00 61.56 623 GLN A C 1
ATOM 5082 O O . GLN A 1 623 ? 6.292 6.764 -22.853 1.00 61.56 623 GLN A O 1
ATOM 5087 N N . ALA A 1 624 ? 5.938 5.695 -20.931 1.00 42.47 624 ALA A N 1
ATOM 5088 C CA . ALA A 1 624 ? 6.081 4.345 -21.491 1.00 42.47 624 ALA A CA 1
ATOM 5089 C C . ALA A 1 624 ? 4.964 3.920 -22.478 1.00 42.47 624 ALA A C 1
ATOM 5091 O O . ALA A 1 624 ? 5.055 2.837 -23.051 1.00 42.47 624 ALA A O 1
ATOM 5092 N N . PHE A 1 625 ? 3.924 4.742 -22.665 1.00 43.84 625 PHE A N 1
ATOM 5093 C CA . PHE A 1 625 ? 2.891 4.596 -23.702 1.00 43.84 625 PHE A CA 1
ATOM 5094 C C . PHE A 1 625 ? 3.033 5.629 -24.834 1.00 43.84 625 PHE A C 1
ATOM 5096 O O . PHE A 1 625 ? 2.119 5.789 -25.641 1.00 43.84 625 PHE A O 1
ATOM 5103 N N . ALA A 1 626 ? 4.125 6.396 -24.859 1.00 58.59 626 ALA A N 1
ATOM 5104 C CA . ALA A 1 626 ? 4.372 7.380 -25.898 1.00 58.59 626 ALA A CA 1
ATOM 5105 C C . ALA A 1 626 ? 4.604 6.683 -27.236 1.00 58.59 626 ALA A C 1
ATOM 5107 O O . ALA A 1 626 ? 5.534 5.887 -27.378 1.00 58.59 626 ALA A O 1
ATOM 5108 N N . THR A 1 627 ? 3.744 6.982 -28.206 1.00 71.56 627 THR A N 1
ATOM 5109 C CA . THR A 1 627 ? 3.790 6.339 -29.516 1.00 71.56 627 THR A CA 1
ATOM 5110 C C . THR A 1 627 ? 5.096 6.729 -30.216 1.00 71.56 627 THR A C 1
ATOM 5112 O O . THR A 1 627 ? 5.321 7.924 -30.430 1.00 71.56 627 THR A O 1
ATOM 5115 N N . PRO A 1 628 ? 5.979 5.781 -30.577 1.00 81.44 628 PRO A N 1
ATOM 5116 C CA . PRO A 1 628 ? 7.201 6.127 -31.285 1.00 81.44 628 PRO A CA 1
ATOM 5117 C C . PRO A 1 628 ? 6.849 6.634 -32.683 1.00 81.44 628 PRO A C 1
ATOM 5119 O O . PRO A 1 628 ? 6.056 6.017 -33.396 1.00 81.44 628 PRO A O 1
ATOM 5122 N N . PHE A 1 629 ? 7.445 7.753 -33.088 1.00 83.12 629 PHE A N 1
ATOM 5123 C CA . PHE A 1 629 ? 7.264 8.298 -34.432 1.00 83.12 629 PHE A CA 1
ATOM 5124 C C . PHE A 1 629 ? 7.960 7.407 -35.470 1.00 83.12 629 PHE A C 1
ATOM 5126 O O . PHE A 1 629 ? 7.369 7.075 -36.497 1.00 83.12 629 PHE A O 1
ATOM 5133 N N . VAL A 1 630 ? 9.183 6.961 -35.164 1.00 86.81 630 VAL A N 1
ATOM 5134 C CA . VAL A 1 630 ? 9.958 6.038 -36.004 1.00 86.81 630 VAL A CA 1
ATOM 5135 C C . VAL A 1 630 ? 10.523 4.916 -35.141 1.00 86.81 630 VAL A C 1
ATOM 5137 O O . VAL A 1 630 ? 11.133 5.172 -34.102 1.00 86.81 630 VAL A O 1
ATOM 5140 N N . SER A 1 631 ? 10.366 3.676 -35.600 1.00 89.06 631 SER A N 1
ATOM 5141 C CA . SER A 1 631 ? 11.040 2.501 -35.044 1.00 89.06 631 SER A CA 1
ATOM 5142 C C . SER A 1 631 ? 11.883 1.835 -36.126 1.00 89.06 631 SER A C 1
ATOM 5144 O O . SER A 1 631 ? 11.376 1.484 -37.190 1.00 89.06 631 SER A O 1
ATOM 5146 N N . CYS A 1 632 ? 13.175 1.660 -35.867 1.00 91.25 632 CYS A N 1
ATOM 5147 C CA . CYS A 1 632 ? 14.132 1.058 -36.786 1.00 91.25 632 CYS A CA 1
ATOM 5148 C C . CYS A 1 632 ? 14.711 -0.242 -36.226 1.00 91.25 632 CYS A C 1
ATOM 5150 O O . CYS A 1 632 ? 14.958 -0.370 -35.029 1.00 91.25 632 CYS A O 1
ATOM 5152 N N . THR A 1 633 ? 14.973 -1.201 -37.112 1.00 92.12 633 THR A N 1
ATOM 5153 C CA . THR A 1 633 ? 15.679 -2.457 -36.821 1.00 92.12 633 THR A CA 1
ATOM 5154 C C . THR A 1 633 ? 16.863 -2.620 -37.767 1.00 92.12 633 THR A C 1
ATOM 5156 O O . THR A 1 633 ? 16.720 -2.420 -38.976 1.00 92.12 633 THR A O 1
ATOM 5159 N N . HIS A 1 634 ? 18.007 -3.034 -37.223 1.00 93.88 634 HIS A N 1
ATOM 5160 C CA . HIS A 1 634 ? 19.218 -3.392 -37.957 1.00 93.88 634 HIS A CA 1
ATOM 5161 C C . HIS A 1 634 ? 19.438 -4.909 -37.899 1.00 93.88 634 HIS A C 1
ATOM 5163 O O . HIS A 1 634 ? 19.644 -5.463 -36.820 1.00 93.88 634 HIS A O 1
ATOM 5169 N N . TYR A 1 635 ? 19.414 -5.562 -39.060 1.00 92.75 635 TYR A N 1
ATOM 5170 C CA . TYR A 1 635 ? 19.576 -7.003 -39.254 1.00 92.75 635 TYR A CA 1
ATOM 5171 C C . TYR A 1 635 ? 21.015 -7.325 -39.671 1.00 92.75 635 TYR A C 1
ATOM 5173 O O . TYR A 1 635 ? 21.483 -6.854 -40.712 1.00 92.75 635 TYR A O 1
ATOM 5181 N N . SER A 1 636 ? 21.727 -8.109 -38.861 1.00 92.06 636 SER A N 1
ATOM 5182 C CA . SER A 1 636 ? 23.152 -8.425 -39.044 1.00 92.06 636 SER A CA 1
ATOM 5183 C C . SER A 1 636 ? 23.427 -9.743 -39.780 1.00 92.06 636 SER A C 1
ATOM 5185 O O . SER A 1 636 ? 24.583 -10.116 -39.962 1.00 92.06 636 SER A O 1
ATOM 5187 N N . ASP A 1 637 ? 22.391 -10.426 -40.265 1.00 91.62 637 ASP A N 1
ATOM 5188 C CA . ASP A 1 637 ? 22.435 -11.752 -40.900 1.00 91.62 637 ASP A CA 1
ATOM 5189 C C . ASP A 1 637 ? 23.415 -11.859 -42.088 1.00 91.62 637 ASP A C 1
ATOM 5191 O O . ASP A 1 637 ? 23.995 -12.919 -42.337 1.00 91.62 637 ASP A O 1
ATOM 5195 N N . PHE A 1 638 ? 23.640 -10.753 -42.805 1.00 91.88 638 PHE A N 1
ATOM 5196 C CA . PHE A 1 638 ? 24.581 -10.664 -43.928 1.00 91.88 638 PHE A CA 1
ATOM 5197 C C . PHE A 1 638 ? 25.946 -10.053 -43.553 1.00 91.88 638 PHE A C 1
ATOM 5199 O O . PHE A 1 638 ? 26.836 -9.972 -44.400 1.00 91.88 638 PHE A O 1
ATOM 5206 N N . ALA A 1 639 ? 26.171 -9.673 -42.291 1.00 89.81 639 ALA A N 1
ATOM 5207 C CA . ALA A 1 639 ? 27.369 -8.939 -41.879 1.00 89.81 639 ALA A CA 1
ATOM 5208 C C . ALA A 1 639 ? 28.642 -9.800 -41.911 1.00 89.81 639 ALA A C 1
ATOM 5210 O O . ALA A 1 639 ? 29.733 -9.285 -42.150 1.00 89.81 639 ALA A O 1
ATOM 5211 N N . HIS A 1 640 ? 28.519 -11.114 -41.701 1.00 86.25 640 HIS A N 1
ATOM 5212 C CA . HIS A 1 640 ? 29.640 -12.045 -41.852 1.00 86.25 640 HIS A CA 1
ATOM 5213 C C . HIS A 1 640 ? 29.914 -12.414 -43.319 1.00 86.25 640 HIS A C 1
ATOM 5215 O O . HIS A 1 640 ? 31.060 -12.629 -43.692 1.00 86.25 640 HIS A O 1
ATOM 5221 N N . THR A 1 641 ? 28.869 -12.512 -44.146 1.00 88.75 641 THR A N 1
ATOM 5222 C CA . THR A 1 641 ? 28.953 -13.127 -45.484 1.00 88.75 641 THR A CA 1
ATOM 5223 C C . THR A 1 641 ? 29.117 -12.120 -46.622 1.00 88.75 641 THR A C 1
ATOM 5225 O O . THR A 1 641 ? 29.814 -12.421 -47.581 1.00 88.75 641 THR A O 1
ATOM 5228 N N . HIS A 1 642 ? 28.513 -10.934 -46.500 1.00 90.62 642 HIS A N 1
ATOM 5229 C CA . HIS A 1 642 ? 28.454 -9.890 -47.537 1.00 90.62 642 HIS A CA 1
ATOM 5230 C C . HIS A 1 642 ? 28.838 -8.503 -46.981 1.00 90.62 642 HIS A C 1
ATOM 5232 O O . HIS A 1 642 ? 28.518 -7.483 -47.574 1.00 90.62 642 HIS A O 1
ATOM 5238 N N . ASN A 1 643 ? 29.448 -8.440 -45.786 1.00 91.94 643 ASN A N 1
ATOM 5239 C CA . ASN A 1 643 ? 29.789 -7.197 -45.066 1.00 91.94 643 ASN A CA 1
ATOM 5240 C C . ASN A 1 643 ? 28.637 -6.168 -44.956 1.00 91.94 643 ASN A C 1
ATOM 5242 O O . ASN A 1 643 ? 28.883 -4.966 -44.837 1.00 91.94 643 ASN A O 1
ATOM 5246 N N . LEU A 1 644 ? 27.383 -6.631 -44.954 1.00 93.75 644 LEU A N 1
ATOM 5247 C CA . LEU A 1 644 ? 26.188 -5.787 -44.982 1.00 93.75 644 LEU A CA 1
ATOM 5248 C C . LEU A 1 644 ? 25.301 -5.984 -43.754 1.00 93.75 644 LEU A C 1
ATOM 5250 O O . LEU A 1 644 ? 25.012 -7.105 -43.341 1.00 93.75 644 LEU A O 1
ATOM 5254 N N . VAL A 1 645 ? 24.799 -4.872 -43.227 1.00 94.38 645 VAL A N 1
ATOM 5255 C CA . VAL A 1 645 ? 23.742 -4.810 -42.214 1.00 94.38 645 VAL A CA 1
ATOM 5256 C C . VAL A 1 645 ? 22.533 -4.130 -42.849 1.00 94.38 645 VAL A C 1
ATOM 5258 O O . VAL A 1 645 ? 22.631 -3.012 -43.357 1.00 94.38 645 VAL A O 1
ATOM 5261 N N . LEU A 1 646 ? 21.387 -4.806 -42.855 1.00 95.19 646 LEU A N 1
ATOM 5262 C CA . LEU A 1 646 ? 20.170 -4.288 -43.478 1.00 95.19 646 LEU A CA 1
ATOM 5263 C C . LEU A 1 646 ? 19.344 -3.524 -42.443 1.00 95.19 646 LEU A C 1
ATOM 5265 O O . LEU A 1 646 ? 19.034 -4.055 -41.383 1.00 95.19 646 LEU A O 1
ATOM 5269 N N . MET A 1 647 ? 18.974 -2.282 -42.741 1.00 94.75 647 MET A N 1
ATOM 5270 C CA . MET A 1 647 ? 18.135 -1.454 -41.871 1.00 94.75 647 MET A CA 1
ATOM 5271 C C . MET A 1 647 ? 16.725 -1.339 -42.449 1.00 94.75 647 MET A C 1
ATOM 5273 O O . MET A 1 647 ? 16.570 -1.099 -43.649 1.00 94.75 647 MET A O 1
ATOM 5277 N N . ARG A 1 648 ? 15.709 -1.491 -41.594 1.00 92.38 648 ARG A N 1
ATOM 5278 C CA . ARG A 1 648 ? 14.300 -1.174 -41.877 1.00 92.38 648 ARG A CA 1
ATOM 5279 C C . ARG A 1 648 ? 13.783 -0.215 -40.814 1.00 92.38 648 ARG A C 1
ATOM 5281 O O . ARG A 1 648 ? 13.849 -0.550 -39.634 1.00 92.38 648 ARG A O 1
ATOM 5288 N N . GLY A 1 649 ? 13.217 0.906 -41.242 1.00 89.06 649 GLY A N 1
ATOM 5289 C CA . GLY A 1 649 ? 12.376 1.776 -40.429 1.00 89.06 649 GLY A CA 1
ATOM 5290 C C . GLY A 1 649 ? 10.895 1.548 -40.724 1.00 89.06 649 GLY A C 1
ATOM 5291 O O . GLY A 1 649 ? 10.512 1.342 -41.877 1.00 89.06 649 GLY A O 1
ATOM 5292 N N . GLU A 1 650 ? 10.071 1.598 -39.685 1.00 86.19 650 GLU A N 1
ATOM 5293 C CA . GLU A 1 650 ? 8.613 1.711 -39.746 1.00 86.19 650 GLU A CA 1
ATOM 5294 C C . GLU A 1 650 ? 8.237 3.070 -39.113 1.00 86.19 650 GLU A C 1
ATOM 5296 O O . GLU A 1 650 ? 8.690 3.391 -38.010 1.00 86.19 650 GLU A O 1
ATOM 5301 N N . ILE A 1 651 ? 7.466 3.891 -39.833 1.00 86.81 651 ILE A N 1
ATOM 5302 C CA . ILE A 1 651 ? 6.965 5.201 -39.383 1.00 86.81 651 ILE A CA 1
ATOM 5303 C C . ILE A 1 651 ? 5.521 5.020 -38.904 1.00 86.81 651 ILE A C 1
ATOM 5305 O O . ILE A 1 651 ? 4.706 4.418 -39.608 1.00 86.81 651 ILE A O 1
ATOM 5309 N N . THR A 1 652 ? 5.171 5.549 -37.733 1.00 81.00 652 THR A N 1
ATOM 5310 C CA . THR A 1 652 ? 3.800 5.423 -37.218 1.00 81.00 652 THR A CA 1
ATOM 5311 C C . THR A 1 652 ? 2.874 6.451 -37.866 1.00 81.00 652 THR A C 1
ATOM 5313 O O . THR A 1 652 ? 3.003 7.652 -37.638 1.00 81.00 652 THR A O 1
ATOM 5316 N N . SER A 1 653 ? 1.903 5.987 -38.656 1.00 61.47 653 SER A N 1
ATOM 5317 C CA . SER A 1 653 ? 0.899 6.856 -39.276 1.00 61.47 653 SER A CA 1
ATOM 5318 C C . SER A 1 653 ? -0.086 7.410 -38.245 1.00 61.47 653 SER A C 1
ATOM 5320 O O . SER A 1 653 ? -0.797 6.639 -37.594 1.00 61.47 653 SER A O 1
ATOM 5322 N N . VAL A 1 654 ? -0.196 8.736 -38.154 1.00 55.81 654 VAL A N 1
ATOM 5323 C CA . VAL A 1 654 ? -1.240 9.398 -37.359 1.00 55.81 654 VAL A CA 1
ATOM 5324 C C . VAL A 1 654 ? -2.611 9.106 -37.981 1.00 55.81 654 VAL A C 1
ATOM 5326 O O . VAL A 1 654 ? -2.825 9.333 -39.172 1.00 55.81 654 VAL A O 1
ATOM 5329 N N . GLY A 1 655 ? -3.547 8.585 -37.182 1.00 45.09 655 GLY A N 1
ATOM 5330 C CA . GLY A 1 655 ? -4.920 8.336 -37.627 1.00 45.09 655 GLY A CA 1
ATOM 5331 C C . GLY A 1 655 ? -5.630 9.638 -38.008 1.00 45.09 655 GLY A C 1
ATOM 5332 O O . GLY A 1 655 ? -5.465 10.654 -37.338 1.00 45.09 655 GLY A O 1
ATOM 5333 N N . SER A 1 656 ? -6.430 9.611 -39.077 1.00 37.28 656 SER A N 1
ATOM 5334 C CA . SER A 1 656 ? -7.000 10.793 -39.750 1.00 37.28 656 SER A CA 1
ATOM 5335 C C . SER A 1 656 ? -8.153 11.490 -38.993 1.00 37.28 656 SER A C 1
ATOM 5337 O O . SER A 1 656 ? -9.194 11.772 -39.581 1.00 37.28 656 SER A O 1
ATOM 5339 N N . GLY A 1 657 ? -7.988 11.728 -37.687 1.00 38.69 657 GLY A N 1
ATOM 5340 C CA . GLY A 1 657 ? -8.971 12.367 -36.802 1.00 38.69 657 GLY A CA 1
ATOM 5341 C C . GLY A 1 657 ? -8.560 13.746 -36.270 1.00 38.69 657 GLY A C 1
ATOM 5342 O O . GLY A 1 657 ? -9.407 14.632 -36.207 1.00 38.69 657 GLY A O 1
ATOM 5343 N N . ASP A 1 658 ? -7.281 13.954 -35.935 1.00 37.81 658 ASP A N 1
ATOM 5344 C CA . ASP A 1 658 ? -6.786 15.209 -35.346 1.00 37.81 658 ASP A CA 1
ATOM 5345 C C . ASP A 1 658 ? -6.021 16.066 -36.366 1.00 37.81 658 ASP A C 1
ATOM 5347 O O . ASP A 1 658 ? -4.830 15.875 -36.607 1.00 37.81 658 ASP A O 1
ATOM 5351 N N . SER A 1 659 ? -6.690 17.074 -36.932 1.00 36.47 659 SER A N 1
ATOM 5352 C CA . SER A 1 659 ? -6.108 18.021 -37.901 1.00 36.47 659 SER A CA 1
ATOM 5353 C C . SER A 1 659 ? -5.153 19.064 -37.297 1.00 36.47 659 SER A C 1
ATOM 5355 O O . SER A 1 659 ? -4.707 19.957 -38.012 1.00 36.47 659 SER A O 1
ATOM 5357 N N . ASN A 1 660 ? -4.878 18.991 -35.990 1.00 39.31 660 ASN A N 1
ATOM 5358 C CA . ASN A 1 660 ? -4.173 20.032 -35.231 1.00 39.31 660 ASN A CA 1
ATOM 5359 C C . ASN A 1 660 ? -2.759 19.628 -34.773 1.00 39.31 660 ASN A C 1
ATOM 5361 O O . ASN A 1 660 ? -2.072 20.442 -34.157 1.00 39.31 660 ASN A O 1
ATOM 5365 N N . LEU A 1 661 ? -2.303 18.406 -35.070 1.00 45.59 661 LEU A N 1
ATOM 5366 C CA . LEU A 1 661 ? -0.880 18.068 -34.991 1.00 45.59 661 LEU A CA 1
ATOM 5367 C C . LEU A 1 661 ? -0.212 18.354 -36.339 1.00 45.59 661 LEU A C 1
ATOM 5369 O O . LEU A 1 661 ? -0.718 17.953 -37.387 1.00 45.59 661 LEU A O 1
ATOM 5373 N N . THR A 1 662 ? 0.951 19.007 -36.314 1.00 50.50 662 THR A N 1
ATOM 5374 C CA . THR A 1 662 ? 1.839 19.095 -37.481 1.00 50.50 662 THR A CA 1
ATOM 5375 C C . THR A 1 662 ? 2.178 17.688 -37.959 1.00 50.50 662 THR A C 1
ATOM 5377 O O . THR A 1 662 ? 2.746 16.895 -37.209 1.00 50.50 662 THR A O 1
ATOM 5380 N N . VAL A 1 663 ? 1.799 17.371 -39.199 1.00 55.84 663 VAL A N 1
ATOM 5381 C CA . VAL A 1 663 ? 1.927 16.024 -39.763 1.00 55.84 663 VAL A CA 1
ATOM 5382 C C . VAL A 1 663 ? 3.402 15.701 -39.991 1.00 55.84 663 VAL A C 1
ATOM 5384 O O . VAL A 1 663 ? 3.995 16.150 -40.970 1.00 55.84 663 VAL A O 1
ATOM 5387 N N . LEU A 1 664 ? 3.973 14.913 -39.079 1.00 67.31 664 LEU A N 1
ATOM 5388 C CA . LEU A 1 664 ? 5.326 14.375 -39.191 1.00 67.31 664 LEU A CA 1
ATOM 5389 C C . LEU A 1 664 ? 5.412 13.476 -40.433 1.00 67.31 664 LEU A C 1
ATOM 5391 O O . LEU A 1 664 ? 4.642 12.520 -40.556 1.00 67.31 664 LEU A O 1
ATOM 5395 N N . ASP A 1 665 ? 6.319 13.785 -41.363 1.00 72.12 665 ASP A N 1
ATOM 5396 C CA . ASP A 1 665 ? 6.381 13.127 -42.676 1.00 72.12 665 ASP A CA 1
ATOM 5397 C C . ASP A 1 665 ? 7.604 12.203 -42.849 1.00 72.12 665 ASP A C 1
ATOM 5399 O O . ASP A 1 665 ? 8.466 12.054 -41.978 1.00 72.12 665 ASP A O 1
ATOM 5403 N N . SER A 1 666 ? 7.699 11.548 -44.010 1.00 78.12 666 SER A N 1
ATOM 5404 C CA . SER A 1 666 ? 8.823 10.651 -44.305 1.00 78.12 666 SER A CA 1
ATOM 5405 C C . SER A 1 666 ? 10.185 11.359 -44.408 1.00 78.12 666 SER A C 1
ATOM 5407 O O . SER A 1 666 ? 11.203 10.664 -44.398 1.00 78.12 666 SER A O 1
ATOM 5409 N N . LYS A 1 667 ? 10.241 12.693 -44.522 1.00 84.00 667 LYS A N 1
ATOM 5410 C CA . LYS A 1 667 ? 11.490 13.471 -44.536 1.00 84.00 667 LYS A CA 1
ATOM 5411 C C . LYS A 1 667 ? 11.967 13.743 -43.115 1.00 84.00 667 LYS A C 1
ATOM 5413 O O . LYS A 1 667 ? 13.153 13.560 -42.862 1.00 84.00 667 LYS A O 1
ATOM 5418 N N . ASP A 1 668 ? 11.066 14.072 -42.185 1.00 86.62 668 ASP A N 1
ATOM 5419 C CA . ASP A 1 668 ? 11.395 14.177 -40.751 1.00 86.62 668 ASP A CA 1
ATOM 5420 C C . ASP A 1 668 ? 12.041 12.878 -40.243 1.00 86.62 668 ASP A C 1
ATOM 5422 O O . ASP A 1 668 ? 13.090 12.893 -39.597 1.00 86.62 668 ASP A O 1
ATOM 5426 N N . ALA A 1 669 ? 11.458 11.731 -40.607 1.00 87.81 669 ALA A N 1
ATOM 5427 C CA . ALA A 1 669 ? 11.985 10.413 -40.261 1.00 87.81 669 ALA A CA 1
ATOM 5428 C C . ALA A 1 669 ? 13.388 10.144 -40.852 1.00 87.81 669 ALA A C 1
ATOM 5430 O O . ALA A 1 669 ? 14.243 9.550 -40.191 1.00 87.81 669 ALA A O 1
ATOM 5431 N N . GLN A 1 670 ? 13.655 10.605 -42.080 1.00 88.50 670 GLN A N 1
ATOM 5432 C CA . GLN A 1 670 ? 14.981 10.516 -42.708 1.00 88.50 670 GLN A CA 1
ATOM 5433 C C . GLN A 1 670 ? 15.991 11.474 -42.057 1.00 88.50 670 GLN A C 1
ATOM 5435 O O . GLN A 1 670 ? 17.133 11.079 -41.821 1.00 88.50 670 GLN A O 1
ATOM 5440 N N . LEU A 1 671 ? 15.575 12.696 -41.715 1.00 89.75 671 LEU A N 1
ATOM 5441 C CA . LEU A 1 671 ? 16.410 13.709 -41.067 1.00 89.75 671 LEU A CA 1
ATOM 5442 C C . LEU A 1 671 ? 16.827 13.282 -39.653 1.00 89.75 671 LEU A C 1
ATOM 5444 O O . LEU A 1 671 ? 17.995 13.438 -39.295 1.00 89.75 671 LEU A O 1
ATOM 5448 N N . LEU A 1 672 ? 15.930 12.666 -38.877 1.00 91.75 672 LEU A N 1
ATOM 5449 C CA . LEU A 1 672 ? 16.259 12.056 -37.582 1.00 91.75 672 LEU A CA 1
ATOM 5450 C C . LEU A 1 672 ? 17.341 10.973 -37.708 1.00 91.75 672 LEU A C 1
ATOM 5452 O O . LEU A 1 672 ? 18.303 10.962 -36.937 1.00 91.75 672 LEU A O 1
ATOM 5456 N N . LEU A 1 673 ? 17.224 10.090 -38.705 1.00 91.62 673 LEU A N 1
ATOM 5457 C CA . LEU A 1 673 ? 18.201 9.027 -38.956 1.00 91.62 673 LEU A CA 1
ATOM 5458 C C . LEU A 1 673 ? 19.551 9.567 -39.450 1.00 91.62 673 LEU A C 1
ATOM 5460 O O . LEU A 1 673 ? 20.592 9.114 -38.974 1.00 91.62 673 LEU A O 1
ATOM 5464 N N . LEU A 1 674 ? 19.553 10.556 -40.347 1.00 90.75 674 LEU A N 1
ATOM 5465 C CA . LEU A 1 674 ? 20.770 11.223 -40.818 1.00 90.75 674 LEU A CA 1
ATOM 5466 C C . LEU A 1 674 ? 21.474 11.979 -39.679 1.00 90.75 674 LEU A C 1
ATOM 5468 O O . LEU A 1 674 ? 22.694 11.893 -39.526 1.00 90.75 674 LEU A O 1
ATOM 5472 N N . THR A 1 675 ? 20.702 12.668 -38.839 1.00 92.06 675 THR A N 1
ATOM 5473 C CA . THR A 1 675 ? 21.209 13.400 -37.673 1.00 92.06 675 THR A CA 1
ATOM 5474 C C . THR A 1 675 ? 21.810 12.437 -36.650 1.00 92.06 675 THR A C 1
ATOM 5476 O O . THR A 1 675 ? 22.957 12.627 -36.241 1.00 92.06 675 THR A O 1
ATOM 5479 N N . MET A 1 676 ? 21.109 11.346 -36.315 1.00 94.19 676 MET A N 1
ATOM 5480 C CA . MET A 1 676 ? 21.660 10.244 -35.515 1.00 94.19 676 MET A CA 1
ATOM 5481 C C . MET A 1 676 ? 22.996 9.767 -36.100 1.00 94.19 676 MET A C 1
ATOM 5483 O O . MET A 1 676 ? 23.999 9.733 -35.386 1.00 94.19 676 MET A O 1
ATOM 5487 N N . GLN A 1 677 ? 23.058 9.475 -37.404 1.00 91.69 677 GLN A N 1
ATOM 5488 C CA . GLN A 1 677 ? 24.293 9.003 -38.031 1.00 91.69 677 GLN A CA 1
ATOM 5489 C C . GLN A 1 677 ? 25.433 10.022 -37.915 1.00 91.69 677 GLN A C 1
ATOM 5491 O O . GLN A 1 677 ? 26.564 9.607 -37.652 1.00 91.69 677 GLN A O 1
ATOM 5496 N N . ARG A 1 678 ? 25.165 11.330 -38.045 1.00 92.19 678 ARG A N 1
ATOM 5497 C CA . ARG A 1 678 ? 26.184 12.382 -37.875 1.00 92.19 678 ARG A CA 1
ATOM 5498 C C . ARG A 1 678 ? 26.684 12.501 -36.436 1.00 92.19 678 ARG A C 1
ATOM 5500 O O . ARG A 1 678 ? 27.884 12.681 -36.259 1.00 92.19 678 ARG A O 1
ATOM 5507 N N . PHE A 1 679 ? 25.834 12.344 -35.419 1.00 94.62 679 PHE A N 1
ATOM 5508 C CA . PHE A 1 679 ? 26.280 12.336 -34.016 1.00 94.62 679 PHE A CA 1
ATOM 5509 C C . PHE A 1 679 ? 27.040 11.051 -33.649 1.00 94.62 679 PHE A C 1
ATOM 5511 O O . PHE A 1 679 ? 28.147 11.123 -33.116 1.00 94.62 679 PHE A O 1
ATOM 5518 N N . TYR A 1 680 ? 26.520 9.871 -33.993 1.00 94.56 680 TYR A N 1
ATOM 5519 C CA . TYR A 1 680 ? 27.147 8.599 -33.609 1.00 94.56 680 TYR A CA 1
ATOM 5520 C C . TYR A 1 680 ? 28.413 8.263 -34.428 1.00 94.56 680 TYR A C 1
ATOM 5522 O O . TYR A 1 680 ? 29.320 7.618 -33.900 1.00 94.56 680 TYR A O 1
ATOM 5530 N N . ASN A 1 681 ? 28.569 8.766 -35.663 1.00 91.94 681 ASN A N 1
ATOM 5531 C CA . ASN A 1 681 ? 29.841 8.682 -36.405 1.00 91.94 681 ASN A CA 1
ATOM 5532 C C . ASN A 1 681 ? 30.800 9.858 -36.151 1.00 91.94 681 ASN A C 1
ATOM 5534 O O . ASN A 1 681 ? 31.931 9.794 -36.629 1.00 91.94 681 ASN A O 1
ATOM 5538 N N . ALA A 1 682 ? 30.409 10.899 -35.404 1.00 90.44 682 ALA A N 1
ATOM 5539 C CA . ALA A 1 682 ? 31.177 12.145 -35.270 1.00 90.44 682 ALA A CA 1
ATOM 5540 C C . ALA A 1 682 ? 32.662 11.923 -34.918 1.00 90.44 682 ALA A C 1
ATOM 5542 O O . ALA A 1 682 ? 33.554 12.537 -35.497 1.00 90.44 682 ALA A O 1
ATOM 5543 N N . HIS A 1 683 ? 32.928 10.954 -34.039 1.00 86.56 683 HIS A N 1
ATOM 5544 C CA . HIS A 1 683 ? 34.261 10.532 -33.601 1.00 86.56 683 HIS A CA 1
ATOM 5545 C C . HIS A 1 683 ? 35.222 10.052 -34.714 1.00 86.56 683 HIS A C 1
ATOM 5547 O O . HIS A 1 683 ? 36.416 9.920 -34.452 1.00 86.56 683 HIS A O 1
ATOM 5553 N N . LYS A 1 684 ? 34.733 9.766 -35.930 1.00 86.69 684 LYS A N 1
ATOM 5554 C CA . LYS A 1 684 ? 35.561 9.414 -37.100 1.00 86.69 684 LYS A CA 1
ATOM 5555 C C . LYS A 1 684 ? 36.206 10.633 -37.771 1.00 86.69 684 LYS A C 1
ATOM 5557 O O . LYS A 1 684 ? 37.104 10.461 -38.593 1.00 86.69 684 LYS A O 1
ATOM 5562 N N . HIS A 1 685 ? 35.740 11.844 -37.466 1.00 85.88 685 HIS A N 1
ATOM 5563 C CA . HIS A 1 685 ? 36.096 13.064 -38.187 1.00 85.88 685 HIS A CA 1
ATOM 5564 C C . HIS A 1 685 ? 36.766 14.091 -37.261 1.00 85.88 685 HIS A C 1
ATOM 5566 O O . HIS A 1 685 ? 36.474 14.174 -36.070 1.00 85.88 685 HIS A O 1
ATOM 5572 N N . ALA A 1 686 ? 37.715 14.856 -37.809 1.00 84.56 686 ALA A N 1
ATOM 5573 C CA . ALA A 1 686 ? 38.598 15.739 -37.040 1.00 84.56 686 ALA A CA 1
ATOM 5574 C C . ALA A 1 686 ? 38.251 17.239 -37.149 1.00 84.56 686 ALA A C 1
ATOM 5576 O O . ALA A 1 686 ? 38.950 18.072 -36.562 1.00 84.56 686 ALA A O 1
ATOM 5577 N N . ASP A 1 687 ? 37.204 17.595 -37.892 1.00 91.94 687 ASP A N 1
ATOM 5578 C CA . ASP A 1 687 ? 36.668 18.955 -37.976 1.00 91.94 687 ASP A CA 1
ATOM 5579 C C . ASP A 1 687 ? 36.017 19.405 -36.655 1.00 91.94 687 ASP A C 1
ATOM 5581 O O . ASP A 1 687 ? 35.755 18.600 -35.757 1.00 91.94 687 ASP A O 1
ATOM 5585 N N . GLN A 1 688 ? 35.790 20.713 -36.511 1.00 89.19 688 GLN A N 1
ATOM 5586 C CA . GLN A 1 688 ? 35.296 21.264 -35.250 1.00 89.19 688 GLN A CA 1
ATOM 5587 C C . GLN A 1 688 ? 33.843 20.870 -34.971 1.00 89.19 688 GLN A C 1
ATOM 5589 O O . GLN A 1 688 ? 33.546 20.442 -33.861 1.00 89.19 688 GLN A O 1
ATOM 5594 N N . SER A 1 689 ? 32.953 20.925 -35.963 1.00 90.44 689 SER A N 1
ATOM 5595 C CA . SER A 1 689 ? 31.549 20.573 -35.751 1.00 90.44 689 SER A CA 1
ATOM 5596 C C . SER A 1 689 ? 31.364 19.115 -35.327 1.00 90.44 689 SER A C 1
ATOM 5598 O O . SER A 1 689 ? 30.533 18.829 -34.471 1.00 90.44 689 SER A O 1
ATOM 5600 N N . ASN A 1 690 ? 32.148 18.171 -35.853 1.00 90.94 690 ASN A N 1
ATOM 5601 C CA . ASN A 1 690 ? 32.087 16.779 -35.403 1.00 90.94 690 ASN A CA 1
ATOM 5602 C C . ASN A 1 690 ? 32.764 16.555 -34.038 1.00 90.94 690 ASN A C 1
ATOM 5604 O O . ASN A 1 690 ? 32.269 15.748 -33.250 1.00 90.94 690 ASN A O 1
ATOM 5608 N N . LYS A 1 691 ? 33.797 17.326 -33.671 1.00 92.62 691 LYS A N 1
ATOM 5609 C CA . LYS A 1 691 ? 34.267 17.375 -32.271 1.00 92.62 691 LYS A CA 1
ATOM 5610 C C . LYS A 1 691 ? 33.169 17.870 -31.326 1.00 92.62 691 LYS A C 1
ATOM 5612 O O . LYS A 1 691 ? 32.967 17.261 -30.277 1.00 92.62 691 LYS A O 1
ATOM 5617 N N . ASP A 1 692 ? 32.428 18.908 -31.711 1.00 93.94 692 ASP A N 1
ATOM 5618 C CA . ASP A 1 692 ? 31.319 19.444 -30.917 1.00 93.94 692 ASP A CA 1
ATOM 5619 C C . ASP A 1 692 ? 30.173 18.420 -30.793 1.00 93.94 692 ASP A C 1
ATOM 5621 O O . ASP A 1 692 ? 29.688 18.178 -29.687 1.00 93.94 692 ASP A O 1
ATOM 5625 N N . ARG A 1 693 ? 29.789 17.734 -31.887 1.00 95.06 693 ARG A N 1
ATOM 5626 C CA . ARG A 1 693 ? 28.790 16.641 -31.862 1.00 95.06 693 ARG A CA 1
ATOM 5627 C C . ARG A 1 693 ? 29.206 15.506 -30.918 1.00 95.06 693 ARG A C 1
ATOM 5629 O O . ARG A 1 693 ? 28.393 15.052 -30.114 1.00 95.06 693 ARG A O 1
ATOM 5636 N N . ALA A 1 694 ? 30.470 15.080 -30.973 1.00 93.81 694 ALA A N 1
ATOM 5637 C CA . ALA A 1 694 ? 31.004 14.052 -30.079 1.00 93.81 694 ALA A CA 1
ATOM 5638 C C . ALA A 1 694 ? 31.047 14.514 -28.608 1.00 93.81 694 ALA A C 1
ATOM 5640 O O . ALA A 1 694 ? 30.717 13.735 -27.712 1.00 93.81 694 ALA A O 1
ATOM 5641 N N . LYS A 1 695 ? 31.400 15.785 -28.352 1.00 94.50 695 LYS A N 1
ATOM 5642 C CA . LYS A 1 695 ? 31.365 16.393 -27.012 1.00 94.50 695 LYS A CA 1
ATOM 5643 C C . LYS A 1 695 ? 29.943 16.410 -26.447 1.00 94.50 695 LYS A C 1
ATOM 5645 O O . LYS A 1 695 ? 29.741 15.928 -25.340 1.00 94.50 695 LYS A O 1
ATOM 5650 N N . LEU A 1 696 ? 28.955 16.895 -27.202 1.00 95.81 696 LEU A N 1
ATOM 5651 C CA . LEU A 1 696 ? 27.560 16.971 -26.747 1.00 95.81 696 LEU A CA 1
ATOM 5652 C C . LEU A 1 696 ? 26.960 15.596 -26.436 1.00 95.81 696 LEU A C 1
ATOM 5654 O O . LEU A 1 696 ? 26.285 15.446 -25.418 1.00 95.81 696 LEU A O 1
ATOM 5658 N N . LEU A 1 697 ? 27.250 14.586 -27.264 1.00 93.44 697 LEU A N 1
ATOM 5659 C CA . LEU A 1 697 ? 26.830 13.206 -27.008 1.00 93.44 697 LEU A CA 1
ATOM 5660 C C . LEU A 1 697 ? 27.439 12.656 -25.703 1.00 93.44 697 LEU A C 1
ATOM 5662 O O . LEU A 1 697 ? 26.753 11.970 -24.945 1.00 93.44 697 LEU A O 1
ATOM 5666 N N . SER A 1 698 ? 28.695 13.006 -25.406 1.00 92.62 698 SER A N 1
ATOM 5667 C CA . SER A 1 698 ? 29.366 12.649 -24.150 1.00 92.62 698 SER A CA 1
ATOM 5668 C C . SER A 1 698 ? 28.816 13.412 -22.940 1.00 92.62 698 SER A C 1
ATOM 5670 O O . SER A 1 698 ? 28.566 12.815 -21.893 1.00 92.62 698 SER A O 1
ATOM 5672 N N . ASP A 1 699 ? 28.606 14.722 -23.060 1.00 93.56 699 ASP A N 1
ATOM 5673 C CA . ASP A 1 699 ? 28.187 15.569 -21.941 1.00 93.56 699 ASP A CA 1
ATOM 5674 C C . ASP A 1 699 ? 26.742 15.290 -21.515 1.00 93.56 699 ASP A C 1
ATOM 5676 O O . ASP A 1 699 ? 26.460 15.274 -20.319 1.00 93.56 699 ASP A O 1
ATOM 5680 N N . PHE A 1 700 ? 25.854 14.942 -22.452 1.00 91.69 700 PHE A N 1
ATOM 5681 C CA . PHE A 1 700 ? 24.496 14.465 -22.151 1.00 91.69 700 PHE A CA 1
ATOM 5682 C C . PHE A 1 700 ? 24.479 13.248 -21.201 1.00 91.69 700 PHE A C 1
ATOM 5684 O O . PHE A 1 700 ? 23.594 13.123 -20.351 1.00 91.69 700 PHE A O 1
ATOM 5691 N N . HIS A 1 701 ? 25.479 12.366 -21.313 1.00 87.19 701 HIS A N 1
ATOM 5692 C CA . HIS A 1 701 ? 25.592 11.156 -20.496 1.00 87.19 701 HIS A CA 1
ATOM 5693 C C . HIS A 1 701 ? 26.393 11.361 -19.207 1.00 87.19 701 HIS A C 1
ATOM 5695 O O . HIS A 1 701 ? 26.021 10.814 -18.170 1.00 87.19 701 HIS A O 1
ATOM 5701 N N . TYR A 1 702 ? 27.495 12.117 -19.262 1.00 87.50 702 TYR A N 1
ATOM 5702 C CA . TYR A 1 702 ? 28.491 12.147 -18.183 1.00 87.50 702 TYR A CA 1
ATOM 5703 C C . TYR A 1 702 ? 28.702 13.525 -17.539 1.00 87.50 702 TYR A C 1
ATOM 5705 O O . TYR A 1 702 ? 29.089 13.584 -16.375 1.00 87.50 702 TYR A O 1
ATOM 5713 N N . ASN A 1 703 ? 28.409 14.626 -18.241 1.00 89.56 703 ASN A N 1
ATOM 5714 C CA . ASN A 1 703 ? 28.666 15.999 -17.784 1.00 89.56 703 ASN A CA 1
ATOM 5715 C C . ASN A 1 703 ? 27.436 16.899 -18.010 1.00 89.56 703 ASN A C 1
ATOM 5717 O O . ASN A 1 703 ? 27.532 17.937 -18.659 1.00 89.56 703 ASN A O 1
ATOM 5721 N N . GLN A 1 704 ? 26.262 16.511 -17.503 1.00 86.69 704 GLN A N 1
ATOM 5722 C CA . GLN A 1 704 ? 24.980 17.147 -17.862 1.00 86.69 704 GLN A CA 1
ATOM 5723 C C . GLN A 1 704 ? 24.920 18.665 -17.603 1.00 86.69 704 GLN A C 1
ATOM 5725 O O . GLN A 1 704 ? 24.226 19.382 -18.315 1.00 86.69 704 GLN A O 1
ATOM 5730 N N . SER A 1 705 ? 25.696 19.183 -16.647 1.00 85.75 705 SER A N 1
ATOM 5731 C CA . SER A 1 705 ? 25.848 20.624 -16.384 1.00 85.75 705 SER A CA 1
ATOM 5732 C C . SER A 1 705 ? 26.710 21.382 -17.411 1.00 85.75 705 SER A C 1
ATOM 5734 O O . SER A 1 705 ? 26.923 22.582 -17.253 1.00 85.75 705 SER A O 1
ATOM 5736 N N . GLN A 1 706 ? 27.248 20.699 -18.423 1.00 88.69 706 GLN A N 1
ATOM 5737 C CA . GLN A 1 706 ? 28.052 21.233 -19.534 1.00 88.69 706 GLN A CA 1
ATOM 5738 C C . GLN A 1 706 ? 27.421 20.936 -20.909 1.00 88.69 706 GLN A C 1
ATOM 5740 O O . GLN A 1 706 ? 28.028 21.226 -21.943 1.00 88.69 706 GLN A O 1
ATOM 5745 N N . PHE A 1 707 ? 26.221 20.346 -20.926 1.00 93.50 707 PHE A N 1
ATOM 5746 C CA . PHE A 1 707 ? 25.469 20.060 -22.140 1.00 93.50 707 PHE A CA 1
ATOM 5747 C C . PHE A 1 707 ? 24.815 21.339 -22.683 1.00 93.50 707 PHE A C 1
ATOM 5749 O O . PHE A 1 707 ? 24.003 21.969 -22.007 1.00 93.50 707 PHE A O 1
ATOM 5756 N N . ASP A 1 708 ? 25.171 21.707 -23.912 1.00 93.62 708 ASP A N 1
ATOM 5757 C CA . ASP A 1 708 ? 24.712 22.924 -24.579 1.00 93.62 708 ASP A CA 1
ATOM 5758 C C . ASP A 1 708 ? 23.643 22.587 -25.631 1.00 93.62 708 ASP A C 1
ATOM 5760 O O . ASP A 1 708 ? 23.928 22.044 -26.703 1.00 93.62 708 ASP A O 1
ATOM 5764 N N . PHE A 1 709 ? 22.388 22.900 -25.300 1.00 91.94 709 PHE A N 1
ATOM 5765 C CA . PHE A 1 709 ? 21.245 22.670 -26.181 1.00 91.94 709 PHE A CA 1
ATOM 5766 C C . PHE A 1 709 ? 21.173 23.673 -27.349 1.00 91.94 709 PHE A C 1
ATOM 5768 O O . PHE A 1 709 ? 20.641 23.338 -28.408 1.00 91.94 709 PHE A O 1
ATOM 5775 N N . GLU A 1 710 ? 21.732 24.878 -27.203 1.00 91.12 710 GLU A N 1
ATOM 5776 C CA . GLU A 1 710 ? 21.745 25.879 -28.276 1.00 91.12 710 GLU A CA 1
ATOM 5777 C C . GLU A 1 710 ? 22.755 25.474 -29.357 1.00 91.12 710 GLU A C 1
ATOM 5779 O O . GLU A 1 710 ? 22.417 25.429 -30.543 1.00 91.12 710 GLU A O 1
ATOM 5784 N N . ARG A 1 711 ? 23.959 25.039 -28.954 1.00 93.44 711 ARG A N 1
ATOM 5785 C CA . ARG A 1 711 ? 24.944 24.474 -29.889 1.00 93.44 711 ARG A CA 1
ATOM 5786 C C . ARG A 1 711 ? 24.468 23.155 -30.507 1.00 93.44 711 ARG A C 1
ATOM 5788 O O . ARG A 1 711 ? 24.773 22.911 -31.673 1.00 93.44 711 ARG A O 1
ATOM 5795 N N . LEU A 1 712 ? 23.690 22.331 -29.791 1.00 93.31 712 LEU A N 1
ATOM 5796 C CA . LEU A 1 712 ? 23.018 21.160 -30.378 1.00 93.31 712 LEU A CA 1
ATOM 5797 C C . LEU A 1 712 ? 22.086 21.563 -31.530 1.00 93.31 712 LEU A C 1
ATOM 5799 O O . LEU A 1 712 ? 22.188 20.976 -32.604 1.00 93.31 712 LEU A O 1
ATOM 5803 N N . CYS A 1 713 ? 21.227 22.567 -31.333 1.00 91.75 713 CYS A N 1
ATOM 5804 C CA . CYS A 1 713 ? 20.329 23.067 -32.379 1.00 91.75 713 CYS A CA 1
ATOM 5805 C C . CYS A 1 713 ? 21.109 23.539 -33.618 1.00 91.75 713 CYS A C 1
ATOM 5807 O O . CYS A 1 713 ? 20.893 23.019 -34.712 1.00 91.75 713 CYS A O 1
ATOM 5809 N N . GLN A 1 714 ? 22.112 24.405 -33.432 1.00 91.00 714 GLN A N 1
ATOM 5810 C CA . GLN A 1 714 ? 22.991 24.874 -34.517 1.00 91.00 714 GLN A CA 1
ATOM 5811 C C . GLN A 1 714 ? 23.661 23.714 -35.282 1.00 91.00 714 GLN A C 1
ATOM 5813 O O . GLN A 1 714 ? 23.753 23.730 -36.505 1.00 91.00 714 GLN A O 1
ATOM 5818 N N . LEU A 1 715 ? 24.112 22.668 -34.579 1.00 90.56 715 LEU A N 1
ATOM 5819 C CA . LEU A 1 715 ? 24.744 21.493 -35.193 1.00 90.56 715 LEU A CA 1
ATOM 5820 C C . LEU A 1 715 ? 23.774 20.596 -35.979 1.00 90.56 715 LEU A C 1
ATOM 5822 O O . LEU A 1 715 ? 24.264 19.707 -36.690 1.00 90.56 715 LEU A O 1
ATOM 5826 N N . VAL A 1 716 ? 22.459 20.812 -35.859 1.00 88.00 716 VAL A N 1
ATOM 5827 C CA . VAL A 1 716 ? 21.419 20.219 -36.716 1.00 88.00 716 VAL A CA 1
ATOM 5828 C C . VAL A 1 716 ? 21.057 21.139 -37.889 1.00 88.00 716 VAL A C 1
ATOM 5830 O O . VAL A 1 716 ? 20.797 20.633 -38.972 1.00 88.00 716 VAL A O 1
ATOM 5833 N N . GLU A 1 717 ? 21.136 22.466 -37.741 1.00 86.25 717 GLU A N 1
ATOM 5834 C CA . GLU A 1 717 ? 21.048 23.407 -38.880 1.00 86.25 717 GLU A CA 1
ATOM 5835 C C . GLU A 1 717 ? 22.193 23.203 -39.899 1.00 86.25 717 GLU A C 1
ATOM 5837 O O . GLU A 1 717 ? 22.046 23.478 -41.086 1.00 86.25 717 GLU A O 1
ATOM 5842 N N . GLU A 1 718 ? 23.334 22.670 -39.451 1.00 83.31 718 GLU A N 1
ATOM 5843 C CA . GLU A 1 718 ? 24.476 22.259 -40.285 1.00 83.31 718 GLU A CA 1
ATOM 5844 C C . GLU A 1 718 ? 24.259 20.933 -41.080 1.00 83.31 718 GLU A C 1
ATOM 5846 O O . GLU A 1 718 ? 25.254 20.309 -41.494 1.00 83.31 718 GLU A O 1
ATOM 5851 N N . ILE A 1 719 ? 23.019 20.433 -41.239 1.00 72.19 719 ILE A N 1
ATOM 5852 C CA . ILE A 1 719 ? 22.691 19.101 -41.809 1.00 72.19 719 ILE A CA 1
ATOM 5853 C C . ILE A 1 719 ? 21.923 19.155 -43.130 1.00 72.19 719 ILE A C 1
ATOM 5855 O O . ILE A 1 719 ? 22.506 18.591 -44.087 1.00 72.19 719 ILE A O 1
#

Sequence (719 aa):
MKRPYEINETASRTNRAYIAEFGLAYHLIYTGYFDSLAINRRLASLNNKGISFEFVERFKCLNRFTTRISTRVLLDDDTLLDLIRVYLIIIENDGKNRDYFSTLSNYADAFIRSSSFPHDNDIINAIVLWIDYLLNSAPDNITPYKPFIFGAHKYDSFYAPWVYSVLPNNNFNFDINNSFLTNLELTDNSVALIYFNNQLKLQPPLSSHAAFLSLLKYQKQLPQPSLNSKDFDLEFVRLTSCIDPSTNPGCSATLYKDQFKGPWEGFFCYYEFDHYRDMLSGSLDSLYNGNYVIQPQVWKLNESINSKQTQQTSQSTLKEICNYRDDFYFDNSANDQSVSITQTNEFVNKPSPSLDTIDLDGIGHSAWGRFTLRGKVRPWDGMFMLCKEYTPDRRGKWFYRGYALPGGVLVGRWRDTYTRKFLLRFLNIIHKVKEEGVENLDELRKKLAPAPAPTPAPKQESEKPANLESIEQKQATTPQPDQLKVDTGRDEYFVGSVDKIEGRKEGDGTGVKPLDTILNVEKMRELPDDHISKLWNAHHATKDNHLSASIERSTYESIYQQARKFPAFVLPIPREVEGEDMAKKMGYEVFYLEWGFLPDVNGTGVRPTTLIFTSLNEYKQRQAFATPFVSCTHYSDFAHTHNLVLMRGEITSVGSGDSNLTVLDSKDAQLLLLTMQRFYNAHKHADQSNKDRAKLLSDFHYNQSQFDFERLCQLVEEI

Foldseek 3Di:
DDDDDDPPVVVVVVLVVCLVVCLVVLVVVLVVQAACVLVVQKAPDFDSSLSNVLSVVLVVLLVVLVVCLVVVVLDDPCNLVSLVSVLVRLLAAPDRSLVSLVSLLSSLVSCLPDPCPVPPDQLSLQSSLVSNQQRFFQDPDLLSLLCLQAVLQPFPFDLAFLLALDFLAQDDPPPPPDQFGHDNDFDQQWDWDQHSNDIQIWHRHGNSQSSVSSVQRNVVVGTRFPDHNVLCSLVVQLGRQSRTRNAGQAAAQCSCPPLQAFKDKDKGKHFDPVLSVVVLLPPPCSSRVGDMDIWIKIKGKDKDKDQDDDPDGSVNQVCVQVVDDDDDDDDPDDDDDDDDHDDDDDIPDPDDHRSIWIWMWIKIAIPVGIWIWTWTARRRRRKTWIWIAHPPARPDTWIWIFHRHRPSDTDTDRGGGHRPVSVVVVVVQVVVCVVVVHDDDVVVVVVPDDDDDDDDDDDDDDDDDDDDDDDDDDDDDDDDPPPPDPDPDDDHWDDADDDDDPDDDDDDRNNDDAVCNVDPLVVLLVDALVVNQVVLQVSQVVDPQKDKGKDFLVLLVLLVVLCVVQFKDKAWDWDFDQDPVSDTDIDTFMKIKGKIWADPPVPLVDTKIKMFIFTVVLCVVPPSHGDTQKIKIWACSCCNRRSIIMMMIGGDADPPPDPPDDGCDPVNVVLVVVLSSLLSCLVVDDDDLSVVSVVLSVCVPPVVVPRDVVSSVVSSVVD

pLDDT: mean 74.8, std 23.5, range [21.78, 98.56]

Radius of gyration: 33.68 Å; Cα contacts (8 Å, |Δi|>4): 1035; chains: 1; bounding box: 88×80×104 Å

Organism: NCBI:txid1708541

InterPro domains:
  IPR010591 ATP11 [PF06644] (431-712)
  IPR010591 ATP11 [PTHR13126] (443-717)

Solvent-accessible surface area (backbone atoms only — not comparable to full-atom values): 42150 Å² total; per-residue (Å²): 141,80,80,81,87,74,80,56,64,67,60,61,53,53,51,59,50,50,39,69,74,44,18,68,58,35,44,53,52,38,60,71,63,36,51,54,69,41,54,70,66,52,46,63,72,89,52,42,54,13,43,41,47,39,48,54,53,50,53,52,40,56,51,47,52,56,46,22,61,76,70,68,50,81,75,61,96,59,45,65,64,39,45,57,52,51,51,50,49,60,56,26,20,73,66,52,39,57,83,56,41,64,64,50,30,55,44,28,51,55,43,61,75,31,96,66,44,87,42,95,52,61,65,55,44,10,47,40,36,42,43,31,43,54,60,31,56,42,59,98,65,65,49,83,38,29,51,35,57,68,34,48,63,79,37,57,74,61,93,52,50,79,73,51,52,52,50,45,46,81,84,82,80,88,80,74,95,58,76,39,60,62,77,76,72,69,57,73,68,50,48,77,48,79,52,52,78,38,83,44,55,30,27,71,70,54,36,21,54,26,27,49,50,39,49,50,20,44,80,66,71,32,68,44,64,93,73,44,18,74,52,34,50,64,55,53,48,35,29,51,30,43,30,22,43,39,78,31,68,29,45,38,27,63,72,65,62,85,60,67,50,39,80,46,77,54,63,53,72,47,57,40,70,66,32,42,53,37,30,74,72,66,35,62,60,33,45,51,71,42,61,63,50,74,48,60,37,38,37,36,33,45,71,46,80,42,73,65,92,66,90,62,48,40,64,48,55,53,38,62,47,62,74,62,84,80,93,70,95,70,85,93,81,78,87,89,75,94,79,90,82,86,88,90,81,82,58,51,85,76,69,70,92,54,76,33,38,37,38,34,40,36,43,34,42,38,93,89,43,38,28,40,36,32,24,38,39,26,33,29,69,44,40,36,40,32,37,33,37,41,52,90,51,74,79,54,79,43,51,39,35,25,36,69,45,67,85,80,44,79,50,66,45,58,75,78,46,18,53,73,78,50,56,59,50,50,52,56,47,55,48,47,30,65,73,71,72,45,95,46,72,65,56,50,49,62,75,68,53,79,81,86,78,85,86,82,85,86,87,87,88,83,85,85,85,82,89,80,89,88,80,86,87,83,90,81,84,77,81,77,98,78,83,78,80,78,83,88,81,80,95,76,65,50,72,84,92,74,82,92,73,90,86,77,78,89,86,83,90,69,86,71,79,60,64,66,84,78,42,64,56,71,71,48,72,77,46,58,59,68,56,45,41,50,51,57,38,54,70,29,73,76,40,87,59,45,43,60,49,70,38,51,36,75,59,49,55,48,34,50,61,38,38,77,76,48,44,59,50,77,47,65,43,85,37,90,36,77,39,98,86,73,45,80,41,83,42,72,53,44,26,38,36,41,57,22,53,48,74,51,86,82,70,47,88,46,63,23,34,37,41,39,33,28,43,45,66,49,33,71,77,41,49,100,68,33,69,50,47,34,44,32,40,38,44,27,88,38,34,63,82,55,42,29,27,43,35,42,34,44,45,59,79,79,71,100,76,67,89,83,61,83,80,85,48,79,60,58,57,49,50,53,53,52,50,50,50,51,42,47,48,9,80,82,46,88,53,68,69,28,47,51,38,36,47,44,58,46,16,65,76,75,37,61,96,71,46,56,68,67,62,50,48,54,64,50,74,74,108

Secondary structure (DSSP, 8-state):
--------HHHHHHHHHHHHHSHHHHHHHHHHHS--HHHHHHBS---HHHHHHHHHHHHHHHHHHHHHHHH-----TTHHHHHHHHHHHHHT-SSSGGGGHHHHHHHHHHHHTSTT-S-SSHHHHHHHHHHHHHHS-S-S--GGGHHHHH-TTTS-S-SS-TT-SS-S----------TT----------EEEEETTEEEEEPPPPHHHHHHHHHHHHHHT--S----GGGGHHHHHHHHH-S-TTT---S-TTTTTTSS-EEEEEEEEEE-HHHHHHHHTT-HHHHHT--EEEEEEEEEEEEEEE-------HHHHHHHHHT--S--------------------BS--------EEEEEEEEEETTEEEEEEEEE-TTT--EEEEEEEESS---EEEEEEEEETTTEEEEES-----HHHHHHHHHHHHHHHHTT-SSHHHHHHHTPPPPPPPPPP------------------PPPPS-----------------PPPTTPPS--SSSS--GGGTS-HHHHTTS-HHHHHHHHHHHHHTSTTEEEEEEEHHHHHHHHHHHTT--EEEEEEEEEEE-TTS-EEEEEEEEEEEEEE---TT--SS--EEEEEEEHHHHHHHGGGPPPSEEEEEE-TTTTTSSEEEEEEEE-PPPTT-TTS----HHHHHHHHHHHHHHHTGGG--SHHHHHHHHHHHHHHH-GGG--HHHHHHHHHT-

Nearest PDB structures (foldseek):
  2p4f-assembly1_A  TM=9.111E-01  e=1.099E-11  Nakaseomyces glabratus CBS 138
  3wxm-assembly3_F  TM=2.498E-01  e=9.224E-01  Aeropyrum pernix K1